Protein AF-A0A1W1IA47-F1 (afdb_monomer)

Radius of gyration: 24.09 Å; Cα contacts (8 Å, |Δi|>4): 514; chains: 1; bounding box: 60×63×67 Å

pLDDT: mean 77.55, std 18.54, range [25.22, 98.56]

Secondary structure (DSSP, 8-state):
-HHHHHHHHHHHHHHHHHHHHHHHHHHHHHHHHHTTHHHHHHHHTHHHHTTTTT--S-----GGGGGS--EEE-TTTTSSS--SSEEEEEEETTEEEEEEE-TTT-PBP-PPP--TTHHHHHHHHHTTSHHHHHHHHHHHHHHHHHHHHHHHHHHTTTHHIIIIISSSSS--TT-HHHHHHHHHHHHHHHHHHHHHHHHHHHHHHHHTTT-HHHHTTT-HHHHHHHTTTTSHHHHHHHHHHHHHHHHHHHHHHHHHHHHHHHTT-S-TT--HHHHHHHHHHHHHHHHHHHHHHHHHHHHHHS-TT-TTHHHHHHHHHHHHHHHHHHHHHHTS-HHHHHHHHHHHHHHHHHHHHHHHHHH-SS-HHHHHHTT-HHHHHHHHHHHHHHHHHHHHHHHHHHHHHHHHHHHHHHHHTS--

InterPro domains:
  IPR005625 PepSY-associated TM protein [PF03929] (11-208)
  IPR005625 PepSY-associated TM protein [PTHR34219] (6-210)

Organism: NCBI:txid1325564

Mean predicted aligned error: 10.28 Å

Sequence (416 aa):
MKDHVTQWLNQAHAWIGLFSAWILFSVFATGTLAVFDEEITYWMLQPEIQKITTASGPVGFSPEFRTAELFMESPLNGSGGDGLVQLIKWQDKRSFTGQSIDPATGNLLVFRETRGGDLFYHFHYGLLAGLAGVWMVGAAAIAIWAAAITGVLIRRRRFIADLFMAGFRTVSLRSWSDVHNAIGLLMLPFLATITITGLVVLWSIYLAGGTPESGEAGASLAGLLHFGRFGGVVSRWGYFLMGFASSLVVATGLAIRTAKRRRGRGDRSDPLAVQVADRLAVGVVAGLLVAVAAFFWINRVLPAVVPHRADWEVRAFFSVWAICVGFGALRGESALAWRDLLAAAGVLLMLLPGLNLLTTKSHLLATVTDGQWGLAAVDITSLFVGTCLAWVAVRVRRGLVGEFGDRLSTLSVSDA

Foldseek 3Di:
DVVVVLVVLVVLLLVLLLVLLLLLLLLLVLLLLLLLQPLQQCLLQFQQLVVQPPADAAQDADPVLPPFPFDWDLVPPPDPDDRSWTWGWGDDPHDTDTFIARRGPRDTGDTFDACGSVLSVCCNCQVVPAPVSNVSNLVSLVSVVSSLVSLCVSCVVCLCCCVPPPNPPPQDPVDLVSVLSSLSSVLSVVSVLLSVLSNLLSVLCVVVVNDNVRSCVPRPVSVCSNSLVPPPPVSSVVSSVSSVSSSVSSVSSLVVQLVCVVVVNDDPPDDPVVVLSSLLSLLSNLQLLLLVLVLLVCSQPPDRPDPPSNVVSVVSSVVSSVVSSVCSNPVSDNLLSLLVSLLNSLVSLLCSLVSVVVRHPCGLVNCVVVVVVSSNVSNVVSNVSSVVSNVVSVVSVVVVVVVVVVVVVVVVVVVD

Structure (mmCIF, N/CA/C/O backbone):
data_AF-A0A1W1IA47-F1
#
_entry.id   AF-A0A1W1IA47-F1
#
loop_
_atom_site.group_PDB
_atom_site.id
_atom_site.type_symbol
_atom_site.label_atom_id
_atom_site.label_alt_id
_atom_site.label_comp_id
_atom_site.label_asym_id
_atom_site.label_entity_id
_atom_site.label_seq_id
_atom_site.pdbx_PDB_ins_code
_atom_site.Cartn_x
_atom_site.Cartn_y
_atom_site.Cartn_z
_atom_site.occupancy
_atom_site.B_iso_or_equiv
_atom_site.auth_seq_id
_atom_site.auth_comp_id
_atom_site.auth_asym_id
_atom_site.auth_atom_id
_atom_site.pdbx_PDB_model_num
ATOM 1 N N . MET A 1 1 ? 21.201 10.419 -34.794 1.00 51.19 1 MET A N 1
ATOM 2 C CA . MET A 1 1 ? 20.776 11.294 -33.666 1.00 51.19 1 MET A CA 1
ATOM 3 C C . MET A 1 1 ? 19.453 10.876 -33.010 1.00 51.19 1 MET A C 1
ATOM 5 O O . MET A 1 1 ? 19.417 10.822 -31.788 1.00 51.19 1 MET A O 1
ATOM 9 N N . LYS A 1 2 ? 18.374 10.571 -33.756 1.00 55.91 2 LYS A N 1
ATOM 10 C CA . LYS A 1 2 ? 17.046 10.239 -33.178 1.00 55.91 2 LYS A CA 1
ATOM 11 C C . LYS A 1 2 ? 17.031 8.976 -32.290 1.00 55.91 2 LYS A C 1
ATOM 13 O O . LYS A 1 2 ? 16.300 8.947 -31.297 1.00 55.91 2 LYS A O 1
ATOM 18 N N . ASP A 1 3 ? 17.869 7.989 -32.598 1.00 69.50 3 ASP A N 1
ATOM 19 C CA . ASP A 1 3 ? 17.938 6.735 -31.832 1.00 69.50 3 ASP A CA 1
ATOM 20 C C . ASP A 1 3 ? 18.681 6.910 -30.500 1.00 69.50 3 ASP A C 1
ATOM 22 O O . ASP A 1 3 ? 18.259 6.367 -29.481 1.00 69.50 3 ASP A O 1
ATOM 26 N N . HIS A 1 4 ? 19.691 7.787 -30.472 1.00 81.62 4 HIS A N 1
ATOM 27 C CA . HIS A 1 4 ? 20.475 8.092 -29.272 1.00 81.62 4 HIS A CA 1
ATOM 28 C C . HIS A 1 4 ? 19.632 8.765 -28.177 1.00 81.62 4 HIS A C 1
ATOM 30 O O . HIS A 1 4 ? 19.696 8.377 -27.014 1.00 81.62 4 HIS A O 1
ATOM 36 N N . VAL A 1 5 ? 18.781 9.735 -28.538 1.00 83.75 5 VAL A N 1
ATOM 37 C CA . VAL A 1 5 ? 17.899 10.422 -27.571 1.00 83.75 5 VAL A CA 1
ATOM 38 C C . VAL A 1 5 ? 16.891 9.449 -26.957 1.00 83.75 5 VAL A C 1
ATOM 40 O O . VAL A 1 5 ? 16.662 9.460 -25.752 1.00 83.75 5 VAL A O 1
ATOM 43 N N . THR A 1 6 ? 16.300 8.575 -27.774 1.00 82.81 6 THR A N 1
ATOM 44 C CA . THR A 1 6 ? 15.316 7.593 -27.294 1.00 82.81 6 THR A CA 1
ATOM 45 C C . THR A 1 6 ? 15.978 6.543 -26.397 1.00 82.81 6 THR A C 1
ATOM 47 O O . THR A 1 6 ? 15.408 6.150 -25.381 1.00 82.81 6 THR A O 1
ATOM 50 N N . GLN A 1 7 ? 17.195 6.108 -26.730 1.00 83.81 7 GLN A N 1
ATOM 51 C CA . GLN A 1 7 ? 17.983 5.207 -25.890 1.00 83.81 7 GLN A CA 1
ATOM 52 C C . GLN A 1 7 ? 18.336 5.846 -24.542 1.00 83.81 7 GLN A C 1
ATOM 54 O O . GLN A 1 7 ? 18.134 5.214 -23.506 1.00 83.81 7 GLN A O 1
ATOM 59 N N . TRP A 1 8 ? 18.783 7.104 -24.546 1.00 87.62 8 TRP A N 1
ATOM 60 C CA . TRP A 1 8 ? 19.086 7.851 -23.325 1.00 87.62 8 TRP A CA 1
ATOM 61 C C . TRP A 1 8 ? 17.851 8.015 -22.430 1.00 87.62 8 TRP A C 1
ATOM 63 O O . TRP A 1 8 ? 17.913 7.707 -21.243 1.00 87.62 8 TRP A O 1
ATOM 73 N N . LEU A 1 9 ? 16.698 8.396 -22.998 1.00 88.31 9 LEU A N 1
ATOM 74 C CA . LEU A 1 9 ? 15.440 8.519 -22.247 1.00 88.31 9 LEU A CA 1
ATOM 75 C C . LEU A 1 9 ? 15.017 7.194 -21.604 1.00 88.31 9 LEU A C 1
ATOM 77 O O . LEU A 1 9 ? 14.597 7.180 -20.450 1.00 88.31 9 LEU A O 1
ATOM 81 N N . ASN A 1 10 ? 15.157 6.077 -22.325 1.00 85.44 10 ASN A N 1
ATOM 82 C CA . ASN A 1 10 ? 14.866 4.750 -21.781 1.00 85.44 10 ASN A CA 1
ATOM 83 C C . ASN A 1 10 ? 15.791 4.391 -20.608 1.00 85.44 10 ASN A C 1
ATOM 85 O O . ASN A 1 10 ? 15.333 3.809 -19.626 1.00 85.44 10 ASN A O 1
ATOM 89 N N . GLN A 1 11 ? 17.079 4.735 -20.694 1.00 85.50 11 GLN A N 1
ATOM 90 C CA . GLN A 1 11 ? 18.022 4.519 -19.595 1.00 85.50 11 GLN A CA 1
ATOM 91 C C . GLN A 1 11 ? 17.682 5.401 -18.392 1.00 85.50 11 GLN A C 1
ATOM 93 O O . GLN A 1 11 ? 17.600 4.889 -17.278 1.00 85.50 11 GLN A O 1
ATOM 98 N N . ALA A 1 12 ? 17.423 6.692 -18.613 1.00 87.56 12 ALA A N 1
ATOM 99 C CA . ALA A 1 12 ? 17.035 7.627 -17.562 1.00 87.56 12 ALA A CA 1
ATOM 100 C C . ALA A 1 12 ? 15.767 7.155 -16.835 1.00 87.56 12 ALA A C 1
ATOM 102 O O . ALA A 1 12 ? 15.786 7.006 -15.616 1.00 87.56 12 ALA A O 1
ATOM 103 N N . HIS A 1 13 ? 14.703 6.818 -17.573 1.00 90.44 13 HIS A N 1
ATOM 104 C CA . HIS A 1 13 ? 13.461 6.286 -17.004 1.00 90.44 13 HIS A CA 1
ATOM 105 C C . HIS A 1 13 ? 13.712 5.019 -16.170 1.00 90.44 13 HIS A C 1
ATOM 107 O O . HIS A 1 13 ? 13.211 4.891 -15.054 1.00 90.44 13 HIS A O 1
ATOM 113 N N . ALA A 1 14 ? 14.545 4.100 -16.672 1.00 84.50 14 ALA A N 1
ATOM 114 C CA . ALA A 1 14 ? 14.861 2.856 -15.976 1.00 84.50 14 ALA A CA 1
ATOM 115 C C . ALA A 1 14 ? 15.683 3.061 -14.692 1.00 84.50 14 ALA A C 1
ATOM 117 O O . ALA A 1 14 ? 15.499 2.304 -13.736 1.00 84.50 14 ALA A O 1
ATOM 118 N N . TRP A 1 15 ? 16.602 4.029 -14.662 1.00 84.94 15 TRP A N 1
ATOM 119 C CA . TRP A 1 15 ? 17.424 4.333 -13.485 1.00 84.94 15 TRP A CA 1
ATOM 120 C C . TRP A 1 15 ? 16.666 5.144 -12.439 1.00 84.94 15 TRP A C 1
ATOM 122 O O . TRP A 1 15 ? 16.689 4.771 -11.269 1.00 84.94 15 TRP A O 1
ATOM 132 N N . ILE A 1 16 ? 15.940 6.184 -12.862 1.00 87.69 16 ILE A N 1
ATOM 133 C CA . ILE A 1 16 ? 15.047 6.950 -11.983 1.00 87.69 16 ILE A CA 1
ATOM 134 C C . ILE A 1 16 ? 14.050 5.992 -11.335 1.00 87.69 16 ILE A C 1
ATOM 136 O O . ILE A 1 16 ? 13.922 5.973 -10.111 1.00 87.69 16 ILE A O 1
ATOM 140 N N . GLY A 1 17 ? 13.412 5.139 -12.143 1.00 84.44 17 GLY A N 1
ATOM 141 C CA . GLY A 1 17 ? 12.503 4.110 -11.659 1.00 84.44 17 GLY A CA 1
ATOM 142 C C . GLY A 1 17 ? 13.166 3.165 -10.657 1.00 84.44 17 GLY A C 1
ATOM 143 O O . GLY A 1 17 ? 12.615 2.957 -9.589 1.00 84.44 17 GLY A O 1
ATOM 144 N N . LEU A 1 18 ? 14.362 2.635 -10.938 1.00 83.38 18 LEU A N 1
ATOM 145 C CA . LEU A 1 18 ? 15.036 1.693 -10.032 1.00 83.38 18 LEU A CA 1
ATOM 146 C C . LEU A 1 18 ? 15.294 2.283 -8.637 1.00 83.38 18 LEU A C 1
ATOM 148 O O . LEU A 1 18 ? 14.991 1.624 -7.646 1.00 83.38 18 LEU A O 1
ATOM 152 N N . PHE A 1 19 ? 15.855 3.492 -8.564 1.00 82.69 19 PHE A N 1
ATOM 153 C CA . PHE A 1 19 ? 16.253 4.092 -7.287 1.00 82.69 19 PHE A CA 1
ATOM 154 C C . PHE A 1 19 ? 15.071 4.656 -6.497 1.00 82.69 19 PHE A C 1
ATOM 156 O O . PHE A 1 19 ? 15.074 4.604 -5.271 1.00 82.69 19 PHE A O 1
ATOM 163 N N . SER A 1 20 ? 14.051 5.174 -7.184 1.00 89.75 20 SER A N 1
ATOM 164 C CA . SER A 1 20 ? 12.875 5.744 -6.518 1.00 89.75 20 SER A CA 1
ATOM 165 C C . SER A 1 20 ? 11.796 4.708 -6.203 1.00 89.75 20 SER A C 1
ATOM 167 O O . SER A 1 20 ? 11.048 4.894 -5.247 1.00 89.75 20 SER A O 1
ATOM 169 N N . ALA A 1 21 ? 11.723 3.591 -6.939 1.00 89.50 21 ALA A N 1
ATOM 170 C CA . ALA A 1 21 ? 10.614 2.642 -6.839 1.00 89.50 21 ALA A CA 1
ATOM 171 C C . ALA A 1 21 ? 10.385 2.080 -5.433 1.00 89.50 21 ALA A C 1
ATOM 173 O O . ALA A 1 21 ? 9.252 1.761 -5.098 1.00 89.50 21 ALA A O 1
ATOM 174 N N . TRP A 1 22 ? 11.422 1.949 -4.606 1.00 89.44 22 TRP A N 1
ATOM 175 C CA . TRP A 1 22 ? 11.282 1.386 -3.260 1.00 89.44 22 TRP A CA 1
ATOM 176 C C . TRP A 1 22 ? 10.475 2.320 -2.361 1.00 89.44 22 TRP A C 1
ATOM 178 O O . TRP A 1 22 ? 9.534 1.891 -1.694 1.00 89.44 22 TRP A O 1
ATOM 188 N N . ILE A 1 23 ? 10.800 3.612 -2.411 1.00 94.00 23 ILE A N 1
ATOM 189 C CA . ILE A 1 23 ? 10.070 4.651 -1.687 1.00 94.00 23 ILE A CA 1
ATOM 190 C C . ILE A 1 23 ? 8.697 4.829 -2.327 1.00 94.00 23 ILE A C 1
ATOM 192 O O . ILE A 1 23 ? 7.696 4.791 -1.626 1.00 94.00 23 ILE A O 1
ATOM 196 N N . LEU A 1 24 ? 8.630 4.932 -3.656 1.00 95.00 24 LEU A N 1
ATOM 197 C CA . LEU A 1 24 ? 7.375 5.163 -4.371 1.00 95.00 24 LEU A CA 1
ATOM 198 C C . LEU A 1 24 ? 6.354 4.055 -4.176 1.00 95.00 24 LEU A C 1
ATOM 200 O O . LEU A 1 24 ? 5.186 4.341 -3.940 1.00 95.00 24 LEU A O 1
ATOM 204 N N . PHE A 1 25 ? 6.784 2.796 -4.248 1.00 95.69 25 PHE A N 1
ATOM 205 C CA . PHE A 1 25 ? 5.901 1.678 -3.960 1.00 95.69 25 PHE A CA 1
ATOM 206 C C . PHE A 1 25 ? 5.396 1.762 -2.525 1.00 95.69 25 PHE A C 1
ATOM 208 O O . PHE A 1 25 ? 4.200 1.614 -2.305 1.00 95.69 25 PHE A O 1
ATOM 215 N N . SER A 1 26 ? 6.288 2.029 -1.568 1.00 95.81 26 SER A N 1
ATOM 216 C CA . SER A 1 26 ? 5.907 2.064 -0.159 1.00 95.81 26 SER A CA 1
ATOM 217 C C . SER A 1 26 ? 4.917 3.193 0.125 1.00 95.81 26 SER A C 1
ATOM 219 O O . SER A 1 26 ? 3.876 2.944 0.718 1.00 95.81 26 SER A O 1
ATOM 221 N N . VAL A 1 27 ? 5.180 4.390 -0.403 1.00 96.19 27 VAL A N 1
ATOM 222 C CA . VAL A 1 27 ? 4.300 5.560 -0.308 1.00 96.19 27 VAL A CA 1
ATOM 223 C C . VAL A 1 27 ? 2.953 5.290 -0.978 1.00 96.19 27 VAL A C 1
ATOM 225 O O . VAL A 1 27 ? 1.922 5.531 -0.361 1.00 96.19 27 VAL A O 1
ATOM 228 N N . PHE A 1 28 ? 2.902 4.760 -2.204 1.00 96.12 28 PHE A N 1
ATOM 229 C CA . PHE A 1 28 ? 1.615 4.491 -2.857 1.00 96.12 28 PHE A CA 1
ATOM 230 C C . PHE A 1 28 ? 0.828 3.361 -2.190 1.00 96.12 28 PHE A C 1
ATOM 232 O O . PHE A 1 28 ? -0.391 3.479 -2.040 1.00 96.12 28 PHE A O 1
ATOM 239 N N . ALA A 1 29 ? 1.502 2.295 -1.757 1.00 96.12 29 ALA A N 1
ATOM 240 C CA . ALA A 1 29 ? 0.860 1.168 -1.095 1.00 96.12 29 ALA A CA 1
ATOM 241 C C . ALA A 1 29 ? 0.265 1.587 0.255 1.00 96.12 29 ALA A C 1
ATOM 243 O O . ALA A 1 29 ? -0.907 1.314 0.509 1.00 96.12 29 ALA A O 1
ATOM 244 N N . THR A 1 30 ? 1.021 2.300 1.098 1.00 96.12 30 THR A N 1
ATOM 245 C CA . THR A 1 30 ? 0.487 2.790 2.377 1.00 96.12 30 THR A CA 1
ATOM 246 C C . THR A 1 30 ? -0.490 3.944 2.187 1.00 96.12 30 THR A C 1
ATOM 248 O O . THR A 1 30 ? -1.472 4.008 2.911 1.00 96.12 30 THR A O 1
ATOM 251 N N . GLY A 1 31 ? -0.303 4.803 1.183 1.00 93.75 31 GLY A N 1
ATOM 252 C CA . GLY A 1 31 ? -1.251 5.872 0.850 1.00 93.75 31 GLY A CA 1
ATOM 253 C C . GLY A 1 31 ? -2.622 5.335 0.449 1.00 93.75 31 GLY A C 1
ATOM 254 O O . GLY A 1 31 ? -3.642 5.854 0.881 1.00 93.75 31 GLY A O 1
ATOM 255 N N . THR A 1 32 ? -2.649 4.231 -0.303 1.00 94.56 32 THR A N 1
ATOM 256 C CA . THR A 1 32 ? -3.885 3.517 -0.662 1.00 94.56 32 THR A CA 1
ATOM 257 C C . THR A 1 32 ? -4.647 3.046 0.582 1.00 94.56 32 THR A C 1
ATOM 259 O O . THR A 1 32 ? -5.870 3.137 0.620 1.00 94.56 32 THR A O 1
ATOM 262 N N . LEU A 1 33 ? -3.935 2.579 1.612 1.00 94.31 33 LEU A N 1
ATOM 263 C CA . LEU A 1 33 ? -4.530 2.174 2.890 1.00 94.31 33 LEU A CA 1
ATOM 264 C C . LEU A 1 33 ? -4.931 3.377 3.750 1.00 94.31 33 LEU A C 1
ATOM 266 O O . LEU A 1 33 ? -5.977 3.339 4.386 1.00 94.31 33 LEU A O 1
ATOM 270 N N . ALA A 1 34 ? -4.140 4.451 3.732 1.00 90.31 34 ALA A N 1
ATOM 271 C CA . ALA A 1 34 ? -4.385 5.672 4.499 1.00 90.31 34 ALA A CA 1
ATOM 272 C C . ALA A 1 34 ? -5.674 6.399 4.083 1.00 90.31 34 ALA A C 1
ATOM 274 O O . ALA A 1 34 ? -6.224 7.157 4.868 1.00 90.31 34 ALA A O 1
ATOM 275 N N . VAL A 1 35 ? -6.199 6.144 2.878 1.00 88.00 35 VAL A N 1
ATOM 276 C CA . VAL A 1 35 ? -7.535 6.622 2.478 1.00 88.00 35 VAL A CA 1
ATOM 277 C C . VAL A 1 35 ? -8.636 6.073 3.399 1.00 88.00 35 VAL A C 1
ATOM 279 O O . VAL A 1 35 ? -9.678 6.714 3.536 1.00 88.00 35 VAL A O 1
ATOM 282 N N . PHE A 1 36 ? -8.409 4.910 4.016 1.00 87.50 36 PHE A N 1
ATOM 283 C CA . PHE A 1 36 ? -9.290 4.218 4.964 1.00 87.50 36 PHE A CA 1
ATOM 284 C C . PHE A 1 36 ? -8.665 4.110 6.362 1.00 87.50 36 PHE A C 1
ATOM 286 O O . PHE A 1 36 ? -8.859 3.118 7.063 1.00 87.50 36 PHE A O 1
ATOM 293 N N . ASP A 1 37 ? -7.878 5.113 6.754 1.00 77.94 37 ASP A N 1
ATOM 294 C CA . ASP A 1 37 ? -7.238 5.198 8.066 1.00 77.94 37 ASP A CA 1
ATOM 295 C C . ASP A 1 37 ? -8.233 5.019 9.225 1.00 77.94 37 ASP A C 1
ATOM 297 O O . ASP A 1 37 ? -7.989 4.231 10.144 1.00 77.94 37 ASP A O 1
ATOM 301 N N . GLU A 1 38 ? -9.382 5.682 9.144 1.00 75.12 38 GLU A N 1
ATOM 302 C CA . GLU A 1 38 ? -10.457 5.596 10.129 1.00 75.12 38 GLU A CA 1
ATOM 303 C C . GLU A 1 38 ? -11.044 4.178 10.214 1.00 75.12 38 GLU A C 1
ATOM 305 O O . GLU A 1 38 ? -11.027 3.572 11.285 1.00 75.12 38 GLU A O 1
ATOM 310 N N . GLU A 1 39 ? -11.501 3.583 9.107 1.00 81.38 39 GLU A N 1
ATOM 311 C CA . GLU A 1 39 ? -12.094 2.236 9.101 1.00 81.38 39 GLU A CA 1
ATOM 312 C C . GLU A 1 39 ? -11.106 1.166 9.547 1.00 81.38 39 GLU A C 1
ATOM 314 O O . GLU A 1 39 ? -11.488 0.241 10.263 1.00 81.38 39 GLU A O 1
ATOM 319 N N . ILE A 1 40 ? -9.835 1.290 9.158 1.00 85.81 40 ILE A N 1
ATOM 320 C CA . ILE A 1 40 ? -8.772 0.398 9.622 1.00 85.81 40 ILE A CA 1
ATOM 321 C C . ILE A 1 40 ? -8.610 0.530 11.137 1.00 85.81 40 ILE A C 1
ATOM 323 O O . ILE A 1 40 ? -8.546 -0.485 11.833 1.00 85.81 40 ILE A O 1
ATOM 327 N N . THR A 1 41 ? -8.585 1.756 11.663 1.00 83.56 41 THR A N 1
ATOM 328 C CA . THR A 1 41 ? -8.483 2.004 13.107 1.00 83.56 41 THR A CA 1
ATOM 329 C C . THR A 1 41 ? -9.675 1.409 13.850 1.00 83.56 41 THR A C 1
ATOM 331 O O . THR A 1 41 ? -9.485 0.668 14.815 1.00 83.56 41 THR A O 1
ATOM 334 N N . TYR A 1 42 ? -10.900 1.630 13.368 1.00 76.38 42 TYR A N 1
ATOM 335 C CA . TYR A 1 42 ? -12.100 1.047 13.971 1.00 76.38 42 TYR A CA 1
ATOM 336 C C . TYR A 1 42 ? -12.108 -0.475 13.895 1.00 76.38 42 TYR A C 1
ATOM 338 O O . TYR A 1 42 ? -12.427 -1.140 14.881 1.00 76.38 42 TYR A O 1
ATOM 346 N N . TRP A 1 43 ? -11.693 -1.050 12.766 1.00 85.50 43 TRP A N 1
ATOM 347 C CA . TRP A 1 43 ? -11.532 -2.493 12.645 1.00 85.50 43 TRP A CA 1
ATOM 348 C C . TRP A 1 43 ? -10.530 -3.011 13.681 1.00 85.50 43 TRP A C 1
ATOM 350 O O . TRP A 1 43 ? -10.783 -4.010 14.347 1.00 85.50 43 TRP A O 1
ATOM 360 N N . MET A 1 44 ? -9.426 -2.306 13.917 1.00 86.69 44 MET A N 1
ATOM 361 C CA . MET A 1 44 ? -8.428 -2.674 14.927 1.00 86.69 44 MET A CA 1
ATOM 362 C C . MET A 1 44 ? -8.910 -2.483 16.380 1.00 86.69 44 MET A C 1
ATOM 364 O O . MET A 1 44 ? -8.336 -3.081 17.290 1.00 86.69 44 MET A O 1
ATOM 368 N N . LEU A 1 45 ? -9.997 -1.747 16.617 1.00 80.56 45 LEU A N 1
ATOM 369 C CA . LEU A 1 45 ? -10.621 -1.529 17.933 1.00 80.56 45 LEU A CA 1
ATOM 370 C C . LEU A 1 45 ? -11.876 -2.393 18.188 1.00 80.56 45 LEU A C 1
ATOM 372 O O . LEU A 1 45 ? -12.539 -2.248 19.214 1.00 80.56 45 LEU A O 1
ATOM 376 N N . GLN A 1 46 ? -12.216 -3.311 17.275 1.00 71.94 46 GLN A N 1
ATOM 377 C CA . GLN A 1 46 ? -13.452 -4.111 17.325 1.00 71.94 46 GLN A CA 1
ATOM 378 C C . GLN A 1 46 ? -13.778 -4.824 18.655 1.00 71.94 46 GLN A C 1
ATOM 380 O O . GLN A 1 46 ? -14.957 -4.802 19.023 1.00 71.94 46 GLN A O 1
ATOM 385 N N . PRO A 1 47 ? -12.834 -5.457 19.390 1.00 65.62 47 PRO A N 1
ATOM 386 C CA . PRO A 1 47 ? -13.164 -6.107 20.662 1.00 65.62 47 PRO A CA 1
ATOM 387 C C . PRO A 1 47 ? -13.790 -5.152 21.679 1.00 65.62 47 PRO A C 1
ATOM 389 O O . PRO A 1 47 ? -14.643 -5.551 22.469 1.00 65.62 47 PRO A O 1
ATOM 392 N N . GLU A 1 48 ? -13.365 -3.894 21.663 1.00 64.88 48 GLU A N 1
ATOM 393 C CA . GLU A 1 48 ? -13.820 -2.868 22.585 1.00 64.88 48 GLU A CA 1
ATOM 394 C C . GLU A 1 48 ? -15.092 -2.162 22.092 1.00 64.88 48 GLU A C 1
ATOM 396 O O . GLU A 1 48 ? -15.971 -1.888 22.908 1.00 64.88 48 GLU A O 1
ATOM 401 N N . ILE A 1 49 ? -15.246 -1.949 20.776 1.00 60.75 49 ILE A N 1
ATOM 402 C CA . ILE A 1 49 ? -16.449 -1.324 20.179 1.00 60.75 49 ILE A CA 1
ATOM 403 C C . ILE A 1 49 ? -17.718 -2.143 20.479 1.00 60.75 49 ILE A C 1
ATOM 405 O O . ILE A 1 49 ? -18.793 -1.594 20.691 1.00 60.75 49 ILE A O 1
ATOM 409 N N . GLN A 1 50 ? -17.598 -3.465 20.584 1.00 57.62 50 GLN A N 1
ATOM 410 C CA . GLN A 1 50 ? -18.721 -4.349 20.918 1.00 57.62 50 GLN A CA 1
ATOM 411 C C . GLN A 1 50 ? -19.303 -4.139 22.320 1.00 57.62 50 GLN A C 1
ATOM 413 O O . GLN A 1 50 ? -20.444 -4.524 22.556 1.00 57.62 50 GLN A O 1
ATOM 418 N N . LYS A 1 51 ? -18.570 -3.520 23.257 1.00 50.16 51 LYS A N 1
ATOM 419 C CA . LYS A 1 51 ? -19.140 -3.175 24.572 1.00 50.16 51 LYS A CA 1
ATOM 420 C C . LYS A 1 51 ? -20.257 -2.123 24.474 1.00 50.16 51 LYS A C 1
ATOM 422 O O . LYS A 1 51 ? -20.991 -1.953 25.438 1.00 50.16 51 LYS A O 1
ATOM 427 N N . ILE A 1 52 ? -20.376 -1.446 23.330 1.00 51.41 52 ILE A N 1
ATOM 428 C CA . ILE A 1 52 ? -21.213 -0.258 23.124 1.00 51.41 52 ILE A CA 1
ATOM 429 C C . ILE A 1 52 ? -22.566 -0.617 22.492 1.00 51.41 52 ILE A C 1
ATOM 431 O O . ILE A 1 52 ? -23.575 0.023 22.762 1.00 51.41 52 ILE A O 1
ATOM 435 N N . THR A 1 53 ? -22.631 -1.681 21.684 1.00 50.22 53 THR A N 1
ATOM 436 C CA . THR A 1 53 ? -23.812 -2.034 20.867 1.00 50.22 53 THR A CA 1
ATOM 437 C C . THR A 1 53 ? -25.009 -2.574 21.681 1.00 50.22 53 THR A C 1
ATOM 439 O O . THR A 1 53 ? -26.029 -2.945 21.112 1.00 50.22 53 THR A O 1
ATOM 442 N N . THR A 1 54 ? -24.933 -2.618 23.015 1.00 47.31 54 THR A N 1
ATOM 443 C CA . THR A 1 54 ? -25.969 -3.212 23.884 1.00 47.31 54 THR A CA 1
ATOM 444 C C . THR A 1 54 ? -27.010 -2.259 24.469 1.00 47.31 54 THR A C 1
ATOM 446 O O . THR A 1 54 ? -27.835 -2.728 25.252 1.00 47.31 54 THR A O 1
ATOM 449 N N . ALA A 1 55 ? -27.047 -0.968 24.133 1.00 44.53 55 ALA A N 1
ATOM 450 C CA . ALA A 1 55 ? -28.023 -0.085 24.772 1.00 44.53 55 ALA A CA 1
ATOM 451 C C . ALA A 1 55 ? -28.786 0.824 23.793 1.00 44.53 55 ALA A C 1
ATOM 453 O O . ALA 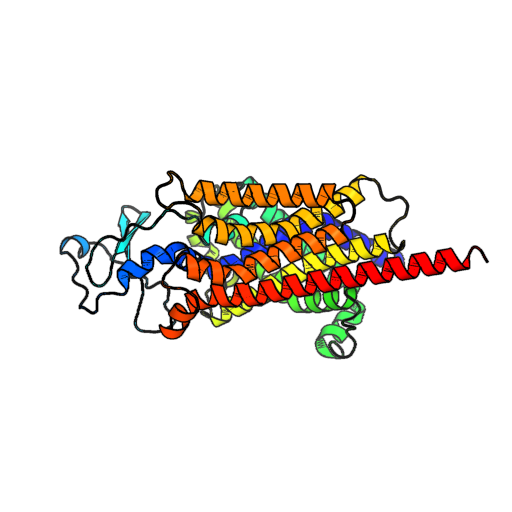A 1 55 ? -28.247 1.677 23.097 1.00 44.53 55 ALA A O 1
ATOM 454 N N . SER A 1 56 ? -30.097 0.590 23.751 1.00 39.19 56 SER A N 1
ATOM 455 C CA . SER A 1 56 ? -31.100 1.382 23.045 1.00 39.19 56 SER A CA 1
ATOM 456 C C . SER A 1 56 ? -31.714 2.348 24.063 1.00 39.19 56 SER A C 1
ATOM 458 O O . SER A 1 56 ? -32.584 1.960 24.841 1.00 39.19 56 SER A O 1
ATOM 460 N N . GLY A 1 57 ? -31.234 3.590 24.121 1.00 43.22 57 GLY A N 1
ATOM 461 C CA . GLY A 1 57 ? -31.753 4.591 25.055 1.00 43.22 57 GLY A CA 1
ATOM 462 C C . GLY A 1 57 ? -31.376 6.025 24.666 1.00 43.22 57 GLY A C 1
ATOM 463 O O . GLY A 1 57 ? -30.404 6.213 23.937 1.00 43.22 57 GLY A O 1
ATOM 464 N N . PRO A 1 58 ? -32.137 7.047 25.112 1.00 41.88 58 PRO A N 1
ATOM 465 C CA . PRO A 1 58 ? -31.788 8.447 24.879 1.00 41.88 58 PRO A CA 1
ATOM 466 C C . PRO A 1 58 ? -30.430 8.780 25.507 1.00 41.88 58 PRO A C 1
ATOM 468 O O . PRO A 1 58 ? -30.193 8.450 26.668 1.00 41.88 58 PRO A O 1
ATOM 471 N N . VAL A 1 59 ? -29.573 9.475 24.756 1.00 49.59 59 VAL A N 1
ATOM 472 C CA . VAL A 1 59 ? -28.237 9.912 25.192 1.00 49.59 59 VAL A CA 1
ATOM 473 C C . VAL A 1 59 ? -28.364 10.875 26.382 1.00 49.59 59 VAL A C 1
ATOM 475 O O . VAL A 1 59 ? -28.719 12.046 26.226 1.00 49.59 59 VAL A O 1
ATOM 478 N N . GLY A 1 60 ? -28.114 10.380 27.594 1.00 43.41 60 GLY A N 1
ATOM 479 C CA . GLY A 1 60 ? -28.096 11.181 28.816 1.00 43.41 60 GLY A CA 1
ATOM 480 C C . GLY A 1 60 ? -26.701 11.740 29.085 1.00 43.41 60 GLY A C 1
ATOM 481 O O . GLY A 1 60 ? -25.855 11.040 29.629 1.00 43.41 60 GLY A O 1
ATOM 482 N N . PHE A 1 61 ? -26.444 13.000 28.730 1.00 49.31 61 PHE A N 1
ATOM 483 C CA . PHE A 1 61 ? -25.185 13.666 29.089 1.00 49.31 61 PHE A CA 1
ATOM 484 C C . PHE A 1 61 ? -25.140 13.987 30.588 1.00 49.31 61 PHE A C 1
ATOM 486 O O . PHE A 1 61 ? -26.110 14.535 31.127 1.00 49.31 61 PHE A O 1
ATOM 493 N N . SER A 1 62 ? -24.000 13.741 31.250 1.00 46.53 62 SER A N 1
ATOM 494 C CA . SER A 1 62 ? -23.760 14.336 32.568 1.00 46.53 62 SER A CA 1
ATOM 495 C C . SER A 1 62 ? -23.725 15.875 32.432 1.00 46.53 62 SER A C 1
ATOM 497 O O . SER A 1 62 ? -23.291 16.395 31.396 1.00 46.53 62 SER A O 1
ATOM 499 N N . PRO A 1 63 ? -24.207 16.642 33.430 1.00 48.44 63 PRO A N 1
ATOM 500 C CA . PRO A 1 63 ? -24.275 18.107 33.355 1.00 48.44 63 PRO A CA 1
ATOM 501 C C . PRO A 1 63 ? -22.928 18.790 33.065 1.00 48.44 63 PRO A C 1
ATOM 503 O O . PRO A 1 63 ? -22.911 19.894 32.528 1.00 48.44 63 PRO A O 1
ATOM 506 N N . GLU A 1 64 ? -21.819 18.122 33.383 1.00 45.22 64 GLU A N 1
ATOM 507 C CA . GLU A 1 64 ? -20.442 18.612 33.260 1.00 45.22 64 GLU A CA 1
ATOM 508 C C . GLU A 1 64 ? -19.990 18.801 31.803 1.00 45.22 64 GLU A C 1
ATOM 510 O O . GLU A 1 64 ? -19.186 19.686 31.520 1.00 45.22 64 GLU A O 1
ATOM 515 N N . PHE A 1 65 ? -20.543 18.038 30.853 1.00 47.50 65 PHE A N 1
ATOM 516 C CA . PHE A 1 65 ? -20.165 18.136 29.437 1.00 47.50 65 PHE A CA 1
ATOM 517 C C . PHE A 1 65 ? -20.978 19.174 28.648 1.00 47.50 65 PHE A C 1
ATOM 519 O O . PHE A 1 65 ? -20.630 19.473 27.510 1.00 47.50 65 PHE A O 1
ATOM 526 N N . ARG A 1 66 ? -22.030 19.778 29.228 1.00 46.03 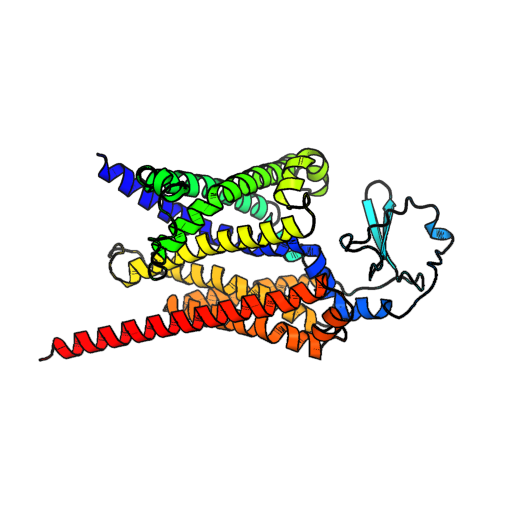66 ARG A N 1
ATOM 527 C CA . ARG A 1 66 ? -22.887 20.760 28.524 1.00 46.03 66 ARG A CA 1
ATOM 528 C C . ARG A 1 66 ? -22.207 22.103 28.236 1.00 46.03 66 ARG A C 1
ATOM 530 O O . ARG A 1 66 ? -22.733 22.873 27.440 1.00 46.03 66 ARG A O 1
ATOM 537 N N . THR A 1 67 ? -21.093 22.410 28.899 1.00 42.44 67 THR A N 1
ATOM 538 C CA . THR A 1 67 ? -20.407 23.711 28.803 1.00 42.44 67 THR A CA 1
ATOM 539 C C . THR A 1 67 ? -19.215 23.724 27.849 1.00 42.44 67 THR A C 1
ATOM 541 O O . THR A 1 67 ? -18.701 24.800 27.557 1.00 42.44 67 THR A O 1
ATOM 544 N N . ALA A 1 68 ? -18.764 22.566 27.361 1.00 40.12 68 ALA A N 1
ATOM 545 C CA . ALA A 1 68 ? -17.780 22.505 26.287 1.00 40.12 68 ALA A CA 1
ATOM 546 C C . ALA A 1 68 ? -18.499 22.699 24.944 1.00 40.12 68 ALA A C 1
ATOM 548 O O . ALA A 1 68 ? -19.590 22.163 24.756 1.00 40.12 68 ALA A O 1
ATOM 549 N N . GLU A 1 69 ? -17.909 23.436 23.999 1.00 38.88 69 GLU A N 1
ATOM 550 C CA . GLU A 1 69 ? -18.331 23.369 22.594 1.00 38.88 69 GLU A CA 1
ATOM 551 C C . GLU A 1 69 ? -18.102 21.932 22.104 1.00 38.88 69 GLU A C 1
ATOM 553 O O . GLU A 1 69 ? -17.012 21.551 21.681 1.00 38.88 69 GLU A O 1
ATOM 558 N N . LEU A 1 70 ? -19.126 21.097 22.277 1.00 43.56 70 LEU A N 1
ATOM 559 C CA . LEU A 1 70 ? -19.122 19.689 21.922 1.00 43.56 70 LEU A CA 1
ATOM 560 C C . LEU A 1 70 ? -19.211 19.578 20.402 1.00 43.56 70 LEU A C 1
ATOM 562 O O . LEU A 1 70 ? -20.293 19.666 19.818 1.00 43.56 70 LEU A O 1
ATOM 566 N N . PHE A 1 71 ? -18.073 19.346 19.756 1.00 39.62 71 PHE A N 1
ATOM 567 C CA . PHE A 1 71 ? -18.063 18.908 18.367 1.00 39.62 71 PHE A CA 1
ATOM 568 C C . PHE A 1 71 ? -18.385 17.414 18.335 1.00 39.62 71 PHE A C 1
ATOM 570 O O . PHE A 1 71 ? -17.551 16.572 18.668 1.00 39.62 71 PHE A O 1
ATOM 577 N N . MET A 1 72 ? -19.625 17.090 17.967 1.00 41.03 72 MET A N 1
ATOM 578 C CA . MET A 1 72 ? -20.052 15.717 17.713 1.00 41.03 72 MET A CA 1
ATOM 579 C C . MET A 1 72 ? -19.669 15.333 16.284 1.00 41.03 72 MET A C 1
ATOM 581 O O . MET A 1 72 ? -20.395 15.633 15.338 1.00 41.03 72 MET A O 1
ATOM 585 N N . GLU A 1 73 ? -18.542 14.648 16.123 1.00 40.94 73 GLU A N 1
ATOM 586 C CA . GLU A 1 73 ? -18.255 13.920 14.888 1.00 40.94 73 GLU A CA 1
ATOM 587 C C . GLU A 1 73 ? -18.703 12.469 15.063 1.00 40.94 73 GLU A C 1
ATOM 589 O O . GLU A 1 73 ? -18.151 11.733 15.881 1.00 40.94 73 GLU A O 1
ATOM 594 N N . SER A 1 74 ? -19.723 12.068 14.297 1.00 42.19 74 SER A N 1
ATOM 595 C CA . SER A 1 74 ? -19.953 10.657 13.991 1.00 42.19 74 SER A CA 1
ATOM 596 C C . SER A 1 74 ? -18.987 10.285 12.861 1.00 42.19 74 SER A C 1
ATOM 598 O O . SER A 1 74 ? -19.154 10.780 11.742 1.00 42.19 74 SER A O 1
ATOM 600 N N . PRO A 1 75 ? -17.963 9.457 13.118 1.00 42.91 75 PRO A N 1
ATOM 601 C CA . PRO A 1 75 ? -16.900 9.186 12.145 1.00 42.91 75 PRO A CA 1
ATOM 602 C C . PRO A 1 75 ? -17.410 8.430 10.906 1.00 42.91 75 PRO A C 1
ATOM 604 O O . PRO A 1 75 ? -16.853 8.529 9.821 1.00 42.91 75 PRO A O 1
ATOM 607 N N . LEU A 1 76 ? -18.537 7.721 11.026 1.00 47.59 76 LEU A N 1
ATOM 608 C CA . LEU A 1 76 ? -19.173 6.984 9.931 1.00 47.59 76 LEU A CA 1
ATOM 609 C C . LEU A 1 76 ? -20.338 7.775 9.316 1.00 47.59 76 LEU A C 1
ATOM 611 O O . LEU A 1 76 ? -21.438 7.255 9.144 1.00 47.59 76 LEU A O 1
ATOM 615 N N . ASN A 1 77 ? -20.102 9.039 8.960 1.00 40.97 77 ASN A N 1
ATOM 616 C CA . ASN A 1 77 ? -21.111 9.980 8.442 1.00 40.97 77 ASN A CA 1
ATOM 617 C C . ASN A 1 77 ? -21.674 9.640 7.031 1.00 40.97 77 ASN A C 1
ATOM 619 O O . ASN A 1 77 ? -22.150 10.515 6.310 1.00 40.97 77 ASN A O 1
ATOM 623 N N . GLY A 1 78 ? -21.622 8.370 6.608 1.00 38.75 78 GLY A N 1
ATOM 624 C CA . GLY A 1 78 ? -22.076 7.891 5.296 1.00 38.75 78 GLY A CA 1
ATOM 625 C C . GLY A 1 78 ? -23.455 7.219 5.266 1.00 38.75 78 GLY A C 1
ATOM 626 O O . GLY A 1 78 ? -23.996 7.006 4.184 1.00 38.75 78 GLY A O 1
ATOM 627 N N . SER A 1 79 ? -24.053 6.902 6.412 1.00 33.78 79 SER A N 1
ATOM 628 C CA . SER A 1 79 ? -25.412 6.357 6.490 1.00 33.78 79 SER A CA 1
ATOM 629 C C . SER A 1 79 ? -26.066 6.881 7.756 1.00 33.78 79 SER A C 1
ATOM 631 O O . SER A 1 79 ? -25.562 6.627 8.847 1.00 33.78 79 SER A O 1
ATOM 633 N N . GLY A 1 80 ? -27.145 7.653 7.612 1.00 33.75 80 GLY A N 1
ATOM 634 C CA . GLY A 1 80 ? -27.862 8.215 8.752 1.00 33.75 80 GLY A CA 1
ATOM 635 C C . GLY A 1 80 ? -28.184 7.150 9.801 1.00 33.75 80 GLY A C 1
ATOM 636 O O . GLY A 1 80 ? -28.602 6.049 9.451 1.00 33.75 80 GLY A O 1
ATOM 637 N N . GLY A 1 81 ? -27.994 7.495 11.072 1.00 36.66 81 GLY A N 1
ATOM 638 C CA . GLY A 1 81 ? -28.570 6.747 12.186 1.00 36.66 81 GLY A CA 1
ATOM 639 C C . GLY A 1 81 ? -27.591 6.379 13.285 1.00 36.66 81 GLY A C 1
ATOM 640 O O . GLY A 1 81 ? -27.657 6.979 14.347 1.00 36.66 81 GLY A O 1
ATOM 641 N N . ASP A 1 82 ? -26.680 5.436 13.052 1.00 41.81 82 ASP A N 1
ATOM 642 C CA . ASP A 1 82 ? -26.104 4.670 14.167 1.00 41.81 82 ASP A CA 1
ATOM 643 C C . ASP A 1 82 ? -24.571 4.735 14.201 1.00 41.81 82 ASP A C 1
ATOM 645 O O . ASP A 1 82 ? -23.857 3.879 13.676 1.00 41.81 82 ASP A O 1
ATOM 649 N N . GLY A 1 83 ? -24.040 5.780 14.839 1.00 45.44 83 GLY A N 1
ATOM 650 C CA . GLY A 1 83 ? -22.625 5.829 15.205 1.00 45.44 83 GLY A CA 1
ATOM 651 C C . GLY A 1 83 ? -22.330 4.822 16.321 1.00 45.44 83 GLY A C 1
ATOM 652 O O . GLY A 1 83 ? -22.815 4.981 17.436 1.00 45.44 83 GLY A O 1
ATOM 653 N N . LEU A 1 84 ? -21.506 3.805 16.042 1.00 48.47 84 LEU A N 1
ATOM 654 C CA . LEU A 1 84 ? -21.087 2.781 17.021 1.00 48.47 84 LEU A CA 1
ATOM 655 C C . LEU A 1 84 ? -20.274 3.342 18.201 1.00 48.47 84 LEU A C 1
ATOM 657 O O . LEU A 1 84 ? -20.151 2.685 19.228 1.00 48.47 84 LEU A O 1
ATOM 661 N N . VAL A 1 85 ? -19.677 4.524 18.039 1.00 51.50 85 VAL A N 1
ATOM 662 C CA . VAL A 1 85 ? -18.893 5.242 19.049 1.00 51.50 85 VAL A CA 1
ATOM 663 C C . VAL A 1 85 ? -19.156 6.728 18.845 1.00 51.50 85 VAL A C 1
ATOM 665 O O . VAL A 1 85 ? -19.041 7.211 17.716 1.00 51.50 85 VAL A O 1
ATOM 668 N N . GLN A 1 86 ? -19.458 7.464 19.915 1.00 51.53 86 GLN A N 1
ATOM 669 C CA . GLN A 1 86 ? -19.496 8.921 19.867 1.00 51.53 86 GLN A CA 1
ATOM 670 C C . GLN A 1 86 ? -18.206 9.471 20.472 1.00 51.53 86 GLN A C 1
ATOM 672 O O . GLN A 1 86 ? -17.897 9.246 21.644 1.00 51.53 86 GLN A O 1
ATOM 677 N N . LEU A 1 87 ? -17.424 10.172 19.653 1.00 49.88 87 LEU A N 1
ATOM 678 C CA . LEU A 1 87 ? -16.230 10.857 20.120 1.00 49.88 87 LEU A CA 1
ATOM 679 C C . LEU A 1 87 ? -16.642 12.240 20.622 1.00 49.88 87 LEU A C 1
ATOM 681 O O . LEU A 1 87 ? -17.036 13.097 19.833 1.00 49.88 87 LEU A O 1
ATOM 685 N N . ILE A 1 88 ? -16.549 12.459 21.932 1.00 48.16 88 ILE A N 1
ATOM 686 C CA . ILE A 1 88 ? -16.665 13.801 22.494 1.00 48.16 88 ILE A CA 1
ATOM 687 C C . ILE A 1 88 ? -15.284 14.440 22.412 1.00 48.16 88 ILE A C 1
ATOM 689 O O . ILE A 1 88 ? -14.372 14.042 23.136 1.00 48.16 88 ILE A O 1
ATOM 693 N N . LYS A 1 89 ? -15.135 15.429 21.527 1.00 43.25 89 LYS A N 1
ATOM 694 C CA . LYS A 1 89 ? -13.979 16.330 21.499 1.00 43.25 89 LYS A CA 1
ATOM 695 C C . LYS A 1 89 ? -14.329 17.597 22.278 1.00 43.25 89 LYS A C 1
ATOM 697 O O . LYS A 1 89 ? -15.368 18.201 22.022 1.00 43.25 89 LYS A O 1
ATOM 702 N N . TRP A 1 90 ? -13.459 18.014 23.191 1.00 42.97 90 TRP A N 1
ATOM 703 C CA . TRP A 1 90 ? -13.501 19.342 23.802 1.00 42.97 90 TRP A CA 1
ATOM 704 C C . TRP A 1 90 ? -12.189 20.075 23.529 1.00 42.97 90 TRP A C 1
ATOM 706 O O . TRP A 1 90 ? -11.133 19.463 23.345 1.00 42.97 90 TRP A O 1
ATOM 716 N N . GLN A 1 91 ? -12.263 21.400 23.468 1.00 33.09 91 GLN A N 1
ATOM 717 C CA . GLN A 1 91 ? -11.120 22.248 23.163 1.00 33.09 91 GLN A CA 1
ATOM 718 C C . GLN A 1 91 ? -10.594 22.902 24.445 1.00 33.09 91 GLN A C 1
ATOM 720 O O . GLN A 1 91 ? -11.328 23.634 25.106 1.00 33.09 91 GLN A O 1
ATOM 725 N N . ASP A 1 92 ? -9.319 22.683 24.776 1.00 32.00 92 ASP A N 1
ATOM 726 C CA . ASP A 1 92 ? -8.602 23.482 25.778 1.00 32.00 92 ASP A CA 1
ATOM 727 C C . ASP A 1 92 ? -7.490 24.270 25.082 1.00 32.00 92 ASP A C 1
ATOM 729 O O . ASP A 1 92 ? -6.596 23.702 24.461 1.00 32.00 92 ASP A O 1
ATOM 733 N N . LYS A 1 93 ? -7.571 25.605 25.135 1.00 31.31 93 LYS A N 1
ATOM 734 C CA . LYS A 1 93 ? -6.503 26.543 24.729 1.00 31.31 93 LYS A CA 1
ATOM 735 C C . LYS A 1 93 ? -5.771 26.196 23.417 1.00 31.31 93 LYS A C 1
ATOM 737 O O . LYS A 1 93 ? -4.569 26.436 23.308 1.00 31.31 93 LYS A O 1
ATOM 742 N N . ARG A 1 94 ? -6.532 25.760 22.399 1.00 29.17 94 ARG A N 1
ATOM 743 C CA . ARG A 1 94 ? -6.128 25.375 21.023 1.00 29.17 94 ARG A CA 1
ATOM 744 C C . ARG A 1 94 ? -5.778 23.898 20.779 1.00 29.17 94 ARG A C 1
ATOM 746 O O . ARG A 1 94 ? -5.549 23.572 19.621 1.00 29.17 94 ARG A O 1
ATOM 753 N N . SER A 1 95 ? -5.810 23.009 21.774 1.00 25.22 95 SER A N 1
ATOM 754 C CA . SER A 1 95 ? -5.732 21.557 21.548 1.00 25.22 95 SER A CA 1
ATOM 755 C C . SER A 1 95 ? -7.114 20.909 21.666 1.00 25.22 95 SER A C 1
ATOM 757 O O . SER A 1 95 ? -7.892 21.210 22.574 1.00 25.22 95 SER A O 1
ATOM 759 N N . PHE A 1 96 ? -7.442 20.025 20.723 1.00 34.75 96 PHE A N 1
ATOM 760 C CA . PHE A 1 96 ? -8.623 19.171 20.823 1.00 34.75 96 PHE A CA 1
ATOM 761 C C . PHE A 1 96 ? -8.241 17.920 21.612 1.00 34.75 96 PHE A C 1
ATOM 763 O O . PHE A 1 96 ? -7.424 17.125 21.156 1.00 34.75 96 PHE A O 1
ATOM 770 N N . THR A 1 97 ? -8.829 17.741 22.792 1.00 41.41 97 THR A N 1
ATOM 771 C CA . THR A 1 97 ? -8.723 16.491 23.556 1.00 41.41 97 THR A CA 1
ATOM 772 C C . THR A 1 97 ? -10.052 15.760 23.427 1.00 41.41 97 THR A C 1
ATOM 774 O O . THR A 1 97 ? -11.109 16.374 23.551 1.00 41.41 97 THR A O 1
ATOM 777 N N . GLY A 1 98 ? -10.015 14.468 23.099 1.00 51.38 98 GLY A N 1
ATOM 778 C CA . GLY A 1 98 ? -11.221 13.672 22.893 1.00 51.38 98 GLY A CA 1
ATOM 779 C C . GLY A 1 98 ? -11.267 12.453 23.799 1.00 51.38 98 GLY A C 1
ATOM 780 O O . GLY A 1 98 ? -10.268 11.752 23.946 1.00 51.38 98 GLY A O 1
ATOM 781 N N . GLN A 1 99 ? -12.433 12.173 24.373 1.00 56.22 99 GLN A N 1
ATOM 782 C CA . GLN A 1 99 ? -12.739 10.886 24.988 1.00 56.22 99 GLN A CA 1
ATOM 783 C C . GLN A 1 99 ? -13.925 10.272 24.263 1.00 56.22 99 GLN A C 1
ATOM 785 O O . GLN A 1 99 ? -14.910 10.934 23.937 1.00 56.22 99 GLN A O 1
ATOM 790 N N . SER A 1 100 ? -13.805 8.982 23.977 1.00 62.25 100 SER A N 1
ATOM 791 C CA . SER A 1 100 ? -14.914 8.229 23.417 1.00 62.25 100 SER A CA 1
ATOM 792 C C . SER A 1 100 ? -15.866 7.852 24.537 1.00 62.25 100 SER A C 1
ATOM 794 O O . SER A 1 100 ? -15.426 7.368 25.581 1.00 62.25 100 SER A O 1
ATOM 796 N N . ILE A 1 101 ? -17.156 8.059 24.314 1.00 58.75 101 ILE A N 1
ATOM 797 C CA . ILE A 1 101 ? -18.202 7.656 25.247 1.00 58.75 101 ILE A CA 1
ATOM 798 C C . ILE A 1 101 ? -19.109 6.618 24.612 1.00 58.75 101 ILE A C 1
ATOM 800 O O . ILE A 1 101 ? -19.317 6.595 23.396 1.00 58.75 101 ILE A O 1
ATOM 804 N N . ASP A 1 102 ? -19.652 5.760 25.463 1.00 59.84 102 ASP A N 1
ATOM 805 C CA . ASP A 1 102 ? -20.792 4.935 25.114 1.00 59.84 102 ASP A CA 1
ATOM 806 C C . ASP A 1 102 ? -22.020 5.859 24.986 1.00 59.84 102 ASP A C 1
ATOM 808 O O . ASP A 1 102 ? -22.414 6.464 25.991 1.00 59.84 102 ASP A O 1
ATOM 812 N N . PRO A 1 103 ? -22.629 5.995 23.790 1.00 56.34 103 PRO A N 1
ATOM 813 C CA . PRO A 1 103 ? -23.770 6.886 23.571 1.00 56.34 103 PRO A CA 1
ATOM 814 C C . PRO A 1 103 ? -24.962 6.557 24.472 1.00 56.34 103 PRO A C 1
ATOM 816 O O . PRO A 1 103 ? -25.780 7.423 24.772 1.00 56.34 103 PRO A O 1
ATOM 819 N N . ALA A 1 104 ? -25.075 5.308 24.908 1.00 58.56 104 ALA A N 1
ATOM 820 C CA . ALA A 1 104 ? -26.251 4.822 25.594 1.00 58.56 104 ALA A CA 1
ATOM 821 C C . ALA A 1 104 ? -26.103 4.806 27.120 1.00 58.56 104 ALA A C 1
ATOM 823 O O . ALA A 1 104 ? -27.102 4.909 27.832 1.00 58.56 104 ALA A O 1
ATOM 824 N N . THR A 1 105 ? -24.874 4.716 27.637 1.00 60.94 105 THR A N 1
ATOM 825 C CA . THR A 1 105 ? -24.609 4.777 29.086 1.00 60.94 105 THR A CA 1
ATOM 826 C C . THR A 1 105 ? -23.951 6.078 29.541 1.00 60.94 105 THR A C 1
ATOM 828 O O . THR A 1 105 ? -23.947 6.366 30.736 1.00 60.94 105 THR A O 1
ATOM 831 N N . GLY A 1 106 ? -23.384 6.864 28.621 1.00 57.62 106 GLY A N 1
ATOM 832 C CA . GLY A 1 106 ? -22.581 8.046 28.941 1.00 57.62 106 GLY A CA 1
ATOM 833 C C . GLY A 1 106 ? -21.233 7.716 29.597 1.00 57.62 106 GLY A C 1
ATOM 834 O O . GLY A 1 106 ? -20.508 8.627 29.994 1.00 57.62 106 GLY A O 1
ATOM 835 N N . ASN A 1 107 ? -20.881 6.431 29.724 1.00 61.31 107 ASN A N 1
ATOM 836 C CA . ASN A 1 107 ? -19.619 6.005 30.317 1.00 61.31 107 ASN A CA 1
ATOM 837 C C . ASN A 1 107 ? -18.449 6.238 29.360 1.00 61.31 107 ASN A C 1
ATOM 839 O O . ASN A 1 107 ? -18.564 6.056 28.147 1.00 61.31 107 ASN A O 1
ATOM 843 N N . LEU A 1 108 ? -17.291 6.567 29.931 1.00 64.38 108 LEU A N 1
ATOM 844 C CA . LEU A 1 108 ? -16.037 6.660 29.192 1.00 64.38 108 LEU A CA 1
ATOM 845 C C . LEU A 1 108 ? -15.612 5.279 28.685 1.00 64.38 108 LEU A C 1
ATOM 847 O O . LEU A 1 108 ? -15.511 4.316 29.450 1.00 64.38 108 LEU A O 1
ATOM 851 N N . LEU A 1 109 ? -15.312 5.198 27.394 1.00 63.53 109 LEU A N 1
ATOM 852 C CA . LEU A 1 109 ? -14.788 4.001 26.758 1.00 63.53 109 LEU A CA 1
ATOM 853 C C . LEU A 1 109 ? -13.268 4.054 26.742 1.00 63.53 109 LEU A C 1
ATOM 855 O O . LEU A 1 109 ? -12.656 4.922 26.118 1.00 63.53 109 LEU A O 1
ATOM 859 N N . VAL A 1 110 ? -12.657 3.081 27.413 1.00 68.06 110 VAL A N 1
ATOM 860 C CA . VAL A 1 110 ? -11.212 2.873 27.361 1.00 68.06 110 VAL A CA 1
ATOM 861 C C . VAL A 1 110 ? -10.915 1.865 26.259 1.00 68.06 110 VAL A C 1
ATOM 863 O O . VAL A 1 110 ? -11.184 0.670 26.397 1.00 68.06 110 VAL A O 1
ATOM 866 N N . PHE A 1 111 ? -10.365 2.367 25.160 1.00 72.81 111 PHE A N 1
ATOM 867 C CA . PHE A 1 111 ? -9.846 1.555 24.070 1.00 72.81 111 PHE A CA 1
ATOM 868 C C . PHE A 1 111 ? -8.406 1.141 24.349 1.00 72.81 111 PHE A C 1
ATOM 870 O O . PHE A 1 111 ? -7.647 1.864 24.998 1.00 72.81 111 PHE A O 1
ATOM 877 N N . ARG A 1 112 ? -8.007 -0.020 23.824 1.00 77.50 112 ARG A N 1
ATOM 878 C CA . ARG A 1 112 ? -6.587 -0.359 23.754 1.00 77.50 112 ARG A CA 1
ATOM 879 C C . ARG A 1 112 ? -5.859 0.636 22.866 1.00 77.50 112 ARG A C 1
ATOM 881 O O . ARG A 1 112 ? -6.369 1.061 21.832 1.00 77.50 112 ARG A O 1
ATOM 888 N N . GLU A 1 113 ? -4.633 0.947 23.247 1.00 80.31 113 GLU A N 1
ATOM 889 C CA . GLU A 1 113 ? -3.760 1.761 22.418 1.00 80.31 113 GLU A CA 1
ATOM 890 C C . GLU A 1 113 ? -3.410 0.983 21.137 1.00 80.31 113 GLU A C 1
ATOM 892 O O . GLU A 1 113 ? -2.971 -0.174 21.182 1.00 80.31 113 GLU A O 1
ATOM 897 N N . THR A 1 114 ? -3.626 1.600 19.981 1.00 84.38 114 THR A N 1
ATOM 898 C CA . THR A 1 114 ? -3.242 1.051 18.681 1.00 84.38 114 THR A CA 1
ATOM 899 C C . THR A 1 114 ? -2.792 2.177 17.774 1.00 84.38 114 THR A C 1
ATOM 901 O O . THR A 1 114 ? -3.318 3.285 17.845 1.00 84.38 114 THR A O 1
ATOM 904 N N . ARG A 1 115 ? -1.818 1.888 16.907 1.00 86.00 115 ARG A N 1
ATOM 905 C CA . ARG A 1 115 ? -1.435 2.824 15.852 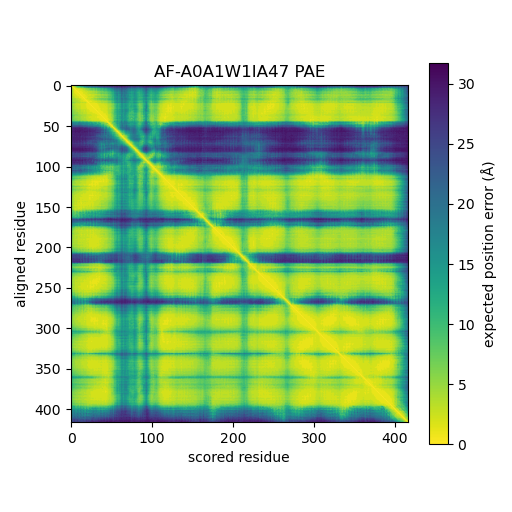1.00 86.00 115 ARG A CA 1
ATOM 906 C C . ARG A 1 115 ? -2.471 2.857 14.728 1.00 86.00 115 ARG A C 1
ATOM 908 O O . ARG A 1 115 ? -2.472 3.809 13.963 1.00 86.00 115 ARG A O 1
ATOM 915 N N . GLY A 1 116 ? -3.335 1.845 14.614 1.00 87.12 116 GLY A N 1
ATOM 916 C CA . GLY A 1 116 ? -4.447 1.859 13.667 1.00 87.12 116 GLY A CA 1
ATOM 917 C C . GLY A 1 116 ? -4.029 2.163 12.223 1.00 87.12 116 GLY A C 1
ATOM 918 O O . GLY A 1 116 ? -2.936 1.815 11.766 1.00 87.12 116 GLY A O 1
ATOM 919 N N . GLY A 1 117 ? -4.908 2.869 11.519 1.00 83.12 117 GLY A N 1
ATOM 920 C CA . GLY A 1 117 ? -4.645 3.435 10.202 1.00 83.12 117 GLY A CA 1
ATOM 921 C C . GLY A 1 117 ? -3.630 4.581 10.201 1.00 83.12 117 GLY A C 1
ATOM 922 O O . GLY A 1 117 ? -2.975 4.798 9.176 1.00 83.12 117 GLY A O 1
ATOM 923 N N . ASP A 1 118 ? -3.398 5.237 11.346 1.00 81.75 118 ASP A N 1
ATOM 924 C CA . ASP A 1 118 ? -2.401 6.308 11.472 1.00 81.75 118 ASP A CA 1
ATOM 925 C C . ASP A 1 118 ? -0.993 5.823 11.137 1.00 81.75 118 ASP A C 1
ATOM 927 O O . ASP A 1 118 ? -0.165 6.618 10.686 1.00 81.75 118 ASP A O 1
ATOM 931 N N . LEU A 1 119 ? -0.697 4.529 11.320 1.00 90.25 119 LEU A N 1
ATOM 932 C CA . LEU A 1 119 ? 0.558 3.939 10.854 1.00 90.25 119 LEU A CA 1
ATOM 933 C C . LEU A 1 119 ? 0.759 4.248 9.367 1.00 90.25 119 LEU A C 1
ATOM 935 O O . LEU A 1 119 ? 1.813 4.749 8.980 1.00 90.25 119 LEU A O 1
ATOM 939 N N . PHE A 1 120 ? -0.246 3.956 8.542 1.00 93.75 120 PHE A N 1
ATOM 940 C CA . PHE A 1 120 ? -0.159 4.086 7.092 1.00 93.75 120 PHE A CA 1
ATOM 941 C C . PHE A 1 120 ? -0.128 5.545 6.654 1.00 93.75 120 PHE A C 1
ATOM 943 O O . PHE A 1 120 ? 0.648 5.874 5.757 1.00 93.75 120 PHE A O 1
ATOM 950 N N . TYR A 1 121 ? -0.894 6.413 7.320 1.00 86.56 121 TYR A N 1
ATOM 951 C CA . TYR A 1 121 ? -0.862 7.858 7.098 1.00 86.56 121 TYR A CA 1
ATOM 952 C C . TYR A 1 121 ? 0.533 8.439 7.372 1.00 86.56 121 TYR A C 1
ATOM 954 O O . TYR A 1 121 ? 1.162 9.013 6.480 1.00 86.56 121 TYR A O 1
ATOM 962 N N . HIS A 1 122 ? 1.083 8.204 8.568 1.00 86.75 122 HIS A N 1
ATOM 963 C CA . HIS A 1 122 ? 2.398 8.724 8.957 1.00 86.75 122 HIS A CA 1
ATOM 964 C C . HIS A 1 122 ? 3.550 8.103 8.164 1.00 86.75 122 HIS A C 1
ATOM 966 O O . HIS A 1 122 ? 4.560 8.757 7.881 1.00 86.75 122 HIS A O 1
ATOM 972 N N . PHE A 1 123 ? 3.404 6.840 7.769 1.00 93.75 123 PHE A N 1
ATOM 973 C CA . PHE A 1 123 ? 4.348 6.198 6.871 1.00 93.75 123 PHE A CA 1
ATOM 974 C C . PHE A 1 123 ? 4.278 6.803 5.461 1.00 93.75 123 PHE A C 1
ATOM 976 O O . PHE A 1 123 ? 5.315 7.040 4.850 1.00 93.75 123 PHE A O 1
ATOM 983 N N . HIS A 1 124 ? 3.083 7.100 4.948 1.00 93.94 124 HIS A N 1
ATOM 984 C CA . HIS A 1 124 ? 2.894 7.654 3.608 1.00 93.94 124 HIS A CA 1
ATOM 985 C C . HIS A 1 124 ? 3.597 9.006 3.422 1.00 93.94 124 HIS A C 1
ATOM 987 O O . HIS A 1 124 ? 4.344 9.166 2.459 1.00 93.94 124 HIS A O 1
ATOM 993 N N . TYR A 1 125 ? 3.397 9.961 4.338 1.00 87.88 125 TYR A N 1
ATOM 994 C CA . TYR A 1 125 ? 3.961 11.307 4.172 1.00 87.88 125 TYR A CA 1
ATOM 995 C C . TYR A 1 125 ? 5.392 11.448 4.716 1.00 87.88 125 TYR A C 1
ATOM 997 O O . TYR A 1 125 ? 6.118 12.349 4.297 1.00 87.88 125 TYR A O 1
ATOM 1005 N N . GLY A 1 126 ? 5.812 10.581 5.647 1.00 89.94 126 GLY A N 1
ATOM 1006 C CA . GLY A 1 126 ? 7.068 10.762 6.382 1.00 89.94 126 GLY A CA 1
ATOM 1007 C C . GLY A 1 126 ? 7.854 9.490 6.687 1.00 89.94 126 GLY A C 1
ATOM 1008 O O . GLY A 1 126 ? 8.829 9.568 7.429 1.00 89.94 126 GLY A O 1
ATOM 1009 N N . LEU A 1 127 ? 7.456 8.322 6.169 1.00 93.81 127 LEU A N 1
ATOM 1010 C CA . LEU A 1 127 ? 8.119 7.019 6.372 1.00 93.81 127 LEU A CA 1
ATOM 1011 C C . LEU A 1 127 ? 8.365 6.647 7.850 1.00 93.81 127 LEU A C 1
ATOM 1013 O O . LEU A 1 127 ? 9.204 5.796 8.136 1.00 93.81 127 LEU A O 1
ATOM 1017 N N . LEU A 1 128 ? 7.666 7.301 8.791 1.00 90.69 128 LEU A N 1
ATOM 1018 C CA . LEU A 1 128 ? 7.939 7.251 10.237 1.00 90.69 128 LEU A CA 1
ATOM 1019 C C . LEU A 1 128 ? 9.392 7.621 10.619 1.00 90.69 128 LEU A C 1
ATOM 1021 O O . LEU A 1 128 ? 9.882 7.220 11.671 1.00 90.69 128 LEU A O 1
ATOM 1025 N N . ALA A 1 129 ? 10.075 8.418 9.791 1.00 92.12 129 ALA A N 1
ATOM 1026 C CA . ALA A 1 129 ? 11.467 8.841 9.981 1.00 92.12 129 ALA A CA 1
ATOM 1027 C C . ALA A 1 129 ? 11.601 10.350 10.280 1.00 92.12 129 ALA A C 1
ATOM 1029 O O . ALA A 1 129 ? 12.635 10.966 10.005 1.00 92.12 129 ALA A O 1
ATOM 1030 N N . GLY A 1 130 ? 10.537 10.965 10.809 1.00 87.75 130 GLY A N 1
ATOM 1031 C CA . GLY A 1 130 ? 10.479 12.401 11.084 1.00 87.75 130 GLY A CA 1
ATOM 1032 C C . GLY A 1 130 ? 10.747 13.242 9.832 1.00 87.75 130 GLY A C 1
ATOM 1033 O O . GLY A 1 130 ? 10.384 12.857 8.720 1.00 87.75 130 GLY A O 1
ATOM 1034 N N . LEU A 1 131 ? 11.424 14.381 9.999 1.00 87.31 131 LEU A N 1
ATOM 1035 C CA . LEU A 1 131 ? 11.690 15.323 8.905 1.00 87.31 131 LEU A CA 1
ATOM 1036 C C . LEU A 1 131 ? 12.512 14.704 7.761 1.00 87.31 131 LEU A C 1
ATOM 1038 O O . LEU A 1 131 ? 12.273 15.020 6.598 1.00 87.31 131 LEU A O 1
ATOM 1042 N N . ALA A 1 132 ? 13.442 13.792 8.066 1.00 91.38 132 ALA A N 1
ATOM 1043 C CA . ALA A 1 132 ? 14.237 13.111 7.045 1.00 91.38 132 ALA A CA 1
ATOM 1044 C C . ALA A 1 132 ? 13.347 12.309 6.084 1.00 91.38 132 ALA A C 1
ATOM 1046 O O . ALA A 1 132 ? 13.508 12.400 4.868 1.00 91.38 132 ALA A O 1
ATOM 1047 N N . GLY A 1 133 ? 12.359 11.589 6.618 1.00 92.12 133 GLY A N 1
ATOM 1048 C CA . GLY A 1 133 ? 11.402 10.857 5.797 1.00 92.12 133 GLY A CA 1
ATOM 1049 C C . GLY A 1 133 ? 10.521 11.777 4.952 1.00 92.12 133 GLY A C 1
ATOM 1050 O O . GLY A 1 133 ? 10.315 11.493 3.776 1.00 92.12 133 GLY A O 1
ATOM 1051 N N . VAL A 1 134 ? 10.094 12.925 5.490 1.00 90.69 134 VAL A N 1
ATOM 1052 C CA . VAL A 1 134 ? 9.338 13.939 4.727 1.00 90.69 134 VAL A CA 1
ATOM 1053 C C . VAL A 1 134 ? 10.157 14.448 3.530 1.00 90.69 134 VAL A C 1
ATOM 1055 O O . VAL A 1 134 ? 9.629 14.564 2.425 1.00 90.69 134 VAL A O 1
ATOM 1058 N N . TRP A 1 135 ? 11.461 14.703 3.695 1.00 91.88 135 TRP A N 1
ATOM 1059 C CA . TRP A 1 135 ? 12.351 15.066 2.578 1.00 91.88 135 TRP A CA 1
ATOM 1060 C C . TRP A 1 135 ? 12.514 13.940 1.554 1.00 91.88 135 TRP A C 1
ATOM 1062 O O . TRP A 1 135 ? 12.511 14.195 0.350 1.00 91.88 135 TRP A O 1
ATOM 1072 N N . MET A 1 136 ? 12.623 12.690 2.011 1.00 94.25 136 MET A N 1
ATOM 1073 C CA . MET A 1 136 ? 12.720 11.526 1.127 1.00 94.25 136 MET A CA 1
ATOM 1074 C C . MET A 1 136 ? 11.459 11.347 0.275 1.00 94.25 136 MET A C 1
ATOM 1076 O O . MET A 1 136 ? 11.568 11.109 -0.929 1.00 94.25 136 MET A O 1
ATOM 1080 N N . VAL A 1 137 ? 10.269 11.496 0.868 1.00 94.88 137 VAL A N 1
ATOM 1081 C CA . VAL A 1 137 ? 8.990 11.423 0.143 1.00 94.88 137 VAL A CA 1
ATOM 1082 C C . VAL A 1 137 ? 8.864 12.583 -0.846 1.00 94.88 137 VAL A C 1
ATOM 1084 O O . VAL A 1 137 ? 8.506 12.352 -2.001 1.00 94.88 137 VAL A O 1
ATOM 1087 N N . GLY A 1 138 ? 9.249 13.804 -0.456 1.00 93.50 138 GLY A N 1
ATOM 1088 C CA . GLY A 1 138 ? 9.286 14.961 -1.359 1.00 93.50 138 GLY A CA 1
ATOM 1089 C C . GLY A 1 138 ? 10.210 14.751 -2.566 1.00 93.50 138 GLY A C 1
ATOM 1090 O O . GLY A 1 138 ? 9.812 14.977 -3.711 1.00 93.50 138 GLY A O 1
ATOM 1091 N N . ALA A 1 139 ? 11.420 14.227 -2.344 1.00 94.44 139 ALA A N 1
ATOM 1092 C CA . ALA A 1 139 ? 12.348 13.881 -3.422 1.00 94.44 139 ALA A CA 1
ATOM 1093 C C . ALA A 1 139 ? 11.790 12.779 -4.340 1.00 94.44 139 ALA A C 1
ATOM 1095 O O . ALA A 1 139 ? 11.923 12.852 -5.564 1.00 94.44 139 ALA A O 1
ATOM 1096 N N . ALA A 1 140 ? 11.119 11.776 -3.769 1.00 94.56 140 ALA A N 1
ATOM 1097 C CA . ALA A 1 140 ? 10.483 10.714 -4.537 1.00 94.56 140 ALA A CA 1
ATOM 1098 C C . ALA A 1 140 ? 9.304 11.241 -5.381 1.00 94.56 140 ALA A C 1
ATOM 1100 O O . ALA A 1 140 ? 9.160 10.849 -6.541 1.00 94.56 140 ALA A O 1
ATOM 1101 N N . ALA A 1 141 ? 8.518 12.191 -4.864 1.00 93.62 141 ALA A N 1
ATOM 1102 C CA . ALA A 1 141 ? 7.458 12.854 -5.624 1.00 93.62 141 ALA A CA 1
ATOM 1103 C C . ALA A 1 141 ? 8.010 13.593 -6.858 1.00 93.62 141 ALA A C 1
ATOM 1105 O O . ALA A 1 141 ? 7.450 13.474 -7.948 1.00 93.62 141 ALA A O 1
ATOM 1106 N N . ILE A 1 142 ? 9.160 14.269 -6.740 1.00 93.62 142 ILE A N 1
ATOM 1107 C CA . ILE A 1 142 ? 9.856 14.884 -7.886 1.00 93.62 142 ILE A CA 1
ATOM 1108 C C . ILE A 1 142 ? 10.362 13.811 -8.869 1.00 93.62 142 ILE A C 1
ATOM 1110 O O . ILE A 1 142 ? 10.263 13.977 -10.088 1.00 93.62 142 ILE A O 1
ATOM 1114 N N . ALA A 1 143 ? 10.861 12.678 -8.367 1.00 93.88 143 ALA A N 1
ATOM 1115 C CA . ALA A 1 143 ? 11.303 11.570 -9.213 1.00 93.88 143 ALA A CA 1
ATOM 1116 C C . ALA A 1 143 ? 10.158 10.970 -10.053 1.00 93.88 143 ALA A C 1
ATOM 1118 O O . ALA A 1 143 ? 10.389 10.613 -11.211 1.00 93.88 143 ALA A O 1
ATOM 1119 N N . ILE A 1 144 ? 8.920 10.922 -9.532 1.00 92.88 144 ILE A N 1
ATOM 1120 C CA . ILE A 1 144 ? 7.737 10.531 -10.323 1.00 92.88 144 ILE A CA 1
ATOM 1121 C C . ILE A 1 144 ? 7.542 11.465 -11.509 1.00 92.88 144 ILE A C 1
ATOM 1123 O O . ILE A 1 144 ? 7.286 10.980 -12.606 1.00 92.88 144 ILE A O 1
ATOM 1127 N N . TRP A 1 145 ? 7.689 12.779 -11.331 1.00 93.00 145 TRP A N 1
ATOM 1128 C CA . TRP A 1 145 ? 7.560 13.732 -12.436 1.00 93.00 145 TRP A CA 1
ATOM 1129 C C . TRP A 1 145 ? 8.593 13.473 -13.527 1.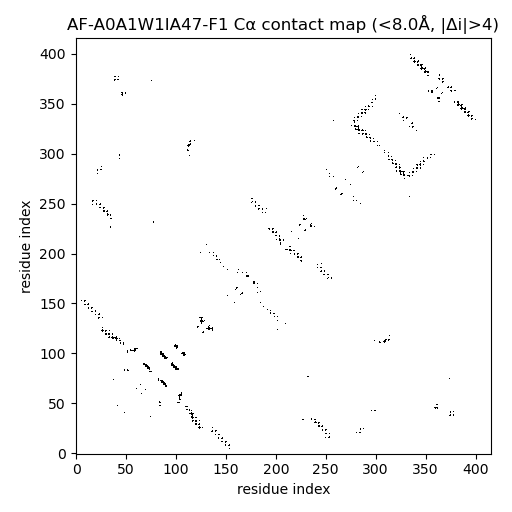00 93.00 145 TRP A C 1
ATOM 1131 O O . TRP A 1 145 ? 8.247 13.396 -14.706 1.00 93.00 145 TRP A O 1
ATOM 1141 N N . ALA A 1 146 ? 9.850 13.244 -13.145 1.00 93.00 146 ALA A N 1
ATOM 1142 C CA . ALA A 1 146 ? 10.893 12.888 -14.100 1.00 93.00 146 ALA A CA 1
ATOM 1143 C C . ALA A 1 146 ? 10.584 11.555 -14.816 1.00 93.00 146 ALA A C 1
ATOM 1145 O O . ALA A 1 146 ? 10.735 11.452 -16.039 1.00 93.00 146 ALA A O 1
ATOM 1146 N N . ALA A 1 147 ? 10.089 10.545 -14.094 1.00 91.56 147 ALA A N 1
ATOM 1147 C CA . ALA A 1 147 ? 9.673 9.266 -14.669 1.00 91.56 147 ALA A CA 1
ATOM 1148 C C . ALA A 1 147 ? 8.461 9.411 -15.612 1.00 91.56 147 ALA A C 1
ATOM 1150 O O . ALA A 1 147 ? 8.459 8.838 -16.702 1.00 91.56 147 ALA A O 1
ATOM 1151 N N . ALA A 1 148 ? 7.462 10.213 -15.245 1.00 91.00 148 ALA A N 1
ATOM 1152 C CA . ALA A 1 148 ? 6.270 10.473 -16.044 1.00 91.00 148 ALA A CA 1
ATOM 1153 C C . ALA A 1 148 ? 6.617 11.225 -17.335 1.00 91.00 148 ALA A C 1
ATOM 1155 O O . ALA A 1 148 ? 6.241 10.784 -18.422 1.00 91.00 148 ALA A O 1
ATOM 1156 N N . ILE A 1 149 ? 7.406 12.303 -17.242 1.00 91.62 149 ILE A N 1
ATOM 1157 C CA . ILE A 1 149 ? 7.859 13.082 -18.404 1.00 91.62 149 ILE A CA 1
ATOM 1158 C C . ILE A 1 149 ? 8.660 12.190 -19.353 1.00 91.62 149 ILE A C 1
ATOM 1160 O O . ILE A 1 149 ? 8.356 12.120 -20.545 1.00 91.62 149 ILE A O 1
ATOM 1164 N N . THR A 1 150 ? 9.654 11.458 -18.841 1.00 91.12 150 THR A N 1
ATOM 1165 C CA . THR A 1 150 ? 10.448 10.541 -19.675 1.00 91.12 150 THR A CA 1
ATOM 1166 C C . THR A 1 150 ? 9.577 9.451 -20.307 1.00 91.12 150 THR A C 1
ATOM 1168 O O . THR A 1 150 ? 9.719 9.190 -21.502 1.00 91.12 150 THR A O 1
ATOM 1171 N N . GLY A 1 151 ? 8.617 8.880 -19.571 1.00 86.88 151 GLY A N 1
ATOM 1172 C CA . GLY A 1 151 ? 7.668 7.883 -20.077 1.00 86.88 151 GLY A CA 1
ATOM 1173 C C . GLY A 1 151 ? 6.784 8.403 -21.218 1.00 86.88 151 GLY A C 1
ATOM 1174 O O . GLY A 1 151 ? 6.667 7.753 -22.262 1.00 86.88 151 GLY A O 1
ATOM 1175 N N . VAL A 1 152 ? 6.227 9.610 -21.072 1.00 88.06 152 VAL A N 1
ATOM 1176 C CA . VAL A 1 152 ? 5.442 10.281 -22.125 1.00 88.06 152 VAL A CA 1
ATOM 1177 C C . VAL A 1 152 ? 6.309 10.559 -23.349 1.00 88.06 152 VAL A C 1
ATOM 1179 O O . VAL A 1 152 ? 5.905 10.259 -24.474 1.00 88.06 152 VAL A O 1
ATOM 1182 N N . LEU A 1 153 ? 7.532 11.063 -23.161 1.00 88.25 153 LEU A N 1
ATOM 1183 C CA . LEU A 1 153 ? 8.450 11.352 -24.264 1.00 88.25 153 LEU A CA 1
ATOM 1184 C C . LEU A 1 153 ? 8.849 10.091 -25.041 1.00 88.25 153 LEU A C 1
ATOM 1186 O O . LEU A 1 153 ? 8.931 10.140 -26.274 1.00 88.25 153 LEU A O 1
ATOM 1190 N N . ILE A 1 154 ? 9.049 8.956 -24.362 1.00 84.06 154 ILE A N 1
ATOM 1191 C CA . ILE A 1 154 ? 9.311 7.656 -25.002 1.00 84.06 154 ILE A CA 1
ATOM 1192 C C . ILE A 1 154 ? 8.116 7.241 -25.876 1.00 84.06 154 ILE A C 1
ATOM 1194 O O . ILE A 1 154 ? 8.300 6.817 -27.019 1.00 84.06 154 ILE A O 1
ATOM 1198 N N . ARG A 1 155 ? 6.884 7.417 -25.379 1.00 78.25 155 ARG A N 1
ATOM 1199 C CA . ARG A 1 155 ? 5.642 6.970 -26.040 1.00 78.25 155 ARG A CA 1
ATOM 1200 C C . ARG A 1 155 ? 4.990 8.009 -26.954 1.00 78.25 155 ARG A C 1
ATOM 1202 O O . ARG A 1 155 ? 4.023 7.673 -27.630 1.00 78.25 155 ARG A O 1
ATOM 1209 N N . ARG A 1 156 ? 5.525 9.230 -27.059 1.00 79.19 156 ARG A N 1
ATOM 1210 C CA . ARG A 1 156 ? 4.903 10.387 -27.743 1.00 79.19 156 ARG A CA 1
ATOM 1211 C C . ARG A 1 156 ? 4.322 10.114 -29.136 1.00 79.19 156 ARG A C 1
ATOM 1213 O O . ARG A 1 156 ? 3.327 10.716 -29.510 1.00 79.19 156 ARG A O 1
ATOM 1220 N N . ARG A 1 157 ? 4.916 9.191 -29.906 1.00 72.75 157 ARG A N 1
ATOM 1221 C CA . ARG A 1 157 ? 4.438 8.821 -31.254 1.00 72.75 157 ARG A CA 1
ATOM 1222 C C . ARG A 1 157 ? 3.179 7.953 -31.253 1.00 72.75 157 ARG A C 1
ATOM 1224 O O . ARG A 1 157 ? 2.444 7.975 -32.229 1.00 72.75 157 ARG A O 1
ATOM 1231 N N . ARG A 1 158 ? 2.962 7.169 -30.196 1.00 70.69 158 ARG A N 1
ATOM 1232 C CA . ARG A 1 158 ? 1.770 6.328 -30.008 1.00 70.69 158 ARG A CA 1
ATOM 1233 C C . ARG A 1 158 ? 0.805 6.901 -28.973 1.00 70.69 158 ARG A C 1
ATOM 1235 O O . ARG A 1 158 ? -0.310 6.427 -28.888 1.00 70.69 158 ARG A O 1
ATOM 1242 N N . PHE A 1 159 ? 1.195 7.956 -28.258 1.00 69.06 159 PHE A N 1
ATOM 1243 C CA . PHE A 1 159 ? 0.435 8.548 -27.158 1.00 69.06 159 PHE A CA 1
ATOM 1244 C C . PHE A 1 159 ? -1.031 8.855 -27.508 1.00 69.06 159 PHE A C 1
ATOM 1246 O O . PHE A 1 159 ? -1.924 8.419 -26.795 1.00 69.06 159 PHE A O 1
ATOM 1253 N N . ILE A 1 160 ? -1.292 9.541 -28.628 1.00 65.62 160 ILE A N 1
ATOM 1254 C CA . ILE A 1 160 ? -2.665 9.891 -29.045 1.00 65.62 160 ILE A CA 1
ATOM 1255 C C . ILE A 1 160 ? -3.449 8.646 -29.491 1.00 65.62 160 ILE A C 1
ATOM 1257 O O . ILE A 1 160 ? -4.633 8.519 -29.185 1.00 65.62 160 ILE A O 1
ATOM 1261 N N . ALA A 1 161 ? -2.791 7.709 -30.183 1.00 64.62 161 ALA A N 1
ATOM 1262 C CA . ALA A 1 161 ? -3.417 6.460 -30.608 1.00 64.62 161 ALA A CA 1
ATOM 1263 C C . ALA A 1 161 ? -3.802 5.591 -29.399 1.00 64.62 161 ALA A C 1
ATOM 1265 O O . ALA A 1 161 ? -4.947 5.151 -29.324 1.00 64.62 161 ALA A O 1
ATOM 1266 N N . ASP A 1 162 ? -2.890 5.439 -28.435 1.00 67.75 162 ASP A N 1
ATOM 1267 C CA . ASP A 1 162 ? -3.085 4.700 -27.184 1.00 67.75 162 ASP A CA 1
ATOM 1268 C C . ASP A 1 162 ? -4.189 5.337 -26.307 1.00 67.75 162 ASP A C 1
ATOM 1270 O O . ASP A 1 162 ? -4.884 4.615 -25.596 1.00 67.75 162 ASP A O 1
ATOM 1274 N N . LEU A 1 163 ? -4.360 6.669 -26.354 1.00 66.44 163 LEU A N 1
ATOM 1275 C CA . LEU A 1 163 ? -5.327 7.413 -25.533 1.00 66.44 163 LEU A CA 1
ATOM 1276 C C . LEU A 1 163 ? -6.748 7.450 -26.129 1.00 66.44 163 LEU A C 1
ATOM 1278 O O . LEU A 1 163 ? -7.712 7.385 -25.371 1.00 66.44 163 LEU A O 1
ATOM 1282 N N . PHE A 1 164 ? -6.892 7.551 -27.459 1.00 63.41 164 PHE A N 1
ATOM 1283 C CA . PHE A 1 164 ? -8.195 7.818 -28.097 1.00 63.41 164 PHE A CA 1
ATOM 1284 C C . PHE A 1 164 ? -8.634 6.825 -29.181 1.00 63.41 164 PHE A C 1
ATOM 1286 O O . PHE A 1 164 ? -9.834 6.606 -29.326 1.00 63.41 164 PHE A O 1
ATOM 1293 N N . MET A 1 165 ? -7.723 6.245 -29.974 1.00 52.97 165 MET A N 1
ATOM 1294 C CA . MET A 1 165 ? -8.116 5.550 -31.218 1.00 52.97 165 MET A CA 1
ATOM 1295 C C . MET A 1 165 ? -7.889 4.032 -31.223 1.00 52.97 165 MET A C 1
ATOM 1297 O O . MET A 1 165 ? -8.592 3.311 -31.927 1.00 52.97 165 MET A O 1
ATOM 1301 N N . ALA A 1 166 ? -6.937 3.513 -30.450 1.00 54.97 166 ALA A N 1
ATOM 1302 C CA . ALA A 1 166 ? -6.639 2.086 -30.369 1.00 54.97 166 ALA A CA 1
ATOM 1303 C C . ALA A 1 166 ? -5.841 1.785 -29.088 1.00 54.97 166 ALA A C 1
ATOM 1305 O O . ALA A 1 166 ? -4.634 1.990 -29.070 1.00 54.97 166 ALA A O 1
ATOM 1306 N N . GLY A 1 167 ? -6.485 1.283 -28.023 1.00 47.34 167 GLY A N 1
ATOM 1307 C CA . GLY A 1 167 ? -5.784 1.107 -26.736 1.00 47.34 167 GLY A CA 1
ATOM 1308 C C . GLY A 1 167 ? -6.136 -0.106 -25.872 1.00 47.34 167 GLY A C 1
ATOM 1309 O O . GLY A 1 167 ? -5.349 -0.446 -25.000 1.00 47.34 167 GLY A O 1
ATOM 1310 N N . PHE A 1 168 ? -7.254 -0.804 -26.112 1.00 49.28 168 PHE A N 1
ATOM 1311 C CA . PHE A 1 168 ? -7.584 -2.046 -25.378 1.00 49.28 168 PHE A CA 1
ATOM 1312 C C . PHE A 1 168 ? -7.615 -3.302 -26.262 1.00 49.28 168 PHE A C 1
ATOM 1314 O O . PHE A 1 168 ? -7.510 -4.412 -25.752 1.00 49.28 168 PHE A O 1
ATOM 1321 N N . ARG A 1 169 ? -7.706 -3.157 -27.593 1.00 48.69 169 ARG A N 1
ATOM 1322 C CA . ARG A 1 169 ? -7.767 -4.292 -28.539 1.00 48.69 169 ARG A CA 1
ATOM 1323 C C . ARG A 1 169 ? -6.416 -4.975 -28.797 1.00 48.69 169 ARG A C 1
ATOM 1325 O O . ARG A 1 169 ? -6.398 -6.117 -29.238 1.00 48.69 169 ARG A O 1
ATOM 1332 N N . THR A 1 170 ? -5.302 -4.288 -28.547 1.00 51.00 170 THR A N 1
ATOM 1333 C CA . THR A 1 170 ? -3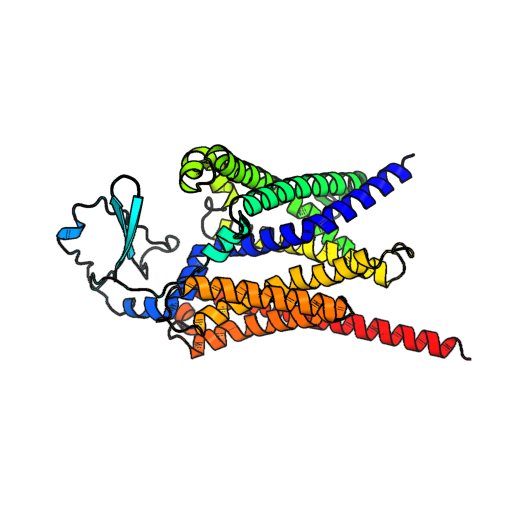.935 -4.744 -28.868 1.00 51.00 170 THR A CA 1
ATOM 1334 C C . THR A 1 170 ? -3.064 -4.981 -27.636 1.00 51.00 170 THR A C 1
ATOM 1336 O O . THR A 1 170 ? -1.924 -5.426 -27.777 1.00 51.00 170 THR A O 1
ATOM 1339 N N . VAL A 1 171 ? -3.578 -4.718 -26.427 1.00 56.22 171 VAL A N 1
ATOM 1340 C CA . VAL A 1 171 ? -2.852 -5.004 -25.185 1.00 56.22 171 VAL A CA 1
ATOM 1341 C C . VAL A 1 171 ? -2.803 -6.511 -25.010 1.00 56.22 171 VAL A C 1
ATOM 1343 O O . VAL A 1 171 ? -3.778 -7.164 -24.639 1.00 56.22 171 VAL A O 1
ATOM 1346 N N . SER A 1 172 ? -1.635 -7.082 -25.276 1.00 58.56 172 SER A N 1
ATOM 1347 C CA . SER A 1 172 ? -1.387 -8.466 -24.927 1.00 58.56 172 SER A CA 1
ATOM 1348 C C . SER A 1 172 ? -1.293 -8.565 -23.409 1.00 58.56 172 SER A C 1
ATOM 1350 O O . SER A 1 172 ? -0.285 -8.186 -22.820 1.00 58.56 172 SER A O 1
ATOM 1352 N N . LEU A 1 173 ? -2.303 -9.157 -22.767 1.00 58.56 173 LEU A N 1
ATOM 1353 C CA . LEU A 1 173 ? -2.238 -9.527 -21.344 1.00 58.56 173 LEU A CA 1
ATOM 1354 C C . LEU A 1 173 ? -1.112 -10.543 -21.047 1.00 58.56 173 LEU A C 1
ATOM 1356 O O . LEU A 1 173 ? -0.823 -10.834 -19.890 1.00 58.56 173 LEU A O 1
ATOM 1360 N N . ARG A 1 174 ? -0.458 -11.087 -22.087 1.00 60.22 174 ARG A N 1
ATOM 1361 C CA . ARG A 1 174 ? 0.752 -11.919 -21.979 1.00 60.22 174 ARG A CA 1
ATOM 1362 C C . ARG A 1 174 ? 2.040 -11.082 -21.915 1.00 60.22 174 ARG A C 1
ATOM 1364 O O . ARG A 1 174 ? 3.084 -11.606 -21.536 1.00 60.22 174 ARG A O 1
ATOM 1371 N N . SER A 1 175 ? 1.982 -9.801 -22.284 1.00 74.88 175 SER A N 1
ATOM 1372 C CA . SER A 1 175 ? 3.099 -8.855 -22.294 1.00 74.88 175 SER A CA 1
ATOM 1373 C C . SER A 1 175 ? 2.965 -7.869 -21.135 1.00 74.88 175 SER A C 1
ATOM 1375 O O . SER A 1 175 ? 2.304 -6.837 -21.228 1.00 74.88 175 SER A O 1
ATOM 1377 N N . TRP A 1 176 ? 3.641 -8.163 -20.023 1.00 77.38 176 TRP A N 1
ATOM 1378 C CA . TRP A 1 176 ? 3.658 -7.281 -18.849 1.00 77.38 176 TRP A CA 1
ATOM 1379 C C . TRP A 1 176 ? 4.151 -5.863 -19.154 1.00 77.38 176 TRP A C 1
ATOM 1381 O O . TRP A 1 176 ? 3.714 -4.919 -18.504 1.00 77.38 176 TRP A O 1
ATOM 1391 N N . SER A 1 177 ? 5.013 -5.699 -20.165 1.00 80.19 177 SER A N 1
ATOM 1392 C CA . SER A 1 177 ? 5.449 -4.375 -20.611 1.00 80.19 177 SER A CA 1
ATOM 1393 C C . SER A 1 177 ? 4.304 -3.558 -21.197 1.00 80.19 177 SER A C 1
ATOM 1395 O O . SER A 1 177 ? 4.263 -2.357 -20.954 1.00 80.19 177 SER A O 1
ATOM 1397 N N . ASP A 1 178 ? 3.382 -4.178 -21.935 1.00 79.75 178 ASP A N 1
ATOM 1398 C CA . ASP A 1 178 ? 2.237 -3.476 -22.524 1.00 79.75 178 ASP A CA 1
ATOM 1399 C C . ASP A 1 178 ? 1.208 -3.118 -21.449 1.00 79.75 178 ASP A C 1
ATOM 1401 O O . ASP A 1 178 ? 0.665 -2.017 -21.460 1.00 79.75 178 ASP A O 1
ATOM 1405 N N . VAL A 1 179 ? 1.021 -3.996 -20.458 1.00 81.62 179 VAL A N 1
ATOM 1406 C CA . VAL A 1 179 ? 0.168 -3.732 -19.287 1.00 81.62 179 VAL A CA 1
ATOM 1407 C C . VAL A 1 179 ? 0.714 -2.572 -18.447 1.00 81.62 179 VAL A C 1
ATOM 1409 O O . VAL A 1 179 ? -0.021 -1.626 -18.176 1.00 81.62 179 VAL A O 1
ATOM 1412 N N . HIS A 1 180 ? 2.004 -2.593 -18.086 1.00 88.12 180 HIS A N 1
ATOM 1413 C CA . HIS A 1 180 ? 2.664 -1.493 -17.365 1.00 88.12 180 HIS A CA 1
ATOM 1414 C C . HIS A 1 180 ? 2.501 -0.167 -18.112 1.00 88.12 180 HIS A C 1
ATOM 1416 O O . HIS A 1 180 ? 2.154 0.861 -17.536 1.00 88.12 180 HIS A O 1
ATOM 1422 N N . ASN A 1 181 ? 2.700 -0.217 -19.427 1.00 86.06 181 ASN A N 1
ATOM 1423 C CA . ASN A 1 181 ? 2.575 0.920 -20.316 1.00 86.06 181 ASN A CA 1
ATOM 1424 C C . ASN A 1 181 ? 1.148 1.487 -20.383 1.00 86.06 181 ASN A C 1
ATOM 1426 O O . ASN A 1 181 ? 0.995 2.711 -20.421 1.00 86.06 181 ASN A O 1
ATOM 1430 N N . ALA A 1 182 ? 0.129 0.628 -20.441 1.00 84.00 182 ALA A N 1
ATOM 1431 C CA . ALA A 1 182 ? -1.275 1.021 -20.512 1.00 84.00 182 ALA A CA 1
ATOM 1432 C C . ALA A 1 182 ? -1.770 1.600 -19.180 1.00 84.00 182 ALA A C 1
ATOM 1434 O O . ALA A 1 182 ? -2.321 2.699 -19.162 1.00 84.00 182 ALA A O 1
ATOM 1435 N N . ILE A 1 183 ? -1.506 0.910 -18.063 1.00 88.38 183 ILE A N 1
ATOM 1436 C CA . ILE A 1 183 ? -1.883 1.392 -16.726 1.00 88.38 183 ILE A CA 1
ATOM 1437 C C . ILE A 1 183 ? -1.131 2.687 -16.411 1.00 88.38 183 ILE A C 1
ATOM 1439 O O . ILE A 1 183 ? -1.744 3.645 -15.957 1.00 88.38 183 ILE A O 1
ATOM 1443 N N . GLY A 1 184 ? 0.169 2.756 -16.714 1.00 89.31 184 GLY A N 1
ATOM 1444 C CA . GLY A 1 184 ? 0.969 3.962 -16.509 1.00 89.31 184 GLY A CA 1
ATOM 1445 C C . GLY A 1 184 ? 0.391 5.175 -17.236 1.00 89.31 184 GLY A C 1
ATOM 1446 O O . GLY A 1 184 ? 0.271 6.228 -16.625 1.00 89.31 184 GLY A O 1
ATOM 1447 N N . LEU A 1 185 ? -0.032 5.011 -18.497 1.00 87.88 185 LEU A N 1
ATOM 1448 C CA . LEU A 1 185 ? -0.682 6.070 -19.279 1.00 87.88 185 LEU A CA 1
ATOM 1449 C C . LEU A 1 185 ? -2.027 6.492 -18.672 1.00 87.88 185 LEU A C 1
ATOM 1451 O O . LEU A 1 185 ? -2.270 7.685 -18.509 1.00 87.88 185 LEU A O 1
ATOM 1455 N N . LEU A 1 186 ? -2.872 5.520 -18.312 1.00 88.69 186 LEU A N 1
ATOM 1456 C CA . LEU A 1 186 ? -4.178 5.769 -17.696 1.00 88.69 186 LEU A CA 1
ATOM 1457 C C . LEU A 1 186 ? -4.047 6.517 -16.360 1.00 88.69 186 LEU A C 1
ATOM 1459 O O . LEU A 1 186 ? -4.862 7.382 -16.056 1.00 88.69 186 LEU A O 1
ATOM 1463 N N . MET A 1 187 ? -3.015 6.199 -15.576 1.00 92.75 187 MET A N 1
ATOM 1464 C CA . MET A 1 187 ? -2.768 6.800 -14.265 1.00 92.75 187 MET A CA 1
ATOM 1465 C C . MET A 1 187 ? -2.047 8.151 -14.330 1.00 92.75 187 MET A C 1
ATOM 1467 O O . MET A 1 187 ? -1.945 8.803 -13.297 1.00 92.75 187 MET A O 1
ATOM 1471 N N . LEU A 1 188 ? -1.566 8.615 -15.493 1.00 91.62 188 LEU A N 1
ATOM 1472 C CA . LEU A 1 188 ? -0.819 9.880 -15.582 1.00 91.62 188 LEU A CA 1
ATOM 1473 C C . LEU A 1 188 ? -1.565 11.093 -15.003 1.00 91.62 188 LEU A C 1
ATOM 1475 O O . LEU A 1 188 ? -0.934 11.827 -14.242 1.00 91.62 188 LEU A O 1
ATOM 1479 N N . PRO A 1 189 ? -2.861 11.334 -15.303 1.00 92.50 189 PRO A N 1
ATOM 1480 C CA . PRO A 1 189 ? -3.568 12.486 -14.744 1.00 92.50 189 PRO A CA 1
ATOM 1481 C C . PRO A 1 189 ? -3.663 12.402 -13.221 1.00 92.50 189 PRO A C 1
ATOM 1483 O O . PRO A 1 189 ? -3.370 13.371 -12.528 1.00 92.50 189 PRO A O 1
ATOM 1486 N N . PHE A 1 190 ? -3.989 11.216 -12.699 1.00 93.56 190 PHE A N 1
ATOM 1487 C CA . PHE A 1 190 ? -4.055 10.971 -11.262 1.00 93.56 190 PHE A CA 1
ATOM 1488 C C . PHE A 1 190 ? -2.693 11.175 -10.588 1.00 93.56 190 PHE A C 1
ATOM 1490 O O . PHE A 1 190 ? -2.603 11.896 -9.599 1.00 93.56 190 PHE A O 1
ATOM 1497 N N . LEU A 1 191 ? -1.626 10.602 -11.152 1.00 94.00 191 LEU A N 1
ATOM 1498 C CA . LEU A 1 191 ? -0.259 10.741 -10.651 1.00 94.00 191 LEU A CA 1
ATOM 1499 C C . LEU A 1 191 ? 0.198 12.201 -10.652 1.00 94.00 191 LEU A C 1
ATOM 1501 O O . LEU A 1 191 ? 0.822 12.640 -9.690 1.00 94.00 191 LEU A O 1
AT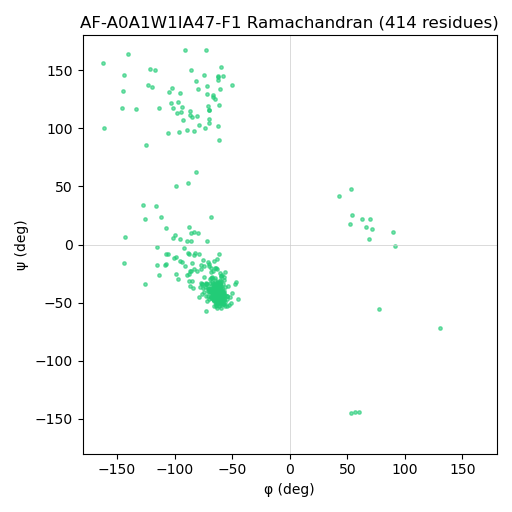OM 1505 N N . ALA A 1 192 ? -0.133 12.968 -11.692 1.00 92.81 192 ALA A N 1
ATOM 1506 C CA . ALA A 1 192 ? 0.166 14.394 -11.743 1.00 92.81 192 ALA A CA 1
ATOM 1507 C C . ALA A 1 192 ? -0.561 15.154 -10.623 1.00 92.81 192 ALA A C 1
ATOM 1509 O O . ALA A 1 192 ? 0.074 15.887 -9.866 1.00 92.81 192 ALA A O 1
ATOM 1510 N N . THR A 1 193 ? -1.870 14.934 -10.465 1.00 92.81 193 THR A N 1
ATOM 1511 C CA . THR A 1 193 ? -2.662 15.582 -9.413 1.00 92.81 193 THR A CA 1
ATOM 1512 C C . THR A 1 193 ? -2.154 15.219 -8.022 1.00 92.81 193 THR A C 1
ATOM 1514 O O . THR A 1 193 ? -1.842 16.122 -7.252 1.00 92.81 193 THR A O 1
ATOM 1517 N N . ILE A 1 194 ? -2.017 13.927 -7.704 1.00 92.81 194 ILE A N 1
ATOM 1518 C CA . ILE A 1 194 ? -1.680 13.468 -6.350 1.00 92.81 194 ILE A CA 1
ATOM 1519 C C . ILE A 1 194 ? -0.270 13.891 -5.924 1.00 92.81 194 ILE A C 1
ATOM 1521 O O . ILE A 1 194 ? -0.042 14.203 -4.759 1.00 92.81 194 ILE A O 1
ATOM 1525 N N . THR A 1 195 ? 0.681 13.950 -6.861 1.00 93.00 195 THR A N 1
ATOM 1526 C CA . THR A 1 195 ? 2.051 14.384 -6.558 1.00 93.00 195 THR A CA 1
ATOM 1527 C C . THR A 1 195 ? 2.164 15.898 -6.431 1.00 93.00 195 THR A C 1
ATOM 1529 O O . THR A 1 195 ? 2.892 16.353 -5.555 1.00 93.00 195 THR A O 1
ATOM 1532 N N . ILE A 1 196 ? 1.435 16.687 -7.234 1.00 91.31 196 ILE A N 1
ATOM 1533 C CA . ILE A 1 196 ? 1.377 18.148 -7.052 1.00 91.31 196 ILE A CA 1
ATOM 1534 C C . ILE A 1 196 ? 0.739 18.476 -5.709 1.00 91.31 196 ILE A C 1
ATOM 1536 O O . ILE A 1 196 ? 1.322 19.216 -4.922 1.00 91.31 196 ILE A O 1
ATOM 1540 N N . THR A 1 197 ? -0.439 17.917 -5.425 1.00 91.25 197 THR A N 1
ATOM 1541 C CA . THR A 1 197 ? -1.130 18.193 -4.164 1.00 91.25 197 THR A CA 1
ATOM 1542 C C . THR A 1 197 ? -0.321 17.693 -2.972 1.00 91.25 197 THR A C 1
ATOM 1544 O O . THR A 1 197 ? -0.210 18.408 -1.983 1.00 91.25 197 THR A O 1
ATOM 1547 N N . GLY A 1 198 ? 0.337 16.536 -3.096 1.00 89.88 198 GLY A N 1
ATOM 1548 C CA . GLY A 1 198 ? 1.238 16.004 -2.076 1.00 89.88 198 GLY A CA 1
ATOM 1549 C C . GLY A 1 198 ? 2.447 16.905 -1.829 1.00 89.88 198 GLY A C 1
ATOM 1550 O O . GLY A 1 198 ? 2.750 17.206 -0.682 1.00 89.88 198 GLY A O 1
ATOM 1551 N N . LEU A 1 199 ? 3.103 17.413 -2.878 1.00 90.00 199 LEU A N 1
ATOM 1552 C CA . LEU A 1 199 ? 4.212 18.364 -2.736 1.00 90.00 199 LEU A CA 1
ATOM 1553 C C . LEU A 1 199 ? 3.775 19.673 -2.073 1.00 90.00 199 LEU A C 1
ATOM 1555 O O . LEU A 1 199 ? 4.520 20.204 -1.257 1.00 90.00 199 LEU A O 1
ATOM 1559 N N . VAL A 1 200 ? 2.575 20.175 -2.379 1.00 87.50 200 VAL A N 1
ATOM 1560 C CA . VAL A 1 200 ? 2.010 21.366 -1.719 1.00 87.50 200 VAL A CA 1
ATOM 1561 C C . VAL A 1 200 ? 1.757 21.100 -0.234 1.00 87.50 200 VAL A C 1
ATOM 1563 O O . VAL A 1 200 ? 2.090 21.939 0.603 1.00 87.50 200 VAL A O 1
ATOM 1566 N N . VAL A 1 201 ? 1.222 19.925 0.109 1.00 83.75 201 VAL A N 1
ATOM 1567 C CA . VAL A 1 201 ? 1.042 19.515 1.509 1.00 83.75 201 VAL A CA 1
ATOM 1568 C C . VAL A 1 201 ? 2.396 19.414 2.215 1.00 83.75 201 VAL A C 1
ATOM 1570 O O . VAL A 1 201 ? 2.581 20.054 3.246 1.00 83.75 201 VAL A O 1
ATOM 1573 N N . LEU A 1 202 ? 3.383 18.715 1.645 1.00 86.62 202 LEU A N 1
ATOM 1574 C CA . LEU A 1 202 ? 4.729 18.614 2.228 1.00 86.62 202 LEU A CA 1
ATOM 1575 C C . LEU A 1 202 ? 5.414 19.982 2.368 1.00 86.62 202 LEU A C 1
ATOM 1577 O O . LEU A 1 202 ? 6.090 20.233 3.362 1.00 86.62 202 LEU A O 1
ATOM 1581 N N . TRP A 1 203 ? 5.207 20.889 1.411 1.00 83.31 203 TRP A N 1
ATOM 1582 C CA . TRP A 1 203 ? 5.740 22.249 1.457 1.00 83.31 203 TRP A CA 1
ATOM 1583 C C . TRP A 1 203 ? 5.252 23.031 2.680 1.00 83.31 203 TRP A C 1
ATOM 1585 O O . TRP A 1 203 ? 6.049 23.709 3.329 1.00 83.31 203 TRP A O 1
ATOM 1595 N N . SER A 1 204 ? 3.973 22.891 3.044 1.00 77.38 204 SER A N 1
ATOM 1596 C CA . SER A 1 204 ? 3.441 23.500 4.270 1.00 77.38 204 SER A CA 1
ATOM 1597 C C . SER A 1 204 ? 4.138 22.968 5.531 1.00 77.38 204 SER A C 1
ATOM 1599 O O . SER A 1 204 ? 4.476 23.754 6.412 1.00 77.38 204 SER A O 1
ATOM 1601 N N . ILE A 1 205 ? 4.473 21.671 5.570 1.00 77.00 205 ILE A N 1
ATOM 1602 C CA . ILE A 1 205 ? 5.214 21.049 6.680 1.00 77.00 205 ILE A CA 1
ATOM 1603 C C . ILE A 1 205 ? 6.647 21.600 6.760 1.00 77.00 205 ILE A C 1
ATOM 1605 O O . ILE A 1 205 ? 7.145 21.861 7.857 1.00 77.00 205 ILE A O 1
ATOM 1609 N N . TYR A 1 206 ? 7.314 21.815 5.619 1.00 80.00 206 TYR A N 1
ATOM 1610 C CA . TYR A 1 206 ? 8.661 22.400 5.586 1.00 80.00 206 TYR A CA 1
ATOM 1611 C C . TYR A 1 206 ? 8.682 23.845 6.092 1.00 80.00 206 TYR A C 1
ATOM 1613 O O . TYR A 1 206 ? 9.564 24.205 6.871 1.00 80.00 206 TYR A O 1
ATOM 1621 N N . LEU A 1 207 ? 7.715 24.667 5.671 1.00 74.62 207 LEU A N 1
ATOM 1622 C CA . LEU A 1 207 ? 7.628 26.068 6.089 1.00 74.62 207 LEU A CA 1
ATOM 1623 C C . LEU A 1 207 ? 7.255 26.219 7.563 1.00 74.62 207 LEU A C 1
ATOM 1625 O O . LEU A 1 207 ? 7.729 27.143 8.220 1.00 74.62 207 LEU A O 1
ATOM 1629 N N . ALA A 1 208 ? 6.439 25.310 8.091 1.00 66.62 208 ALA A N 1
ATOM 1630 C CA . ALA A 1 208 ? 5.952 25.387 9.460 1.00 66.62 208 ALA A CA 1
ATOM 1631 C C . ALA A 1 208 ? 6.889 24.736 10.499 1.00 66.62 208 ALA A C 1
ATOM 1633 O O . ALA A 1 208 ? 6.501 24.471 11.637 1.00 66.62 208 ALA A O 1
ATOM 1634 N N . GLY A 1 209 ? 8.144 24.467 10.120 1.00 61.91 209 GLY A N 1
ATOM 1635 C CA . GLY A 1 209 ? 9.151 23.914 11.028 1.00 61.91 209 GLY A CA 1
ATOM 1636 C C . GLY A 1 209 ? 8.898 22.457 11.430 1.00 61.91 209 GLY A C 1
ATOM 1637 O O . GLY A 1 209 ? 9.414 22.015 12.453 1.00 61.91 209 GLY A O 1
ATOM 1638 N N . GLY A 1 210 ? 8.125 21.699 10.642 1.00 55.47 210 GLY A N 1
ATOM 1639 C CA . GLY A 1 210 ? 7.929 20.261 10.834 1.00 55.47 210 GLY A CA 1
ATOM 1640 C C . GLY A 1 210 ? 6.761 19.845 11.735 1.00 55.47 210 GLY A C 1
ATOM 1641 O O . GLY A 1 210 ? 6.680 18.661 12.060 1.00 55.47 210 GLY A O 1
ATOM 1642 N N . THR A 1 211 ? 5.855 20.751 12.129 1.00 53.09 211 THR A N 1
ATOM 1643 C CA . THR A 1 211 ? 4.624 20.374 12.854 1.00 53.09 211 THR A CA 1
ATOM 1644 C C . THR A 1 211 ? 3.433 20.251 11.884 1.00 53.09 211 THR A C 1
ATOM 1646 O O . THR A 1 211 ? 3.139 21.207 11.171 1.00 53.09 211 THR A O 1
ATOM 1649 N N . PRO A 1 212 ? 2.739 19.096 11.804 1.00 51.78 212 PRO A N 1
ATOM 1650 C CA . PRO A 1 212 ? 1.609 18.905 10.881 1.00 51.78 212 PRO A CA 1
ATOM 1651 C C . PRO A 1 212 ? 0.434 19.860 11.145 1.00 51.78 212 PRO A C 1
ATOM 1653 O O . PRO A 1 212 ? -0.163 20.369 10.201 1.00 51.78 212 PRO A O 1
ATOM 1656 N N . GLU A 1 213 ? 0.171 20.167 12.420 1.00 50.62 213 GLU A N 1
ATOM 1657 C CA . GLU A 1 213 ? -0.965 20.987 12.881 1.00 50.62 213 GLU A CA 1
ATOM 1658 C C . GLU A 1 213 ? -0.963 22.420 12.321 1.00 50.62 213 GLU A C 1
ATOM 1660 O O . GLU A 1 213 ? -2.003 23.062 12.203 1.00 50.62 213 GLU A O 1
ATOM 1665 N N . SER A 1 214 ? 0.206 22.941 11.944 1.00 43.22 214 SER A N 1
ATOM 1666 C CA . SER A 1 214 ? 0.368 24.299 11.415 1.00 43.22 214 SER A CA 1
ATOM 1667 C C . SER A 1 214 ? 0.317 24.367 9.878 1.00 43.22 214 SER A C 1
ATOM 1669 O O . SER A 1 214 ? 0.108 25.447 9.322 1.00 43.22 214 SER A O 1
ATOM 1671 N N . GLY A 1 215 ? 0.437 23.228 9.182 1.00 45.84 215 GLY A N 1
ATOM 1672 C CA . GLY A 1 215 ? 0.274 23.118 7.726 1.00 45.84 215 GLY A CA 1
ATOM 1673 C C . GLY A 1 215 ? -1.186 22.988 7.268 1.00 45.84 215 GLY A C 1
ATOM 1674 O O . GLY A 1 215 ? -1.519 23.342 6.134 1.00 45.84 215 GLY A O 1
ATOM 1675 N N . GLU A 1 216 ? -2.079 22.553 8.163 1.00 51.38 216 GLU A N 1
ATOM 1676 C CA . GLU A 1 216 ? -3.508 22.335 7.882 1.00 51.38 216 GLU A CA 1
ATOM 1677 C C . GLU A 1 216 ? -4.265 23.630 7.542 1.00 51.38 216 GLU A C 1
ATOM 1679 O O . GLU A 1 216 ? -5.188 23.614 6.725 1.00 51.38 216 GLU A O 1
ATOM 1684 N N . ALA A 1 217 ? -3.829 24.778 8.072 1.00 46.91 217 ALA A N 1
ATOM 1685 C CA . ALA A 1 217 ? -4.474 26.069 7.822 1.00 46.91 217 ALA A CA 1
ATOM 1686 C C . ALA A 1 217 ? -4.152 26.678 6.436 1.00 46.91 217 ALA A C 1
ATOM 1688 O O . ALA A 1 217 ? -4.875 27.561 5.976 1.00 46.91 217 ALA A O 1
ATOM 1689 N N . GLY A 1 218 ? -3.089 26.223 5.752 1.00 46.50 218 GLY A N 1
ATOM 1690 C CA . GLY A 1 218 ? -2.584 26.825 4.505 1.00 46.50 218 GLY A CA 1
ATOM 1691 C C . GLY A 1 218 ? -2.832 26.032 3.213 1.00 46.50 218 GLY A C 1
ATOM 1692 O O . GLY A 1 218 ? -2.582 26.553 2.127 1.00 46.50 218 GLY A O 1
ATOM 1693 N N . ALA A 1 219 ? -3.325 24.791 3.291 1.00 55.75 219 ALA A N 1
ATOM 1694 C CA . ALA A 1 219 ? -3.386 23.860 2.156 1.00 55.75 219 ALA A CA 1
ATOM 1695 C C . ALA A 1 219 ? -4.787 23.261 1.908 1.00 55.75 219 ALA A C 1
ATOM 1697 O O . ALA A 1 219 ? -4.898 22.114 1.483 1.00 55.75 219 ALA A O 1
ATOM 1698 N N . SER A 1 220 ? -5.869 24.008 2.153 1.00 69.12 220 SER A N 1
ATOM 1699 C CA . SER A 1 220 ? -7.234 23.449 2.218 1.00 69.12 220 SER A CA 1
ATOM 1700 C C . SER A 1 220 ? -7.684 22.705 0.948 1.00 69.12 220 SER A C 1
ATOM 1702 O O . SER A 1 220 ? -8.141 21.568 1.035 1.00 69.12 220 SER A O 1
ATOM 1704 N N . LEU A 1 221 ? -7.490 23.271 -0.250 1.00 72.75 221 LEU A N 1
ATOM 1705 C CA . LEU A 1 221 ? -7.870 22.602 -1.506 1.00 72.75 221 LEU A CA 1
ATOM 1706 C C . LEU A 1 221 ? -6.924 21.456 -1.890 1.00 72.75 221 LEU A C 1
ATOM 1708 O O . LEU A 1 221 ? -7.380 20.407 -2.344 1.00 72.75 221 LEU A O 1
ATOM 1712 N N . ALA A 1 222 ? -5.614 21.642 -1.707 1.00 80.50 222 ALA A N 1
ATOM 1713 C CA . ALA A 1 222 ? -4.628 20.611 -2.022 1.00 80.50 222 ALA A CA 1
ATOM 1714 C C . ALA A 1 222 ? -4.791 19.398 -1.099 1.00 80.50 222 ALA A C 1
ATOM 1716 O O . ALA A 1 222 ? -4.800 18.275 -1.591 1.00 80.50 222 ALA A O 1
ATOM 1717 N N . GLY A 1 223 ? -5.009 19.621 0.199 1.00 76.00 223 GLY A N 1
ATOM 1718 C CA . GLY A 1 223 ? -5.321 18.581 1.174 1.00 76.00 223 GLY A CA 1
ATOM 1719 C C . GLY A 1 223 ? -6.611 17.843 0.822 1.00 76.00 223 GLY A C 1
ATOM 1720 O O . GLY A 1 223 ? -6.583 16.627 0.664 1.00 76.00 223 GLY A O 1
ATOM 1721 N N . LEU A 1 224 ? -7.722 18.552 0.587 1.00 78.75 224 LEU A N 1
ATOM 1722 C CA . LEU A 1 224 ? -9.000 17.926 0.205 1.00 78.75 224 LEU A CA 1
ATOM 1723 C C . LEU A 1 224 ? -8.873 17.024 -1.031 1.00 78.75 224 LEU A C 1
ATOM 1725 O O . LEU A 1 224 ? -9.392 15.904 -1.044 1.00 78.75 224 LEU A O 1
ATOM 1729 N N . LEU A 1 225 ? -8.162 17.500 -2.058 1.00 85.81 225 LEU A N 1
ATOM 1730 C CA . LEU A 1 225 ? -7.897 16.736 -3.274 1.00 85.81 225 LEU A CA 1
ATOM 1731 C C . LEU A 1 225 ? -6.896 15.604 -3.048 1.00 85.81 225 LEU A C 1
ATOM 1733 O O . LEU A 1 225 ? -7.024 14.568 -3.686 1.00 85.81 225 LEU A O 1
ATOM 1737 N N . HIS A 1 226 ? -5.901 15.764 -2.179 1.00 88.62 226 HIS A N 1
ATOM 1738 C CA . HIS A 1 226 ? -4.924 14.714 -1.901 1.00 88.62 226 HIS A CA 1
ATOM 1739 C C . HIS A 1 226 ? -5.547 13.560 -1.110 1.00 88.62 226 HIS A C 1
ATOM 1741 O O . HIS A 1 226 ? -5.374 12.400 -1.468 1.00 88.62 226 HIS A O 1
ATOM 1747 N N . PHE A 1 227 ? -6.345 13.881 -0.090 1.00 79.19 227 PHE A N 1
ATOM 1748 C CA . PHE A 1 227 ? -7.015 12.897 0.761 1.00 79.19 227 PHE A CA 1
ATOM 1749 C C . PHE A 1 227 ? -8.268 12.286 0.123 1.00 79.19 227 PHE A C 1
ATOM 1751 O O . PHE A 1 227 ? -8.856 11.365 0.682 1.00 79.19 227 PHE A O 1
ATOM 1758 N N . GLY A 1 228 ? -8.718 12.800 -1.026 1.00 80.50 228 GLY A N 1
ATOM 1759 C CA . GLY A 1 228 ? -9.913 12.294 -1.702 1.00 80.50 228 GLY A CA 1
ATOM 1760 C C . GLY A 1 228 ? -11.197 12.466 -0.879 1.00 80.50 228 GLY A C 1
ATOM 1761 O O . GLY A 1 228 ? -12.171 11.754 -1.120 1.00 80.50 228 GLY A O 1
ATOM 1762 N N . ARG A 1 229 ? -11.222 13.403 0.083 1.00 75.44 229 ARG A N 1
ATOM 1763 C CA . ARG A 1 229 ? -12.332 13.614 1.039 1.00 75.44 229 ARG A CA 1
ATOM 1764 C C . ARG A 1 229 ? -13.477 14.483 0.488 1.00 75.44 229 ARG A C 1
ATOM 1766 O O . ARG A 1 229 ? -14.364 14.879 1.230 1.00 75.44 229 ARG A O 1
ATOM 1773 N N . PHE A 1 230 ? -13.493 14.767 -0.815 1.00 77.81 230 PHE A N 1
ATOM 1774 C CA . PHE A 1 230 ? -14.483 15.653 -1.447 1.00 77.81 230 PHE A CA 1
ATOM 1775 C C . PHE A 1 230 ? -15.746 14.946 -1.974 1.00 77.81 230 PHE A C 1
ATOM 1777 O O . PHE A 1 230 ? -16.745 15.610 -2.229 1.00 77.81 230 PHE A O 1
ATOM 1784 N N . GLY A 1 231 ? -15.717 13.624 -2.178 1.00 76.50 231 GLY A N 1
ATOM 1785 C CA . GLY A 1 231 ? -16.808 12.856 -2.804 1.00 76.50 231 GLY A CA 1
ATOM 1786 C C . GLY A 1 231 ? -17.306 11.677 -1.962 1.00 76.50 231 GLY A C 1
ATOM 1787 O O . GLY A 1 231 ? -17.856 10.718 -2.508 1.00 76.50 231 GLY A O 1
ATOM 1788 N N . GLY A 1 232 ? -17.079 11.721 -0.645 1.00 82.56 232 GLY A N 1
ATOM 1789 C CA . GLY A 1 232 ? -17.483 10.674 0.293 1.00 82.56 232 GLY A CA 1
ATOM 1790 C C . GLY A 1 232 ? -16.857 9.306 -0.004 1.00 82.56 232 GLY A C 1
ATOM 1791 O O . GLY A 1 232 ? -15.712 9.193 -0.438 1.00 82.56 232 GLY A O 1
ATOM 1792 N N . VAL A 1 233 ? -17.615 8.234 0.233 1.00 83.19 233 VAL A N 1
ATOM 1793 C CA . VAL A 1 233 ? -17.131 6.849 0.075 1.00 83.19 233 VAL A CA 1
ATOM 1794 C C . VAL A 1 233 ? -16.719 6.520 -1.366 1.00 83.19 233 VAL A C 1
ATOM 1796 O O . VAL A 1 233 ? -15.758 5.784 -1.586 1.00 83.19 233 VAL A O 1
ATOM 1799 N N . VAL A 1 234 ? -17.395 7.104 -2.362 1.00 88.50 234 VAL A N 1
ATOM 1800 C CA . VAL A 1 234 ? -17.127 6.838 -3.783 1.00 88.50 234 VAL A CA 1
ATOM 1801 C C . VAL A 1 234 ? -15.761 7.385 -4.194 1.00 88.50 234 VAL A C 1
ATOM 1803 O O . VAL A 1 234 ? -14.986 6.667 -4.830 1.00 88.50 234 VAL A O 1
ATOM 1806 N N . SER A 1 235 ? -15.428 8.623 -3.808 1.00 88.88 235 SER A N 1
ATOM 1807 C CA . SER A 1 235 ? -14.107 9.191 -4.113 1.00 88.88 235 SER A CA 1
ATOM 1808 C C . SER A 1 235 ? -12.991 8.416 -3.421 1.00 88.88 235 SER A C 1
ATOM 1810 O O . SER A 1 235 ? -11.955 8.179 -4.038 1.00 88.88 235 SER A O 1
ATOM 1812 N N . ARG A 1 236 ? -13.220 7.945 -2.191 1.00 88.38 236 ARG A N 1
ATOM 1813 C CA . ARG A 1 236 ? -12.254 7.143 -1.426 1.00 88.38 236 ARG A CA 1
ATOM 1814 C C . ARG A 1 236 ? -11.942 5.811 -2.106 1.00 88.38 236 ARG A C 1
ATOM 1816 O O . ARG A 1 236 ? -10.774 5.510 -2.335 1.00 88.38 236 ARG A O 1
ATOM 1823 N N . TRP A 1 237 ? -12.955 5.064 -2.551 1.00 91.25 237 TRP A N 1
ATOM 1824 C CA . TRP A 1 237 ? -12.721 3.852 -3.351 1.00 91.25 237 TRP A CA 1
ATOM 1825 C C . TRP A 1 237 ? -12.056 4.148 -4.698 1.00 91.25 237 TRP A C 1
ATOM 1827 O O . TRP A 1 237 ? -11.180 3.397 -5.126 1.00 91.25 237 TRP A O 1
ATOM 1837 N N . GLY A 1 238 ? -12.408 5.258 -5.354 1.00 94.25 238 GLY A N 1
ATOM 1838 C CA . GLY A 1 238 ? -11.721 5.704 -6.567 1.00 94.25 238 GLY A CA 1
ATOM 1839 C C . GLY A 1 238 ? -10.226 5.944 -6.332 1.00 94.25 238 GLY A C 1
ATOM 1840 O O . GLY A 1 238 ? -9.390 5.439 -7.081 1.00 94.25 238 GLY A O 1
ATOM 1841 N N . TYR A 1 239 ? -9.882 6.658 -5.260 1.00 93.69 239 TYR A N 1
ATOM 1842 C CA . TYR A 1 239 ? -8.498 6.926 -4.860 1.00 93.69 239 TYR A CA 1
ATOM 1843 C C . TYR A 1 239 ? -7.761 5.652 -4.463 1.00 93.69 239 TYR A C 1
ATOM 1845 O O . TYR A 1 239 ? -6.613 5.472 -4.862 1.00 93.69 239 TYR A O 1
ATOM 1853 N N . PHE A 1 240 ? -8.430 4.734 -3.766 1.00 94.12 240 PHE A N 1
ATOM 1854 C CA . PHE A 1 240 ? -7.881 3.421 -3.451 1.00 94.12 240 PHE A CA 1
ATOM 1855 C C . PHE A 1 240 ? -7.506 2.649 -4.722 1.00 94.12 240 PHE A C 1
ATOM 1857 O O . PHE A 1 240 ? -6.382 2.173 -4.851 1.00 94.12 240 PHE A O 1
ATOM 1864 N N . LEU A 1 241 ? -8.412 2.566 -5.702 1.00 95.00 241 LEU A N 1
ATOM 1865 C CA . LEU A 1 241 ? -8.158 1.844 -6.952 1.00 95.00 241 LEU A CA 1
ATOM 1866 C C . LEU A 1 241 ? -7.042 2.492 -7.780 1.00 95.00 241 LEU A C 1
ATOM 1868 O O . LEU A 1 241 ? -6.189 1.784 -8.317 1.00 95.00 241 LEU A 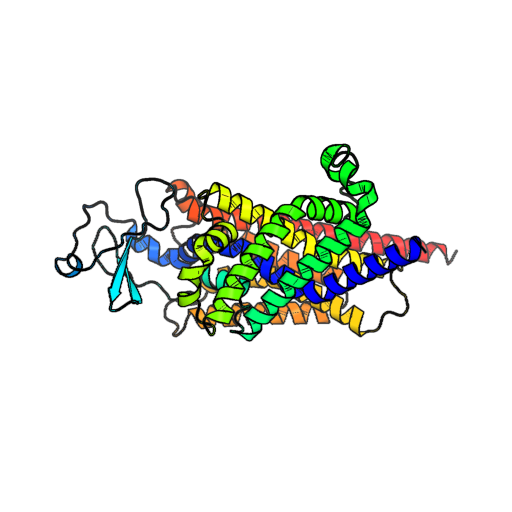O 1
ATOM 1872 N N . MET A 1 242 ? -7.013 3.825 -7.869 1.00 96.06 242 MET A N 1
ATOM 1873 C CA . MET A 1 242 ? -5.968 4.552 -8.598 1.00 96.06 242 MET A CA 1
ATOM 1874 C C . MET A 1 242 ? -4.604 4.490 -7.889 1.00 96.06 242 MET A C 1
ATOM 1876 O O . MET A 1 242 ? -3.572 4.317 -8.545 1.00 96.06 242 MET A O 1
ATOM 1880 N N . GLY A 1 243 ? -4.578 4.559 -6.556 1.00 95.38 243 GLY A N 1
ATOM 1881 C CA . GLY A 1 243 ? -3.376 4.364 -5.741 1.00 95.38 243 GLY A CA 1
ATOM 1882 C C . GLY A 1 243 ? -2.834 2.937 -5.845 1.00 95.38 243 GLY A C 1
ATOM 1883 O O . GLY A 1 243 ? -1.636 2.729 -6.069 1.00 95.38 243 GLY A O 1
ATOM 1884 N N . PHE A 1 244 ? -3.721 1.940 -5.809 1.00 94.31 244 PHE A N 1
ATOM 1885 C CA . PHE A 1 244 ? -3.368 0.540 -6.022 1.00 94.31 244 PHE A CA 1
ATOM 1886 C C . PHE A 1 244 ? -2.808 0.308 -7.432 1.00 94.31 244 PHE A C 1
ATOM 1888 O O . PHE A 1 244 ? -1.739 -0.286 -7.588 1.00 94.31 244 PHE A O 1
ATOM 1895 N N . ALA A 1 245 ? -3.466 0.837 -8.468 1.00 94.38 245 ALA A N 1
ATOM 1896 C CA . ALA A 1 245 ? -2.984 0.770 -9.846 1.00 94.38 245 ALA A CA 1
ATOM 1897 C C . ALA A 1 245 ? -1.615 1.456 -10.014 1.00 94.38 245 ALA A C 1
ATOM 1899 O O . ALA A 1 245 ? -0.733 0.913 -10.681 1.00 94.38 245 ALA A O 1
ATOM 1900 N N . SER A 1 246 ? -1.394 2.594 -9.354 1.00 95.31 246 SER A N 1
ATOM 1901 C CA . SER A 1 246 ? -0.097 3.286 -9.329 1.00 95.31 246 SER A CA 1
ATOM 1902 C C . SER A 1 246 ? 0.991 2.435 -8.662 1.00 95.31 246 SER A C 1
ATOM 1904 O O . SER A 1 246 ? 2.096 2.304 -9.193 1.00 95.31 246 SER A O 1
ATOM 1906 N N . SER A 1 247 ? 0.659 1.759 -7.559 1.00 94.56 247 SER A N 1
ATOM 1907 C CA . SER A 1 247 ? 1.555 0.807 -6.886 1.00 94.56 247 SER A CA 1
ATOM 1908 C C . SER A 1 247 ? 1.916 -0.371 -7.802 1.00 94.56 247 SER A C 1
ATOM 1910 O O . SER A 1 247 ? 3.078 -0.783 -7.866 1.00 94.56 247 SER A O 1
ATOM 1912 N N . LEU A 1 248 ? 0.950 -0.877 -8.582 1.00 91.19 248 LEU A N 1
ATOM 1913 C CA . LEU A 1 248 ? 1.182 -1.916 -9.590 1.00 91.19 248 LEU A CA 1
ATOM 1914 C C . LEU A 1 248 ? 2.099 -1.441 -10.719 1.00 91.19 248 LEU A C 1
ATOM 1916 O O . LEU A 1 248 ? 2.944 -2.218 -11.159 1.00 91.19 248 LEU A O 1
ATOM 1920 N N . VAL A 1 249 ? 1.989 -0.194 -11.186 1.00 92.81 249 VAL A N 1
ATOM 1921 C CA . VAL A 1 249 ? 2.914 0.361 -12.193 1.00 92.81 249 VAL A CA 1
ATOM 1922 C C . VAL A 1 249 ? 4.349 0.313 -11.667 1.00 92.81 249 VAL A C 1
ATOM 1924 O O . VAL A 1 249 ? 5.232 -0.211 -12.349 1.00 92.81 249 VAL A O 1
ATOM 1927 N N . VAL A 1 250 ? 4.582 0.752 -10.428 1.00 93.00 250 VAL A N 1
ATOM 1928 C CA . VAL A 1 250 ? 5.918 0.713 -9.809 1.00 93.00 250 VAL A CA 1
ATOM 1929 C C . VAL A 1 250 ? 6.428 -0.730 -9.662 1.00 93.00 250 VAL A C 1
ATOM 1931 O O . VAL A 1 250 ? 7.534 -1.048 -10.110 1.00 93.00 250 VAL A O 1
ATOM 1934 N N . ALA A 1 251 ? 5.610 -1.631 -9.107 1.00 89.44 251 ALA A N 1
ATOM 1935 C CA . ALA A 1 251 ? 5.985 -3.032 -8.899 1.00 89.44 251 ALA A CA 1
ATOM 1936 C C . ALA A 1 251 ? 6.259 -3.775 -10.222 1.00 89.44 251 ALA A C 1
ATOM 1938 O O . ALA A 1 251 ? 7.262 -4.481 -10.357 1.00 89.44 251 ALA A O 1
ATOM 1939 N N . THR A 1 252 ? 5.400 -3.590 -11.229 1.00 88.19 252 THR A N 1
ATOM 1940 C CA . THR A 1 252 ? 5.566 -4.210 -12.553 1.00 88.19 252 THR A CA 1
ATOM 1941 C C . THR A 1 252 ? 6.790 -3.673 -13.288 1.00 88.19 252 THR A C 1
ATOM 1943 O O . THR A 1 252 ? 7.481 -4.459 -13.934 1.00 88.19 252 THR A O 1
ATOM 1946 N N . GLY A 1 253 ? 7.124 -2.385 -13.152 1.00 88.25 253 GLY A N 1
ATOM 1947 C CA . GLY A 1 253 ? 8.336 -1.804 -13.738 1.00 88.25 253 GLY A CA 1
ATOM 1948 C C . GLY A 1 253 ? 9.612 -2.486 -13.229 1.00 88.25 253 GLY A C 1
ATOM 1949 O O . GLY A 1 253 ? 10.464 -2.904 -14.023 1.00 88.25 253 GLY A O 1
ATOM 1950 N N . LEU A 1 254 ? 9.703 -2.698 -11.911 1.00 84.00 254 LEU A N 1
ATOM 1951 C CA . LEU A 1 254 ? 10.798 -3.451 -11.290 1.00 84.00 254 LEU A CA 1
ATOM 1952 C C . LEU A 1 254 ? 10.842 -4.909 -11.773 1.00 84.00 254 LEU A C 1
ATOM 1954 O O . LEU A 1 254 ? 11.918 -5.412 -12.119 1.00 84.00 254 LEU A O 1
ATOM 1958 N N . ALA A 1 255 ? 9.682 -5.572 -11.846 1.00 81.19 255 ALA A N 1
ATOM 1959 C CA . ALA A 1 255 ? 9.563 -6.960 -12.294 1.00 81.19 255 ALA A CA 1
ATOM 1960 C C . ALA A 1 255 ? 9.982 -7.149 -13.766 1.00 81.19 255 ALA A C 1
ATOM 1962 O O . ALA A 1 255 ? 10.708 -8.089 -14.099 1.00 81.19 255 ALA A O 1
ATOM 1963 N N . ILE A 1 256 ? 9.588 -6.235 -14.661 1.00 82.00 256 ILE A N 1
ATOM 1964 C CA . ILE A 1 256 ? 9.976 -6.262 -16.081 1.00 82.00 256 ILE A CA 1
ATOM 1965 C C . ILE A 1 256 ? 11.493 -6.128 -16.222 1.00 82.00 256 ILE A C 1
ATOM 1967 O O . ILE A 1 256 ? 12.109 -6.857 -17.005 1.00 82.00 256 ILE A O 1
ATOM 1971 N N . ARG A 1 257 ? 12.121 -5.235 -15.447 1.00 77.69 257 ARG A N 1
ATOM 1972 C CA . ARG A 1 257 ? 13.578 -5.048 -15.469 1.00 77.69 257 ARG A CA 1
ATOM 1973 C C . ARG A 1 257 ? 14.308 -6.319 -15.030 1.00 77.69 257 ARG A C 1
ATOM 1975 O O . ARG A 1 257 ? 15.275 -6.735 -15.673 1.00 77.69 257 ARG A O 1
ATOM 1982 N N . THR A 1 258 ? 13.844 -6.975 -13.963 1.00 74.62 258 THR A N 1
ATOM 1983 C CA . THR A 1 258 ? 14.399 -8.268 -13.518 1.00 74.62 258 THR A CA 1
ATOM 1984 C C . THR A 1 258 ? 14.205 -9.355 -14.575 1.00 74.62 258 THR A C 1
ATOM 1986 O O . THR A 1 258 ? 15.155 -10.071 -14.893 1.00 74.62 258 THR A O 1
ATOM 1989 N N . ALA A 1 259 ? 13.026 -9.438 -15.195 1.00 74.56 259 ALA A N 1
ATOM 1990 C CA . ALA A 1 259 ? 12.745 -10.409 -16.253 1.00 74.56 259 ALA A CA 1
ATOM 1991 C C . ALA A 1 259 ? 13.609 -10.193 -17.512 1.00 74.56 259 ALA A C 1
ATOM 1993 O O . ALA A 1 259 ? 14.136 -11.151 -18.080 1.00 74.56 259 ALA A O 1
ATOM 1994 N N . LYS A 1 260 ? 13.811 -8.939 -17.942 1.00 73.88 260 LYS A N 1
ATOM 1995 C CA . LYS A 1 260 ? 14.648 -8.606 -19.107 1.00 73.88 260 LYS A CA 1
ATOM 1996 C C . LYS A 1 260 ? 16.108 -9.029 -18.905 1.00 73.88 260 LYS A C 1
ATOM 1998 O O . LYS A 1 260 ? 16.721 -9.537 -19.844 1.00 73.88 260 LYS A O 1
ATOM 2003 N N . ARG A 1 261 ? 16.631 -8.888 -17.681 1.00 71.00 261 ARG A N 1
ATOM 2004 C CA . ARG A 1 261 ? 17.966 -9.380 -17.295 1.00 71.00 261 ARG A CA 1
ATOM 2005 C C . ARG A 1 261 ? 18.050 -10.905 -17.312 1.00 71.00 261 ARG A C 1
ATOM 2007 O O . ARG A 1 261 ? 18.957 -11.439 -17.940 1.00 71.00 261 ARG A O 1
ATOM 2014 N N . ARG A 1 262 ? 17.068 -11.609 -16.731 1.00 67.19 262 ARG A N 1
ATOM 2015 C CA . ARG A 1 262 ? 17.017 -13.090 -16.744 1.00 67.19 262 ARG A CA 1
ATOM 2016 C C . ARG A 1 262 ? 17.061 -13.682 -18.155 1.00 67.19 262 ARG A C 1
ATOM 2018 O O . ARG A 1 262 ? 17.695 -14.708 -18.369 1.00 67.19 262 ARG A O 1
ATOM 2025 N N . ARG A 1 263 ? 16.428 -13.016 -19.125 1.00 67.12 263 ARG A N 1
ATOM 2026 C CA . ARG A 1 263 ? 16.395 -13.438 -20.538 1.00 67.12 263 ARG A CA 1
ATOM 2027 C C . ARG A 1 263 ? 17.661 -13.087 -21.333 1.00 67.12 263 ARG A C 1
ATOM 2029 O O . ARG A 1 263 ? 17.634 -13.162 -22.557 1.00 67.12 263 ARG A O 1
ATOM 2036 N N . GLY A 1 264 ? 18.736 -12.636 -20.681 1.00 61.72 264 GLY A N 1
ATOM 2037 C CA . GLY A 1 264 ? 19.990 -12.266 -21.350 1.00 61.72 264 GLY A CA 1
ATOM 2038 C C . GLY A 1 264 ? 19.876 -11.047 -22.274 1.00 61.72 264 GLY A C 1
ATOM 2039 O O . GLY A 1 264 ? 20.753 -10.826 -23.101 1.00 61.72 264 GLY A O 1
ATOM 2040 N N . ARG A 1 265 ? 18.792 -10.266 -22.149 1.00 57.75 265 ARG A N 1
ATOM 2041 C CA . ARG A 1 265 ? 18.552 -9.000 -22.871 1.00 57.75 265 ARG A CA 1
ATOM 2042 C C . ARG A 1 265 ? 18.867 -7.769 -22.007 1.00 57.75 265 ARG A C 1
ATOM 2044 O O . ARG A 1 265 ? 18.498 -6.651 -22.375 1.00 57.75 265 ARG A O 1
ATOM 2051 N N . GLY A 1 266 ? 19.453 -7.988 -20.831 1.00 56.12 266 GLY A N 1
ATOM 2052 C CA . GLY A 1 266 ? 20.088 -6.964 -20.002 1.00 56.12 266 GLY A CA 1
ATOM 2053 C C . GLY A 1 266 ? 21.572 -6.843 -20.342 1.00 56.12 266 GLY A C 1
ATOM 2054 O O . GLY A 1 266 ? 22.108 -7.694 -21.051 1.00 56.12 266 GLY A O 1
ATOM 2055 N N . ASP A 1 267 ? 22.215 -5.786 -19.855 1.00 53.41 267 ASP A N 1
ATOM 2056 C CA . ASP A 1 267 ? 23.650 -5.604 -20.054 1.00 53.41 267 ASP A CA 1
ATOM 2057 C C . ASP A 1 267 ? 24.427 -6.725 -19.339 1.00 53.41 267 ASP A C 1
ATOM 2059 O O . ASP A 1 267 ? 24.194 -6.996 -18.161 1.00 53.41 267 ASP A O 1
ATOM 2063 N N . ARG A 1 268 ? 25.293 -7.444 -20.062 1.00 50.56 268 ARG A N 1
ATOM 2064 C CA . ARG A 1 268 ? 25.995 -8.641 -19.548 1.00 50.56 268 ARG A CA 1
ATOM 2065 C C . ARG A 1 268 ? 27.134 -8.295 -18.581 1.00 50.56 268 ARG A C 1
ATOM 2067 O O . ARG A 1 268 ? 27.607 -9.179 -17.876 1.00 50.56 268 ARG A O 1
ATOM 2074 N N . SER A 1 269 ? 27.529 -7.026 -18.525 1.00 52.03 269 SER A N 1
ATOM 2075 C CA . SER A 1 269 ? 28.535 -6.453 -17.621 1.00 52.03 269 SER A CA 1
ATOM 2076 C C . SER A 1 269 ? 27.984 -6.027 -16.250 1.00 52.03 269 SER A C 1
ATOM 2078 O O . SER A 1 269 ? 28.692 -5.359 -15.499 1.00 52.03 269 SER A O 1
ATOM 2080 N N . ASP A 1 270 ? 26.734 -6.375 -15.913 1.00 60.34 270 ASP A N 1
ATOM 2081 C CA . ASP A 1 270 ? 26.037 -5.823 -14.742 1.00 60.34 270 ASP A CA 1
ATOM 2082 C C . ASP A 1 270 ? 26.755 -6.165 -13.408 1.00 60.34 270 ASP A C 1
ATOM 2084 O O . ASP A 1 270 ? 26.877 -7.345 -13.050 1.00 60.34 270 ASP A O 1
ATOM 2088 N N . PRO A 1 271 ? 27.198 -5.156 -12.628 1.00 68.62 271 PRO A N 1
ATOM 2089 C CA . PRO A 1 271 ? 27.885 -5.357 -11.354 1.00 68.62 271 PRO A CA 1
ATOM 2090 C C . PRO A 1 271 ? 27.035 -6.130 -10.336 1.00 68.62 271 PRO A C 1
ATOM 2092 O O . PRO A 1 271 ? 25.807 -6.008 -10.306 1.00 68.62 271 PRO A O 1
ATOM 2095 N N . LEU A 1 272 ? 27.689 -6.839 -9.408 1.00 75.69 272 LEU A N 1
ATOM 2096 C CA . LEU A 1 272 ? 27.047 -7.516 -8.266 1.00 75.69 272 LEU A CA 1
ATOM 2097 C C . LEU A 1 272 ? 26.056 -6.600 -7.519 1.00 75.69 272 LEU A C 1
ATOM 2099 O O . LEU A 1 272 ? 24.996 -7.052 -7.088 1.00 75.69 272 LEU A O 1
ATOM 2103 N N . ALA A 1 273 ? 26.348 -5.297 -7.453 1.00 72.62 273 ALA A N 1
ATOM 2104 C CA . ALA A 1 273 ? 25.483 -4.277 -6.865 1.00 72.62 273 ALA A CA 1
ATOM 2105 C C . ALA A 1 273 ? 24.076 -4.215 -7.492 1.00 72.62 273 ALA A C 1
ATOM 2107 O O . ALA A 1 273 ? 23.093 -4.084 -6.767 1.00 72.62 273 ALA A O 1
ATOM 2108 N N . VAL A 1 274 ? 23.947 -4.358 -8.816 1.00 74.00 274 VAL A N 1
ATOM 2109 C CA . VAL A 1 274 ? 22.645 -4.310 -9.506 1.00 74.00 274 VAL A CA 1
ATOM 2110 C C . VAL A 1 274 ? 21.817 -5.557 -9.194 1.00 74.00 274 VAL A C 1
ATOM 2112 O O . VAL A 1 274 ? 20.606 -5.467 -8.992 1.00 74.00 274 VAL A O 1
ATOM 2115 N N . GLN A 1 275 ? 22.466 -6.719 -9.089 1.00 74.56 275 GLN A N 1
ATOM 2116 C CA . GLN A 1 275 ? 21.800 -7.972 -8.724 1.00 74.56 275 GLN A CA 1
ATOM 2117 C C . GLN A 1 275 ? 21.319 -7.954 -7.269 1.00 74.56 275 GLN A C 1
ATOM 2119 O O . GLN A 1 275 ? 20.212 -8.402 -6.969 1.00 74.56 275 GLN A O 1
ATOM 2124 N N . VAL A 1 276 ? 22.136 -7.414 -6.362 1.00 78.75 276 VAL A N 1
ATOM 2125 C CA . VAL A 1 276 ? 21.760 -7.227 -4.955 1.00 78.75 276 VAL A CA 1
ATOM 2126 C C . VAL A 1 276 ? 20.608 -6.230 -4.837 1.00 78.75 276 VAL A C 1
ATOM 2128 O O . VAL A 1 276 ? 19.623 -6.532 -4.165 1.00 78.75 276 VAL A O 1
ATOM 2131 N N . ALA A 1 277 ? 20.673 -5.099 -5.547 1.00 79.25 277 ALA A N 1
ATOM 2132 C CA . ALA A 1 277 ? 19.605 -4.101 -5.563 1.00 79.25 277 ALA A CA 1
ATOM 2133 C C . ALA A 1 277 ? 18.267 -4.697 -6.026 1.00 79.25 277 ALA A C 1
ATOM 2135 O O . ALA A 1 277 ? 17.236 -4.437 -5.413 1.00 79.25 277 ALA A O 1
ATOM 2136 N N . ASP A 1 278 ? 18.268 -5.554 -7.048 1.00 78.38 278 ASP A N 1
ATOM 2137 C CA . ASP A 1 278 ? 17.051 -6.232 -7.499 1.00 78.38 278 ASP A CA 1
ATOM 2138 C C . ASP A 1 278 ? 16.448 -7.160 -6.449 1.00 78.38 278 ASP A C 1
ATOM 2140 O O . ASP A 1 278 ? 15.231 -7.213 -6.294 1.00 78.38 278 ASP A O 1
ATOM 2144 N N . ARG A 1 279 ? 17.288 -7.937 -5.758 1.00 83.00 279 ARG A N 1
ATOM 2145 C CA . ARG A 1 279 ? 16.841 -8.871 -4.716 1.00 83.00 279 ARG A CA 1
ATOM 2146 C C . ARG A 1 279 ? 16.275 -8.123 -3.513 1.00 83.00 279 ARG A C 1
ATOM 2148 O O . ARG A 1 279 ? 15.208 -8.487 -3.019 1.00 83.00 279 ARG A O 1
ATOM 2155 N N . LEU A 1 280 ? 16.943 -7.045 -3.102 1.00 86.69 280 LEU A N 1
ATOM 2156 C CA . LEU A 1 280 ? 16.451 -6.142 -2.065 1.00 86.69 280 LEU A CA 1
ATOM 2157 C C . LEU A 1 280 ? 15.130 -5.494 -2.476 1.00 86.69 280 LEU A C 1
ATOM 2159 O O . LEU A 1 280 ? 14.204 -5.462 -1.673 1.00 86.69 280 LEU A O 1
ATOM 2163 N N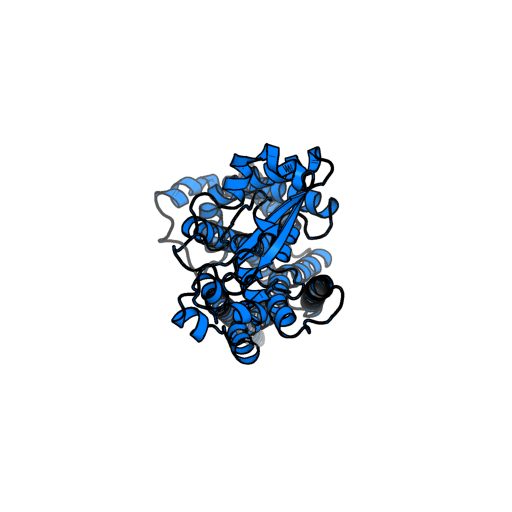 . ALA A 1 281 ? 14.995 -5.073 -3.736 1.00 87.19 281 ALA A N 1
ATOM 2164 C CA . ALA A 1 281 ? 13.761 -4.485 -4.249 1.00 87.19 281 ALA A CA 1
ATOM 2165 C C . ALA A 1 281 ? 12.559 -5.431 -4.094 1.00 87.19 281 ALA A C 1
ATOM 2167 O O . ALA A 1 281 ? 11.480 -4.988 -3.710 1.00 87.19 281 ALA A O 1
ATOM 2168 N N . VAL A 1 282 ? 12.739 -6.736 -4.342 1.00 88.50 282 VAL A N 1
ATOM 2169 C CA . VAL A 1 282 ? 11.675 -7.732 -4.120 1.00 88.50 282 VAL A CA 1
ATOM 2170 C C . VAL A 1 282 ? 11.278 -7.792 -2.651 1.00 88.50 282 VAL A C 1
ATOM 2172 O O . VAL A 1 282 ? 10.091 -7.757 -2.335 1.00 88.50 282 VAL A O 1
ATOM 2175 N N . GLY A 1 283 ? 12.268 -7.874 -1.762 1.00 92.88 283 GLY A N 1
ATOM 2176 C CA . GLY A 1 283 ? 12.038 -7.923 -0.324 1.00 92.88 283 GLY A CA 1
ATOM 2177 C C . GLY A 1 283 ? 11.366 -6.656 0.208 1.00 92.88 283 GLY A C 1
ATOM 2178 O O . GLY A 1 283 ? 10.472 -6.747 1.038 1.00 92.88 283 GLY A O 1
ATOM 2179 N N . VAL A 1 284 ? 11.714 -5.487 -0.329 1.00 93.31 284 VAL A N 1
ATOM 2180 C CA . VAL A 1 284 ? 11.067 -4.216 0.014 1.00 93.31 284 VAL A CA 1
ATOM 2181 C C . VAL A 1 284 ? 9.610 -4.208 -0.450 1.00 93.31 284 VAL A C 1
ATOM 2183 O O . VAL A 1 284 ? 8.717 -3.983 0.361 1.00 93.31 284 VAL A O 1
ATOM 2186 N N . VAL A 1 285 ? 9.358 -4.505 -1.726 1.00 93.38 285 VAL A N 1
ATOM 2187 C CA . VAL A 1 285 ? 8.026 -4.388 -2.336 1.00 93.38 285 VAL A CA 1
ATOM 2188 C C . VAL A 1 285 ? 7.077 -5.489 -1.858 1.00 93.38 285 VAL A C 1
ATOM 2190 O O . VAL A 1 285 ? 6.023 -5.204 -1.296 1.00 93.38 285 VAL A O 1
ATOM 2193 N N . ALA A 1 286 ? 7.441 -6.760 -2.041 1.00 94.19 286 ALA A N 1
ATOM 2194 C CA . ALA A 1 286 ? 6.593 -7.873 -1.618 1.00 94.19 286 ALA A CA 1
ATOM 2195 C C . ALA A 1 286 ? 6.586 -8.036 -0.092 1.00 94.19 286 ALA A C 1
ATOM 2197 O O . ALA A 1 286 ? 5.558 -8.389 0.481 1.00 94.19 286 ALA A O 1
ATOM 2198 N N . GLY A 1 287 ? 7.705 -7.747 0.577 1.00 96.88 287 GLY A N 1
ATOM 2199 C CA . GLY A 1 287 ? 7.779 -7.805 2.034 1.00 96.88 287 GLY A CA 1
ATOM 2200 C C . GLY A 1 287 ? 6.963 -6.722 2.726 1.00 96.88 287 GLY A C 1
ATOM 2201 O O . GLY A 1 287 ? 6.451 -6.985 3.807 1.00 96.88 287 GLY A O 1
ATOM 2202 N N . LEU A 1 288 ? 6.766 -5.549 2.111 1.00 97.38 288 LEU A N 1
ATOM 2203 C CA . LEU A 1 288 ? 5.851 -4.545 2.660 1.00 97.38 288 LEU A CA 1
ATOM 2204 C C . LEU A 1 288 ? 4.420 -5.088 2.717 1.00 97.38 288 LEU A C 1
ATOM 2206 O O . LEU A 1 288 ? 3.739 -4.898 3.716 1.00 97.38 288 LEU A O 1
ATOM 2210 N N . LEU A 1 289 ? 3.979 -5.823 1.691 1.00 97.44 289 LEU A N 1
ATOM 2211 C CA . LEU A 1 289 ? 2.655 -6.457 1.693 1.00 97.44 289 LEU A CA 1
ATOM 2212 C C . LEU A 1 289 ? 2.526 -7.502 2.812 1.00 97.44 289 LEU A C 1
ATOM 2214 O O . LEU A 1 289 ? 1.480 -7.584 3.453 1.00 97.44 289 LEU A O 1
ATOM 2218 N N . VAL A 1 290 ? 3.594 -8.263 3.082 1.00 98.56 290 VAL A N 1
ATOM 2219 C CA . VAL A 1 290 ? 3.650 -9.188 4.228 1.00 98.56 290 VAL A CA 1
ATOM 2220 C C . VAL A 1 290 ? 3.589 -8.419 5.548 1.00 98.56 290 VAL A C 1
ATOM 2222 O O . VAL A 1 290 ? 2.835 -8.809 6.431 1.00 98.56 290 VAL A O 1
ATOM 2225 N N . ALA A 1 291 ? 4.339 -7.324 5.684 1.00 98.44 291 ALA A N 1
ATOM 2226 C CA . ALA A 1 291 ? 4.364 -6.505 6.893 1.00 98.44 291 ALA A CA 1
ATOM 2227 C C . ALA A 1 291 ? 3.006 -5.845 7.173 1.00 98.44 291 ALA A C 1
ATOM 2229 O O . ALA A 1 291 ? 2.535 -5.885 8.306 1.00 98.44 291 ALA A O 1
ATOM 2230 N N . VAL A 1 292 ? 2.338 -5.319 6.140 1.00 98.06 292 VAL A N 1
ATOM 2231 C CA . VAL A 1 292 ? 0.961 -4.808 6.222 1.00 98.06 292 VAL A CA 1
ATOM 2232 C C . VAL A 1 292 ? 0.019 -5.907 6.705 1.00 98.06 292 VAL A C 1
ATOM 2234 O O . VAL A 1 292 ? -0.713 -5.699 7.666 1.00 98.06 292 VAL A O 1
ATOM 2237 N N . ALA A 1 293 ? 0.052 -7.093 6.088 1.00 98.12 293 ALA A N 1
ATOM 2238 C CA . ALA A 1 293 ? -0.796 -8.207 6.507 1.00 98.12 293 ALA A CA 1
ATOM 2239 C C . ALA A 1 293 ? -0.506 -8.621 7.960 1.00 98.12 293 ALA A C 1
ATOM 2241 O O . ALA A 1 293 ? -1.426 -8.785 8.758 1.00 98.12 293 ALA A O 1
ATOM 2242 N N . ALA A 1 294 ? 0.772 -8.726 8.327 1.00 98.12 294 ALA A N 1
ATOM 2243 C CA . ALA A 1 294 ? 1.203 -9.059 9.677 1.00 98.12 294 ALA A CA 1
ATOM 2244 C C . ALA A 1 294 ? 0.777 -8.004 10.706 1.00 98.12 294 ALA A C 1
ATOM 2246 O O . ALA A 1 294 ? 0.455 -8.374 11.827 1.00 98.12 294 ALA A O 1
ATOM 2247 N N . PHE A 1 295 ? 0.721 -6.719 10.354 1.00 97.69 295 PHE A N 1
ATOM 2248 C CA . PHE A 1 295 ? 0.277 -5.655 11.258 1.00 97.69 295 PHE A CA 1
ATOM 2249 C C . PHE A 1 295 ? -1.159 -5.873 11.753 1.00 97.69 295 PHE A C 1
ATOM 2251 O O . PHE A 1 295 ? -1.413 -5.785 12.956 1.00 97.69 295 PHE A O 1
ATOM 2258 N N . PHE A 1 296 ? -2.074 -6.276 10.864 1.00 96.44 296 PHE A N 1
ATOM 2259 C CA . PHE A 1 296 ? -3.434 -6.653 11.263 1.00 96.44 296 PHE A CA 1
ATOM 2260 C C . PHE A 1 296 ? -3.448 -7.871 12.200 1.00 96.44 296 PHE A C 1
ATOM 2262 O O . PHE A 1 296 ? -4.201 -7.897 13.172 1.00 96.44 296 PHE A O 1
ATOM 2269 N N . TRP A 1 297 ? -2.583 -8.861 11.959 1.00 97.00 297 TRP A N 1
ATOM 2270 C CA . TRP A 1 297 ? -2.436 -10.027 12.839 1.00 97.00 297 TRP A CA 1
ATOM 2271 C C . TRP A 1 297 ? -1.888 -9.649 14.216 1.00 97.00 297 TRP A C 1
ATOM 2273 O O . TRP A 1 297 ? -2.435 -10.061 15.239 1.00 97.00 297 TRP A O 1
ATOM 2283 N N . ILE A 1 298 ? -0.831 -8.837 14.248 1.00 95.94 298 ILE A N 1
ATOM 2284 C CA . ILE A 1 298 ? -0.191 -8.352 15.472 1.00 95.94 298 ILE A CA 1
ATOM 2285 C C . ILE A 1 298 ? -1.216 -7.615 16.329 1.00 95.94 298 ILE A C 1
ATOM 2287 O O . ILE A 1 298 ? -1.289 -7.871 17.526 1.00 95.94 298 ILE A O 1
ATOM 2291 N N . ASN A 1 299 ? -2.080 -6.791 15.735 1.00 93.06 299 ASN A N 1
ATOM 2292 C CA . ASN A 1 299 ? -3.141 -6.120 16.479 1.00 93.06 299 ASN A CA 1
ATOM 2293 C C . ASN A 1 299 ? -4.115 -7.087 17.181 1.00 93.06 299 ASN A C 1
ATOM 2295 O O . ASN A 1 299 ? -4.643 -6.762 18.247 1.00 93.06 299 ASN A O 1
ATOM 2299 N N . ARG A 1 300 ? -4.359 -8.279 16.627 1.00 91.19 300 ARG A N 1
ATOM 2300 C CA . ARG A 1 300 ? -5.253 -9.272 17.247 1.00 91.19 300 ARG A CA 1
ATOM 2301 C C . ARG A 1 300 ? -4.563 -10.148 18.279 1.00 91.19 300 ARG A C 1
ATOM 2303 O O . ARG A 1 300 ? -5.198 -10.528 19.255 1.00 91.19 300 ARG A O 1
ATOM 2310 N N . VAL A 1 301 ? -3.275 -10.420 18.098 1.00 92.38 301 VAL A N 1
ATOM 2311 C CA . VAL A 1 301 ? -2.501 -11.284 19.001 1.00 92.38 301 VAL A CA 1
ATOM 2312 C C . VAL A 1 301 ? -1.892 -10.506 20.173 1.00 92.38 301 VAL A C 1
ATOM 2314 O O . VAL A 1 301 ? -1.742 -11.058 21.261 1.00 92.38 301 VAL A O 1
ATOM 2317 N N . LEU A 1 302 ? -1.543 -9.230 19.983 1.00 91.75 302 LEU A N 1
ATOM 2318 C CA . LEU A 1 302 ? -0.875 -8.421 21.001 1.00 91.75 302 LEU A CA 1
ATOM 2319 C C . LEU A 1 302 ? -1.843 -8.077 22.152 1.00 91.75 302 LEU A C 1
ATOM 2321 O O . LEU A 1 302 ? -2.842 -7.384 21.901 1.00 91.75 302 LEU A O 1
ATOM 2325 N N . PRO A 1 303 ? -1.547 -8.490 23.404 1.00 90.00 303 PRO A N 1
ATOM 2326 C CA . PRO A 1 303 ? -2.434 -8.263 24.542 1.00 90.00 303 PRO A CA 1
ATOM 2327 C C . PRO A 1 303 ? -2.735 -6.778 24.774 1.00 90.00 303 PRO A C 1
ATOM 2329 O O . PRO A 1 303 ? -1.876 -5.919 24.583 1.00 90.00 303 PRO A O 1
ATOM 2332 N N . ALA A 1 304 ? -3.957 -6.471 25.214 1.00 84.25 304 ALA A N 1
ATOM 2333 C CA . ALA A 1 304 ? -4.421 -5.092 25.396 1.00 84.25 304 ALA A CA 1
ATOM 2334 C C . ALA A 1 304 ? -3.721 -4.341 26.546 1.00 84.25 304 ALA A C 1
ATOM 2336 O O . ALA A 1 304 ? -3.672 -3.118 26.529 1.00 84.25 304 ALA A O 1
ATOM 2337 N N . VAL A 1 305 ? -3.171 -5.063 27.528 1.00 85.94 305 VAL A N 1
ATOM 2338 C CA . VAL A 1 305 ? -2.595 -4.497 28.766 1.00 85.94 305 VAL A CA 1
ATOM 2339 C C . VAL A 1 305 ? -1.105 -4.147 28.666 1.00 85.94 305 VAL A C 1
ATOM 2341 O O . VAL A 1 305 ? -0.499 -3.751 29.658 1.00 85.94 305 VAL A O 1
ATOM 2344 N N . VAL A 1 306 ? -0.487 -4.324 27.496 1.00 88.94 306 VAL A N 1
ATOM 2345 C CA . VAL A 1 306 ? 0.940 -4.029 27.305 1.00 88.94 306 VAL A CA 1
ATOM 2346 C C . VAL A 1 306 ? 1.157 -2.508 27.305 1.00 88.94 306 VAL A C 1
ATOM 2348 O O . VAL A 1 306 ? 0.482 -1.817 26.546 1.00 88.94 306 VAL A O 1
ATOM 2351 N N . PRO A 1 307 ? 2.099 -1.966 28.100 1.00 88.69 307 PRO A N 1
ATOM 2352 C CA . PRO A 1 307 ? 2.452 -0.548 28.037 1.00 88.69 307 PRO A CA 1
ATOM 2353 C C . PRO A 1 307 ? 3.020 -0.161 26.665 1.00 88.69 307 PRO A C 1
ATOM 2355 O O . PRO A 1 307 ? 3.808 -0.922 26.096 1.00 88.69 307 PRO A O 1
ATOM 2358 N N . HIS A 1 308 ? 2.673 1.030 26.164 1.00 87.06 308 HIS A N 1
ATOM 2359 C CA . HIS A 1 308 ? 3.109 1.532 24.849 1.00 87.06 308 HIS A CA 1
ATOM 2360 C C . HIS A 1 308 ? 2.805 0.534 23.724 1.00 87.06 308 HIS A C 1
ATOM 2362 O O . HIS A 1 308 ? 3.663 0.157 22.919 1.00 87.06 308 HIS A O 1
ATOM 2368 N N . ARG A 1 309 ? 1.570 0.027 23.710 1.00 89.19 309 ARG A N 1
ATOM 2369 C CA . ARG A 1 309 ? 1.155 -1.076 22.841 1.00 89.19 309 ARG A CA 1
ATOM 2370 C C . ARG A 1 309 ? 1.279 -0.698 21.368 1.00 89.19 309 ARG A C 1
ATOM 2372 O O . ARG A 1 309 ? 1.722 -1.524 20.571 1.00 89.19 309 ARG A O 1
ATOM 2379 N N . ALA A 1 310 ? 0.932 0.540 21.013 1.00 87.44 310 ALA A N 1
ATOM 2380 C CA . ALA A 1 310 ? 1.038 1.028 19.639 1.00 87.44 310 ALA A CA 1
ATOM 2381 C C . ALA A 1 310 ? 2.487 0.988 19.125 1.00 87.44 310 ALA A C 1
ATOM 2383 O O . ALA A 1 310 ? 2.724 0.575 17.989 1.00 87.44 310 ALA A O 1
ATOM 2384 N N . ASP A 1 311 ? 3.470 1.318 19.967 1.00 89.19 311 ASP A N 1
ATOM 2385 C CA . ASP A 1 311 ? 4.886 1.253 19.592 1.00 89.19 311 ASP A CA 1
ATOM 2386 C C . ASP A 1 311 ? 5.340 -0.181 19.311 1.00 89.19 311 ASP A C 1
ATOM 2388 O O . ASP A 1 311 ? 6.157 -0.414 18.417 1.00 89.19 311 ASP A O 1
ATOM 2392 N N . TRP A 1 312 ? 4.803 -1.164 20.037 1.00 94.62 312 TRP A N 1
ATOM 2393 C CA . TRP A 1 312 ? 5.057 -2.576 19.753 1.00 94.62 312 TRP A CA 1
ATOM 2394 C C . TRP A 1 312 ? 4.478 -3.010 18.407 1.00 94.62 312 TRP A C 1
ATOM 2396 O O . TRP A 1 312 ? 5.152 -3.743 17.681 1.00 94.62 312 TRP A O 1
ATOM 2406 N N . GLU A 1 313 ? 3.289 -2.527 18.031 1.00 94.12 313 GLU A N 1
ATOM 2407 C CA . GLU A 1 313 ? 2.721 -2.783 16.700 1.00 94.12 313 GLU A CA 1
ATOM 2408 C C . GLU A 1 313 ? 3.641 -2.230 15.595 1.00 94.12 313 GLU A C 1
ATOM 2410 O O . GLU A 1 313 ? 3.962 -2.941 14.638 1.00 94.12 313 GLU A O 1
ATOM 2415 N N . VAL A 1 314 ? 4.143 -0.999 15.765 1.00 94.31 314 VAL A N 1
ATOM 2416 C CA . VAL A 1 314 ? 5.079 -0.349 14.829 1.00 94.31 314 VAL A CA 1
ATOM 2417 C C . VAL A 1 314 ? 6.404 -1.117 14.743 1.00 94.31 314 VAL A C 1
ATOM 2419 O O . VAL A 1 314 ? 6.884 -1.424 13.649 1.00 94.31 314 VAL A O 1
ATOM 2422 N N . ARG A 1 315 ? 7.006 -1.477 15.884 1.00 96.62 315 ARG A N 1
ATOM 2423 C CA . ARG A 1 315 ? 8.269 -2.239 15.933 1.00 96.62 315 ARG A CA 1
ATOM 2424 C C . ARG A 1 315 ? 8.129 -3.598 15.262 1.00 96.62 315 ARG A C 1
ATOM 2426 O O . ARG A 1 315 ? 9.021 -4.007 14.517 1.00 96.62 315 ARG A O 1
ATOM 2433 N N . ALA A 1 316 ? 7.024 -4.294 15.506 1.00 97.44 316 ALA A N 1
ATOM 2434 C CA . ALA A 1 316 ? 6.765 -5.596 14.913 1.00 97.44 316 ALA A CA 1
ATOM 2435 C C . ALA A 1 316 ? 6.548 -5.490 13.394 1.00 97.44 316 ALA A C 1
ATOM 2437 O O . ALA A 1 316 ? 7.130 -6.282 12.653 1.00 97.44 316 ALA A O 1
ATOM 2438 N N . PHE A 1 317 ? 5.826 -4.468 12.917 1.00 97.75 317 PHE A N 1
ATOM 2439 C CA . PHE A 1 317 ? 5.698 -4.164 11.487 1.00 97.75 317 PHE A CA 1
ATOM 2440 C C . PHE A 1 317 ? 7.070 -4.005 10.809 1.00 97.75 317 PHE A C 1
ATOM 2442 O O . PHE A 1 317 ? 7.372 -4.714 9.846 1.00 97.75 317 PHE A O 1
ATOM 2449 N N . PHE A 1 318 ? 7.941 -3.142 11.346 1.00 97.56 318 PHE A N 1
ATOM 2450 C CA . PHE A 1 318 ? 9.281 -2.933 10.785 1.00 97.56 318 PHE A CA 1
ATOM 2451 C C . PHE A 1 318 ? 10.181 -4.165 10.909 1.00 97.56 318 PHE A C 1
ATOM 2453 O O . PHE A 1 318 ? 10.985 -4.424 10.015 1.00 97.56 318 PHE A O 1
ATOM 2460 N N . SER A 1 319 ? 10.028 -4.955 11.974 1.00 98.31 319 SER A N 1
ATOM 2461 C CA . SER A 1 319 ? 10.780 -6.201 12.159 1.00 98.31 319 SER A CA 1
ATOM 2462 C C . SER A 1 319 ? 10.403 -7.238 11.102 1.00 98.31 319 SER A C 1
ATOM 2464 O O . SER A 1 319 ? 11.282 -7.791 10.444 1.00 98.31 319 SER A O 1
ATOM 2466 N N . VAL A 1 320 ? 9.103 -7.459 10.870 1.00 98.44 320 VAL A N 1
ATOM 2467 C CA . VAL A 1 320 ? 8.615 -8.352 9.806 1.00 98.44 320 VAL A CA 1
ATOM 2468 C C . VAL A 1 320 ? 9.097 -7.867 8.443 1.00 98.44 320 VAL A C 1
ATOM 2470 O O . VAL A 1 320 ? 9.568 -8.670 7.633 1.00 98.44 320 VAL A O 1
ATOM 2473 N N . TRP A 1 321 ? 9.037 -6.558 8.194 1.00 97.88 321 TRP A N 1
ATOM 2474 C CA . TRP A 1 321 ? 9.497 -5.998 6.931 1.00 97.88 321 TRP A CA 1
ATOM 2475 C C . TRP A 1 321 ? 11.002 -6.202 6.720 1.00 97.88 321 TRP A C 1
ATOM 2477 O O . TRP A 1 321 ? 11.407 -6.693 5.667 1.00 97.88 321 TRP A O 1
ATOM 2487 N N . ALA A 1 322 ? 11.829 -5.929 7.734 1.00 97.38 322 ALA A N 1
ATOM 2488 C CA . ALA A 1 322 ? 13.274 -6.144 7.687 1.00 97.38 322 ALA A CA 1
ATOM 2489 C C . ALA A 1 322 ? 13.633 -7.622 7.453 1.00 97.38 322 ALA A C 1
ATOM 2491 O O . ALA A 1 322 ? 14.506 -7.923 6.636 1.00 97.38 322 ALA A O 1
ATOM 2492 N N . ILE A 1 323 ? 12.915 -8.552 8.096 1.00 97.69 323 ILE A N 1
ATOM 2493 C CA . ILE A 1 323 ? 13.057 -9.997 7.861 1.00 97.69 323 ILE A CA 1
ATOM 2494 C C . ILE A 1 323 ? 12.726 -10.338 6.404 1.00 97.69 323 ILE A C 1
ATOM 2496 O O . ILE A 1 323 ? 13.472 -11.083 5.771 1.00 97.69 323 ILE A O 1
ATOM 2500 N N . CYS A 1 324 ? 11.658 -9.775 5.834 1.00 97.06 324 CYS A N 1
ATOM 2501 C CA . CYS A 1 324 ? 11.294 -10.010 4.434 1.00 97.06 324 CYS A CA 1
ATOM 2502 C C . CYS A 1 324 ? 12.328 -9.438 3.452 1.00 97.06 324 CYS A C 1
ATOM 2504 O O . CYS A 1 324 ? 12.624 -10.072 2.435 1.00 97.06 324 CYS A O 1
ATOM 2506 N N . VAL A 1 325 ? 12.912 -8.275 3.759 1.00 95.00 325 VAL A N 1
ATOM 2507 C CA . VAL A 1 325 ? 14.015 -7.684 2.984 1.00 95.00 325 VAL A CA 1
ATOM 2508 C C . VAL A 1 325 ? 15.245 -8.591 3.019 1.00 95.00 325 VAL A C 1
ATOM 2510 O O . VAL A 1 325 ? 15.785 -8.934 1.964 1.00 95.00 325 VAL A O 1
ATOM 2513 N N . GLY A 1 326 ? 15.642 -9.049 4.211 1.00 94.62 326 GLY A N 1
ATOM 2514 C CA . GLY A 1 326 ? 16.738 -10.003 4.387 1.00 94.62 326 GLY A CA 1
ATOM 2515 C C . GLY A 1 326 ? 16.477 -11.326 3.664 1.00 94.62 326 GLY A C 1
ATOM 2516 O O . GLY A 1 326 ? 17.333 -11.814 2.928 1.00 94.62 326 GLY A O 1
ATOM 2517 N N . PHE A 1 327 ? 15.264 -11.869 3.780 1.00 94.00 327 PHE A N 1
ATOM 2518 C CA . PHE A 1 327 ? 14.843 -13.066 3.056 1.00 94.00 327 PHE A CA 1
ATOM 2519 C C . PHE A 1 327 ? 14.951 -12.875 1.538 1.00 94.00 327 PHE A C 1
ATOM 2521 O O . PHE A 1 327 ? 15.528 -13.720 0.859 1.00 94.00 327 PHE A O 1
ATOM 2528 N N . GLY A 1 328 ? 14.465 -11.752 1.000 1.00 90.12 328 GLY A N 1
ATOM 2529 C CA . GLY A 1 328 ? 14.576 -11.426 -0.423 1.00 90.12 328 GLY A CA 1
ATOM 2530 C C . GLY A 1 328 ? 16.027 -11.374 -0.911 1.00 90.12 328 GLY A C 1
ATOM 2531 O O . GLY A 1 328 ? 16.334 -11.912 -1.978 1.00 90.12 328 GLY A O 1
ATOM 2532 N N . ALA A 1 329 ? 16.931 -10.803 -0.108 1.00 87.88 329 ALA A N 1
ATOM 2533 C CA . ALA A 1 329 ? 18.364 -10.760 -0.396 1.00 87.88 329 ALA A CA 1
ATOM 2534 C C . ALA A 1 329 ? 19.013 -12.157 -0.408 1.00 87.88 329 ALA A C 1
ATOM 2536 O O . ALA A 1 329 ? 19.813 -12.456 -1.299 1.00 87.88 329 ALA A O 1
ATOM 2537 N N . LEU A 1 330 ? 18.642 -13.016 0.548 1.00 88.94 330 LEU A N 1
ATOM 2538 C CA . LEU A 1 330 ? 19.250 -14.333 0.771 1.00 88.94 330 LEU A CA 1
ATOM 2539 C C . LEU A 1 330 ? 18.652 -15.456 -0.087 1.00 88.94 330 LEU A C 1
ATOM 2541 O O . LEU A 1 330 ? 19.325 -16.452 -0.340 1.00 88.94 330 LEU A O 1
ATOM 2545 N N . ARG A 1 331 ? 17.414 -15.316 -0.581 1.00 85.25 331 ARG A N 1
ATOM 2546 C CA . ARG A 1 331 ? 16.715 -16.364 -1.354 1.00 85.25 331 ARG A CA 1
ATOM 2547 C C . ARG A 1 331 ? 17.399 -16.714 -2.685 1.00 85.25 331 ARG A C 1
ATOM 2549 O O . ARG A 1 331 ? 17.045 -17.711 -3.310 1.00 85.25 331 ARG A O 1
ATOM 2556 N N . GLY A 1 332 ? 18.363 -15.900 -3.126 1.00 74.88 332 GLY A N 1
ATOM 2557 C CA . GLY A 1 332 ? 19.190 -16.103 -4.319 1.00 74.88 332 GLY A CA 1
ATOM 2558 C C . GLY A 1 332 ? 18.462 -15.769 -5.622 1.00 74.88 332 GLY A C 1
ATOM 2559 O O . GLY A 1 332 ? 18.898 -14.911 -6.394 1.00 74.88 332 GLY A O 1
ATOM 2560 N N . GLU A 1 333 ? 17.309 -16.388 -5.862 1.00 80.44 333 GLU A N 1
ATOM 2561 C CA . GLU A 1 333 ? 16.486 -16.116 -7.036 1.00 80.44 333 GLU A CA 1
ATOM 2562 C C . GLU A 1 333 ? 15.336 -15.148 -6.742 1.00 80.44 333 GLU A C 1
ATOM 2564 O O . GLU A 1 333 ? 14.352 -15.503 -6.094 1.00 80.44 333 GLU A O 1
ATOM 2569 N N . SER A 1 334 ? 15.391 -13.952 -7.336 1.00 79.38 334 SER A N 1
ATOM 2570 C CA . SER A 1 334 ? 14.363 -12.911 -7.171 1.00 79.38 334 SER A CA 1
ATOM 2571 C C . SER A 1 334 ? 12.935 -13.387 -7.473 1.00 79.38 334 SER A C 1
ATOM 2573 O O . SER A 1 334 ? 11.995 -12.963 -6.816 1.00 79.38 334 SER A O 1
ATOM 2575 N N . ALA A 1 335 ? 12.741 -14.278 -8.449 1.00 80.94 335 ALA A N 1
ATOM 2576 C CA . ALA A 1 335 ? 11.417 -14.793 -8.796 1.00 80.94 335 ALA A CA 1
ATOM 2577 C C . ALA A 1 335 ? 10.852 -15.768 -7.746 1.00 80.94 335 ALA A C 1
ATOM 2579 O O . ALA A 1 335 ? 9.648 -15.760 -7.494 1.00 80.94 335 ALA A O 1
ATOM 2580 N N . LEU A 1 336 ? 11.708 -16.570 -7.100 1.00 85.56 336 LEU A N 1
ATOM 2581 C CA . LEU A 1 336 ? 11.295 -17.392 -5.961 1.00 85.56 336 LEU A CA 1
ATOM 2582 C C . LEU A 1 336 ? 10.958 -16.510 -4.756 1.00 85.56 336 LEU A C 1
ATOM 2584 O O . LEU A 1 336 ? 9.945 -16.751 -4.110 1.00 85.56 336 LEU A O 1
ATOM 2588 N N . ALA A 1 337 ? 11.741 -15.453 -4.512 1.00 88.75 337 ALA A N 1
ATOM 2589 C CA . ALA A 1 337 ? 11.434 -14.470 -3.473 1.00 88.75 337 ALA A CA 1
ATOM 2590 C C . ALA A 1 337 ? 10.072 -13.792 -3.703 1.00 88.75 337 ALA A C 1
ATOM 2592 O O . ALA A 1 337 ? 9.269 -13.721 -2.777 1.00 88.75 337 ALA A O 1
ATOM 2593 N N . TRP A 1 338 ? 9.770 -13.376 -4.942 1.00 87.94 338 TRP A N 1
ATOM 2594 C CA . TRP A 1 338 ? 8.452 -12.843 -5.310 1.00 87.94 338 TRP A CA 1
ATOM 2595 C C . TRP A 1 338 ? 7.341 -13.842 -5.002 1.00 87.94 338 TRP A C 1
ATOM 2597 O O . TRP A 1 338 ? 6.373 -13.490 -4.341 1.00 87.94 338 TRP A O 1
ATOM 2607 N N . ARG A 1 339 ? 7.479 -15.093 -5.458 1.00 91.75 339 ARG A N 1
ATOM 2608 C CA . ARG A 1 339 ? 6.486 -16.142 -5.198 1.00 91.75 339 ARG A CA 1
ATOM 2609 C C . ARG A 1 339 ? 6.241 -16.316 -3.700 1.00 91.75 339 ARG A C 1
ATOM 2611 O O . ARG A 1 339 ? 5.090 -16.316 -3.282 1.00 91.75 339 ARG A O 1
ATOM 2618 N N . ASP A 1 340 ? 7.308 -16.506 -2.930 1.00 94.50 340 ASP A N 1
ATOM 2619 C CA . ASP A 1 340 ? 7.224 -16.878 -1.517 1.00 94.50 340 ASP A CA 1
ATOM 2620 C C . ASP A 1 340 ? 6.630 -15.737 -0.678 1.00 94.50 340 ASP A C 1
ATOM 2622 O O . ASP A 1 340 ? 5.713 -15.975 0.104 1.00 94.50 340 ASP A O 1
ATOM 2626 N N . LEU A 1 341 ? 7.069 -14.492 -0.899 1.00 96.06 341 LEU A N 1
ATOM 2627 C CA . LEU A 1 341 ? 6.549 -13.325 -0.179 1.00 96.06 341 LEU A CA 1
ATOM 2628 C C . LEU A 1 341 ? 5.106 -12.984 -0.582 1.00 96.06 341 LEU A C 1
ATOM 2630 O O . LEU A 1 341 ? 4.284 -12.708 0.288 1.00 96.06 341 LEU A O 1
ATOM 2634 N N . LEU A 1 342 ? 4.759 -13.059 -1.874 1.00 95.31 342 LEU A N 1
ATOM 2635 C CA . LEU A 1 342 ? 3.376 -12.835 -2.323 1.00 95.31 342 LEU A CA 1
ATOM 2636 C C . LEU A 1 342 ? 2.430 -13.929 -1.813 1.00 95.31 342 LEU A C 1
ATOM 2638 O O . LEU A 1 342 ? 1.299 -13.626 -1.441 1.00 95.31 342 LEU A O 1
ATOM 2642 N N . ALA A 1 343 ? 2.882 -15.186 -1.765 1.00 97.19 343 ALA A N 1
ATOM 2643 C CA . ALA A 1 343 ? 2.109 -16.275 -1.176 1.00 97.19 343 ALA A CA 1
ATOM 2644 C C . ALA A 1 343 ? 1.913 -16.068 0.330 1.00 97.19 343 ALA A C 1
ATOM 2646 O O . ALA A 1 343 ? 0.795 -16.224 0.811 1.00 97.19 343 ALA A O 1
ATOM 2647 N N . ALA A 1 344 ? 2.962 -15.676 1.060 1.00 98.06 344 ALA A N 1
ATOM 2648 C CA . ALA A 1 344 ? 2.875 -15.389 2.489 1.00 98.06 344 ALA A CA 1
ATOM 2649 C C . ALA A 1 344 ? 1.887 -14.247 2.780 1.00 98.06 344 ALA A C 1
ATOM 2651 O O . ALA A 1 344 ? 0.981 -14.420 3.591 1.00 98.06 344 ALA A O 1
ATOM 2652 N N . ALA A 1 345 ? 2.000 -13.120 2.068 1.00 98.12 345 ALA A N 1
ATOM 2653 C CA . ALA A 1 345 ? 1.056 -12.008 2.186 1.00 98.12 345 ALA A CA 1
ATOM 2654 C C . ALA A 1 345 ? -0.376 -12.446 1.836 1.00 98.12 345 ALA A C 1
ATOM 2656 O O . ALA A 1 345 ? -1.316 -12.133 2.563 1.00 98.12 345 ALA A O 1
ATOM 2657 N N . GLY A 1 346 ? -0.535 -13.216 0.753 1.00 98.00 346 GLY A N 1
ATOM 2658 C CA . GLY A 1 346 ? -1.825 -13.744 0.318 1.00 98.00 346 GLY A CA 1
ATOM 2659 C C . GLY A 1 346 ? -2.499 -14.615 1.376 1.00 98.00 346 GLY A C 1
ATOM 2660 O O . GLY A 1 346 ? -3.655 -14.384 1.715 1.00 98.00 346 GLY A O 1
ATOM 2661 N N . VAL A 1 347 ? -1.760 -15.569 1.947 1.00 98.12 347 VAL A N 1
ATOM 2662 C CA . VAL A 1 347 ? -2.257 -16.461 3.004 1.00 98.12 347 VAL A CA 1
ATOM 2663 C C . VAL A 1 347 ? -2.618 -15.679 4.265 1.00 98.12 347 VAL A C 1
ATOM 2665 O O . VAL A 1 347 ? -3.703 -15.885 4.801 1.00 98.12 347 VAL A O 1
ATOM 2668 N N . LEU A 1 348 ? -1.759 -14.759 4.719 1.00 98.31 348 LEU A N 1
ATOM 2669 C CA . LEU A 1 348 ? -2.035 -13.945 5.907 1.00 98.31 348 LEU A CA 1
ATOM 2670 C C . LEU A 1 348 ? -3.316 -13.117 5.749 1.00 98.31 348 LEU A C 1
ATOM 2672 O O . LEU A 1 348 ? -4.127 -13.075 6.671 1.00 98.31 348 LEU A O 1
ATOM 2676 N N . LEU A 1 349 ? -3.525 -12.496 4.584 1.00 98.25 349 LEU A N 1
ATOM 2677 C CA . LEU A 1 349 ? -4.735 -11.716 4.317 1.00 98.25 349 LEU A CA 1
ATOM 2678 C C . LEU A 1 349 ? -5.979 -12.601 4.166 1.00 98.25 349 LEU A C 1
ATOM 2680 O O . LEU A 1 349 ? -7.026 -12.266 4.704 1.00 98.25 349 LEU A O 1
ATOM 2684 N N . MET A 1 350 ? -5.878 -13.754 3.498 1.00 97.56 350 MET A N 1
ATOM 2685 C CA . MET A 1 350 ? -7.012 -14.680 3.357 1.00 97.56 350 MET A CA 1
ATOM 2686 C C . MET A 1 350 ? -7.465 -15.273 4.695 1.00 97.56 350 MET A C 1
ATOM 2688 O O . MET A 1 350 ? -8.649 -15.534 4.893 1.00 97.56 350 MET A O 1
ATOM 2692 N N . LEU A 1 351 ? -6.524 -15.506 5.610 1.00 97.56 351 LEU A N 1
ATOM 2693 C CA . LEU A 1 351 ? -6.807 -16.038 6.940 1.00 97.56 351 LEU A CA 1
ATOM 2694 C C . LEU A 1 351 ? -7.237 -14.951 7.937 1.00 97.56 351 LEU A C 1
ATOM 2696 O O . LEU A 1 351 ? -7.691 -15.288 9.031 1.00 97.56 351 LEU A O 1
ATOM 2700 N N . LEU A 1 352 ? -7.136 -13.666 7.576 1.00 96.31 352 LEU A N 1
ATOM 2701 C CA . LEU A 1 352 ? -7.429 -12.556 8.479 1.00 96.31 352 LEU A CA 1
ATOM 2702 C C . LEU A 1 352 ? -8.884 -12.547 8.986 1.00 96.31 352 LEU A C 1
ATOM 2704 O O . LEU A 1 352 ? -9.058 -12.433 10.199 1.00 96.31 352 LEU A O 1
ATOM 2708 N N . PRO A 1 353 ? -9.930 -12.763 8.161 1.00 95.06 353 PRO A N 1
ATOM 2709 C CA . PRO A 1 353 ? -11.299 -12.834 8.681 1.00 95.06 353 PRO A CA 1
ATOM 2710 C C . PRO A 1 353 ? -11.535 -14.058 9.569 1.00 95.06 353 PRO A C 1
ATOM 2712 O O . PRO A 1 353 ? -12.349 -14.007 10.487 1.00 95.06 353 PRO A O 1
ATOM 2715 N N . GLY A 1 354 ? -10.806 -15.154 9.328 1.00 94.62 354 GLY A N 1
ATOM 2716 C CA . GLY A 1 354 ? -10.819 -16.327 10.204 1.00 94.62 354 GLY A CA 1
ATOM 2717 C C . GLY A 1 354 ? -10.202 -16.016 11.568 1.00 94.62 354 GLY A C 1
ATOM 2718 O O . GLY A 1 354 ? -10.769 -16.368 12.598 1.00 94.62 354 GLY A O 1
ATOM 2719 N N . LEU A 1 355 ? -9.089 -15.280 11.596 1.00 93.94 355 LEU A N 1
ATOM 2720 C CA . LEU A 1 355 ? -8.528 -14.752 12.839 1.00 93.94 355 LEU A CA 1
ATOM 2721 C C . LEU A 1 355 ? -9.505 -13.786 13.523 1.00 93.94 355 LEU A C 1
ATOM 2723 O O . LEU A 1 355 ? -9.665 -13.838 14.741 1.00 93.94 355 LEU A O 1
ATOM 2727 N N . ASN A 1 356 ? -10.180 -12.930 12.752 1.00 91.81 356 ASN A N 1
ATOM 2728 C CA . ASN A 1 356 ? -11.185 -12.012 13.277 1.00 91.81 356 ASN A CA 1
ATOM 2729 C C . ASN A 1 356 ? -12.337 -12.779 13.955 1.00 91.81 356 ASN A C 1
ATOM 2731 O O . ASN A 1 356 ? -12.696 -12.458 15.083 1.00 91.81 356 ASN A O 1
ATOM 2735 N N . LEU A 1 357 ? -12.823 -13.853 13.323 1.00 91.94 357 LEU A N 1
ATOM 2736 C CA . LEU A 1 357 ? -13.826 -14.777 13.869 1.00 91.94 357 LEU A CA 1
ATOM 2737 C C . LEU A 1 357 ? -13.397 -15.442 15.183 1.00 91.94 357 LEU A C 1
ATOM 2739 O O . LEU A 1 357 ? -14.221 -15.627 16.071 1.00 91.94 357 LEU A O 1
ATOM 2743 N N . LEU A 1 358 ? -12.119 -15.792 15.324 1.00 91.56 358 LEU A N 1
ATOM 2744 C CA . LEU A 1 358 ? -11.607 -16.438 16.537 1.00 91.56 358 LEU A CA 1
ATOM 2745 C C . LEU A 1 358 ? -11.320 -15.456 17.679 1.00 91.56 358 LEU A C 1
ATOM 2747 O O . LEU A 1 358 ? -11.250 -15.867 18.834 1.00 91.56 358 LEU A O 1
ATOM 2751 N N . THR A 1 359 ? -11.110 -14.178 17.364 1.00 88.88 359 THR A N 1
ATOM 2752 C CA . THR A 1 359 ? -10.658 -13.172 18.337 1.00 88.88 359 THR A CA 1
ATOM 2753 C C . THR A 1 359 ? -11.739 -12.172 18.725 1.00 88.88 359 THR A C 1
ATOM 2755 O O . THR A 1 359 ? -11.603 -11.517 19.758 1.00 88.88 359 THR A O 1
ATOM 2758 N N . THR A 1 360 ? -12.814 -12.043 17.940 1.00 83.81 360 THR A N 1
ATOM 2759 C CA . THR A 1 360 ? -13.872 -11.052 18.176 1.00 83.81 360 THR A CA 1
ATOM 2760 C C . THR A 1 360 ? -15.269 -11.591 17.906 1.00 83.81 360 THR A C 1
ATOM 2762 O O . THR A 1 360 ? -15.458 -12.616 17.254 1.00 83.81 360 THR A O 1
ATOM 2765 N N . LYS A 1 361 ? -16.266 -10.859 18.414 1.00 80.31 361 LYS A N 1
ATOM 2766 C CA . LYS A 1 361 ? -17.684 -11.102 18.130 1.00 80.31 361 LYS A CA 1
ATOM 2767 C C . LYS A 1 361 ? -18.180 -10.347 16.886 1.00 80.31 361 LYS A C 1
ATOM 2769 O O . LYS A 1 361 ? -19.077 -10.844 16.221 1.00 80.31 361 LYS A O 1
ATOM 2774 N N . SER A 1 362 ? -17.565 -9.219 16.514 1.00 77.06 362 SER A N 1
ATOM 2775 C CA . SER A 1 362 ? -17.828 -8.479 15.259 1.00 77.06 362 SER A CA 1
ATOM 2776 C C . SER A 1 362 ? -16.959 -8.978 14.102 1.00 77.06 362 SER A C 1
ATOM 2778 O O . SER A 1 362 ? -16.260 -8.230 13.415 1.00 77.06 362 SER A O 1
ATOM 2780 N N . HIS A 1 363 ? -17.016 -10.282 13.876 1.00 86.69 363 HIS A N 1
ATOM 2781 C CA . HIS A 1 363 ? -16.415 -10.900 12.705 1.00 86.69 363 HIS A CA 1
ATOM 2782 C C . HIS A 1 363 ? -17.212 -10.579 11.434 1.00 86.69 363 HIS A C 1
ATOM 2784 O O . HIS A 1 363 ? -18.366 -10.166 11.512 1.00 86.69 363 HIS A O 1
ATOM 2790 N N . LEU A 1 364 ? -16.641 -10.851 10.256 1.00 88.56 364 LEU A N 1
ATOM 2791 C CA . LEU A 1 364 ? -17.235 -10.517 8.953 1.00 88.56 364 LEU A CA 1
ATOM 2792 C C . LEU A 1 364 ? -18.735 -10.846 8.823 1.00 88.56 364 LEU A C 1
ATOM 2794 O O . LEU A 1 364 ? -19.505 -10.014 8.361 1.00 88.56 364 LEU A O 1
ATOM 2798 N N . LEU A 1 365 ? -19.174 -12.045 9.228 1.00 89.25 365 LEU A N 1
ATOM 2799 C CA . LEU A 1 365 ? -20.600 -12.390 9.133 1.00 89.25 365 LEU A CA 1
ATOM 2800 C C . LEU A 1 365 ? -21.478 -11.475 10.002 1.00 89.25 365 LEU A C 1
ATOM 2802 O O . LEU A 1 365 ? -22.516 -11.039 9.525 1.00 89.25 365 LEU A O 1
ATOM 2806 N N . ALA A 1 366 ? -21.043 -11.156 11.226 1.00 84.88 366 ALA A N 1
ATOM 2807 C CA . ALA A 1 366 ? -21.770 -10.282 12.140 1.00 84.88 366 ALA A CA 1
ATOM 2808 C C . ALA A 1 366 ? -21.793 -8.836 11.622 1.00 84.88 366 ALA A C 1
ATOM 2810 O O . ALA A 1 366 ? -22.840 -8.208 11.564 1.00 84.88 366 ALA A O 1
ATOM 2811 N N . THR A 1 367 ? -20.660 -8.315 11.143 1.00 82.88 367 THR A N 1
ATOM 2812 C CA . THR A 1 367 ? -20.616 -6.945 10.603 1.00 82.88 367 THR A CA 1
ATOM 2813 C C . THR A 1 367 ? -21.462 -6.786 9.341 1.00 82.88 367 THR A C 1
ATOM 2815 O O . THR A 1 367 ? -22.026 -5.718 9.127 1.00 82.88 367 THR A O 1
ATOM 2818 N N . VAL A 1 368 ? -21.611 -7.835 8.526 1.00 86.50 368 VAL A N 1
ATOM 2819 C CA . VAL A 1 368 ? -22.529 -7.832 7.376 1.00 86.50 368 VAL A CA 1
ATOM 2820 C C . VAL A 1 368 ? -23.993 -7.915 7.817 1.00 86.50 368 VAL A C 1
ATOM 2822 O O . VAL A 1 368 ? -24.812 -7.166 7.286 1.00 86.50 368 VAL A O 1
ATOM 2825 N N . THR A 1 369 ? -24.341 -8.787 8.772 1.00 85.00 369 THR A N 1
ATOM 2826 C CA . THR A 1 369 ? -25.729 -8.896 9.267 1.00 85.00 369 THR A CA 1
ATOM 2827 C C . THR A 1 369 ? -26.190 -7.629 9.969 1.00 85.00 369 THR A C 1
ATOM 2829 O O . THR A 1 369 ? -27.341 -7.232 9.810 1.00 85.00 369 THR A O 1
ATOM 2832 N N . ASP A 1 370 ? -25.278 -6.968 10.677 1.00 75.81 370 ASP A N 1
ATOM 2833 C CA . ASP A 1 370 ? -25.550 -5.763 11.458 1.00 75.81 370 ASP A CA 1
ATOM 2834 C C . ASP A 1 370 ? -25.458 -4.484 10.603 1.00 75.81 370 ASP A C 1
ATOM 2836 O O . ASP A 1 370 ? -25.558 -3.376 11.124 1.00 75.81 370 ASP A O 1
ATOM 2840 N N . GLY A 1 371 ? -25.224 -4.606 9.288 1.00 75.44 371 GLY A N 1
ATOM 2841 C CA . GLY A 1 371 ? -25.140 -3.469 8.363 1.00 75.44 371 GLY A CA 1
ATOM 2842 C C . GLY A 1 371 ? -23.887 -2.595 8.516 1.00 75.44 371 GLY A C 1
ATOM 2843 O O . GLY A 1 371 ? -23.811 -1.513 7.933 1.00 75.44 371 GLY A O 1
ATOM 2844 N N . GLN A 1 372 ? -22.873 -3.052 9.252 1.00 76.19 372 GLN A N 1
ATOM 2845 C CA . GLN A 1 372 ? -21.622 -2.337 9.530 1.00 76.19 372 GLN A CA 1
ATOM 2846 C C . GLN A 1 372 ? -20.624 -2.472 8.364 1.00 76.19 372 GLN A C 1
ATOM 2848 O O . GLN A 1 372 ? -19.518 -3.008 8.500 1.00 76.19 372 GLN A O 1
ATOM 2853 N N . TRP A 1 373 ? -21.011 -1.964 7.190 1.00 81.50 373 TRP A N 1
ATOM 2854 C CA . TRP A 1 373 ? -20.276 -2.143 5.932 1.00 81.50 373 TRP A CA 1
ATOM 2855 C C . TRP A 1 373 ? -18.847 -1.589 5.940 1.00 81.50 373 TRP A C 1
ATOM 2857 O O . TRP A 1 373 ? -17.986 -2.163 5.279 1.00 81.50 373 TRP A O 1
ATOM 2867 N N . GLY A 1 374 ? -18.564 -0.527 6.703 1.00 76.12 374 GLY A N 1
ATOM 2868 C CA . GLY A 1 374 ? -17.202 0.011 6.839 1.00 76.12 374 GLY A CA 1
ATOM 2869 C C . GLY A 1 374 ? -16.228 -0.995 7.462 1.00 76.12 374 GLY A C 1
ATOM 2870 O O . GLY A 1 374 ? -15.110 -1.164 6.982 1.00 76.12 374 GLY A O 1
ATOM 2871 N N . LEU A 1 375 ? -16.681 -1.743 8.472 1.00 80.69 375 LEU A N 1
ATOM 2872 C CA . LEU A 1 375 ? -15.888 -2.790 9.118 1.00 80.69 375 LEU A CA 1
ATOM 2873 C C . LEU A 1 375 ? -15.810 -4.055 8.259 1.00 80.69 375 LEU A C 1
ATOM 2875 O O . LEU A 1 375 ? -14.737 -4.642 8.117 1.00 80.69 375 LEU A O 1
ATOM 2879 N N . ALA A 1 376 ? -16.931 -4.456 7.651 1.00 87.62 376 ALA A N 1
ATOM 2880 C CA . ALA A 1 376 ? -16.971 -5.599 6.741 1.00 87.62 376 ALA A CA 1
ATOM 2881 C C . ALA A 1 376 ? -16.059 -5.395 5.518 1.00 87.62 376 ALA A C 1
ATOM 2883 O O . ALA A 1 376 ? -15.445 -6.348 5.034 1.00 87.62 376 ALA A O 1
ATOM 2884 N N . ALA A 1 377 ? -15.924 -4.155 5.033 1.00 89.81 377 ALA A N 1
ATOM 2885 C CA . ALA A 1 377 ? -15.088 -3.823 3.885 1.00 89.81 377 ALA A CA 1
ATOM 2886 C C . ALA A 1 377 ? -13.612 -4.187 4.094 1.00 89.81 377 ALA A C 1
ATOM 2888 O O . ALA A 1 377 ? -12.973 -4.633 3.140 1.00 89.81 377 ALA A O 1
ATOM 2889 N N . VAL A 1 378 ? -13.075 -4.055 5.312 1.00 91.38 378 VAL A N 1
ATOM 2890 C CA . VAL A 1 378 ? -11.684 -4.431 5.622 1.00 91.38 378 VAL A CA 1
ATOM 2891 C C . VAL A 1 378 ? -11.484 -5.937 5.430 1.00 91.38 378 VAL A C 1
ATOM 2893 O O . VAL A 1 378 ? -10.592 -6.357 4.689 1.00 91.38 378 VAL A O 1
ATOM 2896 N N . ASP A 1 379 ? -12.366 -6.752 6.012 1.00 94.69 379 ASP A N 1
ATOM 2897 C CA . ASP A 1 379 ? -12.318 -8.212 5.894 1.00 94.69 379 ASP A CA 1
ATOM 2898 C C . ASP A 1 379 ? -12.529 -8.668 4.436 1.00 94.69 379 ASP A C 1
ATOM 2900 O O . ASP A 1 379 ? -11.746 -9.468 3.918 1.00 94.69 379 ASP A O 1
ATOM 2904 N N . ILE A 1 380 ? -13.519 -8.114 3.725 1.00 95.88 380 ILE A N 1
ATOM 2905 C CA . ILE A 1 380 ? -13.788 -8.431 2.308 1.00 95.88 380 ILE A CA 1
ATOM 2906 C C . ILE A 1 380 ? -12.591 -8.063 1.423 1.00 95.88 380 ILE A C 1
ATOM 2908 O O . ILE A 1 380 ? -12.168 -8.857 0.577 1.00 95.88 380 ILE A O 1
ATOM 2912 N N . THR A 1 381 ? -12.011 -6.880 1.633 1.00 95.12 381 THR A N 1
ATOM 2913 C CA . THR A 1 381 ? -10.842 -6.418 0.874 1.00 95.12 381 THR A CA 1
ATOM 2914 C C . THR A 1 381 ? -9.638 -7.307 1.149 1.00 95.12 381 THR A C 1
ATOM 2916 O O . THR A 1 381 ? -8.928 -7.670 0.210 1.00 95.12 381 THR A O 1
ATOM 2919 N N . SER A 1 382 ? -9.434 -7.734 2.400 1.00 96.62 382 SER A N 1
ATOM 2920 C CA . SER A 1 382 ? -8.357 -8.663 2.752 1.00 96.62 382 SER A CA 1
ATOM 2921 C C . SER A 1 382 ? -8.493 -10.006 2.021 1.00 96.62 382 SER A C 1
ATOM 2923 O O . SER A 1 382 ? -7.520 -10.473 1.428 1.00 96.62 382 SER A O 1
ATOM 2925 N N . LEU A 1 383 ? -9.702 -10.579 1.935 1.00 97.38 383 LEU A N 1
ATOM 2926 C CA . LEU A 1 383 ? -9.954 -11.816 1.184 1.00 97.38 383 LEU A CA 1
ATOM 2927 C C . LEU A 1 383 ? -9.675 -11.643 -0.305 1.00 97.38 383 LEU A C 1
ATOM 2929 O O . LEU A 1 383 ? -9.009 -12.482 -0.919 1.00 97.38 383 LEU A O 1
ATOM 2933 N N . PHE A 1 384 ? -10.176 -10.556 -0.890 1.00 96.62 384 PHE A N 1
ATOM 2934 C CA . PHE A 1 384 ? -10.019 -10.279 -2.312 1.00 96.62 384 PHE A CA 1
ATOM 2935 C C . PHE A 1 384 ? -8.548 -10.067 -2.688 1.00 96.62 384 PHE A C 1
ATOM 2937 O O . PHE A 1 384 ? -8.023 -10.753 -3.572 1.00 96.62 384 PHE A O 1
ATOM 2944 N N . VAL A 1 385 ? -7.859 -9.159 -1.989 1.00 96.00 385 VAL A N 1
ATOM 2945 C CA . VAL A 1 385 ? -6.437 -8.871 -2.217 1.00 96.00 385 VAL A CA 1
ATOM 2946 C C . VAL A 1 385 ? -5.594 -10.108 -1.918 1.00 96.00 385 VAL A C 1
ATOM 2948 O O . VAL A 1 385 ? -4.739 -10.466 -2.727 1.00 96.00 385 VAL A O 1
ATOM 2951 N N . GLY A 1 386 ? -5.874 -10.819 -0.824 1.00 97.31 386 GLY A N 1
ATOM 2952 C CA . GLY A 1 386 ? -5.179 -12.050 -0.458 1.00 97.31 386 GLY A CA 1
ATOM 2953 C C . GLY A 1 386 ? -5.281 -13.129 -1.540 1.00 97.31 386 GLY A C 1
ATOM 2954 O O . GLY A 1 386 ? -4.267 -13.698 -1.954 1.00 97.31 386 GLY A O 1
ATOM 2955 N N . THR A 1 387 ? -6.482 -13.326 -2.092 1.00 96.88 387 THR A N 1
ATOM 2956 C CA . THR A 1 387 ? -6.729 -14.252 -3.209 1.00 96.88 387 THR A CA 1
ATOM 2957 C C . THR A 1 387 ? -5.964 -13.832 -4.464 1.00 96.88 387 THR A C 1
ATOM 2959 O O . THR A 1 387 ? -5.343 -14.669 -5.125 1.00 96.88 387 THR A O 1
ATOM 2962 N N . CYS A 1 388 ? -5.952 -12.535 -4.786 1.00 94.81 388 CYS A N 1
ATOM 2963 C CA . CYS A 1 388 ? -5.206 -12.012 -5.927 1.00 94.81 388 CYS A CA 1
ATOM 2964 C C . CYS A 1 388 ? -3.695 -12.244 -5.771 1.00 94.81 388 CYS A C 1
ATOM 2966 O O . CYS A 1 388 ? -3.051 -12.721 -6.706 1.00 94.81 388 CYS A O 1
ATOM 2968 N N . LEU A 1 389 ? -3.125 -11.972 -4.593 1.00 95.25 389 LEU A N 1
ATOM 2969 C CA . LEU A 1 389 ? -1.701 -12.186 -4.315 1.00 95.25 389 LEU A CA 1
ATOM 2970 C C . LEU A 1 389 ? -1.322 -13.672 -4.384 1.00 95.25 389 LEU A C 1
ATOM 2972 O O . LEU A 1 389 ? -0.334 -14.023 -5.036 1.00 95.25 389 LEU A O 1
ATOM 2976 N N . ALA A 1 390 ? -2.138 -14.555 -3.801 1.00 94.38 390 ALA A N 1
ATOM 2977 C CA . ALA A 1 390 ? -1.944 -16.001 -3.887 1.00 94.38 390 ALA A CA 1
ATOM 2978 C C . ALA A 1 390 ? -2.009 -16.497 -5.344 1.00 94.38 390 ALA A C 1
ATOM 2980 O O . ALA A 1 390 ? -1.166 -17.287 -5.784 1.00 94.38 390 ALA A O 1
ATOM 2981 N N . TRP A 1 391 ? -2.956 -15.985 -6.135 1.00 92.94 391 TRP A N 1
ATOM 2982 C CA . TRP A 1 391 ? -3.058 -16.293 -7.560 1.00 92.94 391 TRP A CA 1
ATOM 2983 C C . TRP A 1 391 ? -1.819 -15.836 -8.341 1.00 92.94 391 TRP A C 1
ATOM 2985 O O . TRP A 1 391 ? -1.267 -16.619 -9.123 1.00 92.94 391 TRP A O 1
ATOM 2995 N N . VAL A 1 392 ? -1.328 -14.613 -8.102 1.00 89.50 392 VAL A N 1
ATOM 2996 C CA . VAL A 1 392 ? -0.088 -14.116 -8.722 1.00 89.50 392 VAL A CA 1
ATOM 2997 C C . VAL A 1 392 ? 1.094 -15.009 -8.341 1.00 89.50 392 VAL A C 1
ATOM 2999 O O . VAL A 1 392 ? 1.856 -15.408 -9.223 1.00 89.50 392 VAL A O 1
ATOM 3002 N N . ALA A 1 393 ? 1.221 -15.409 -7.074 1.00 91.31 393 ALA A N 1
ATOM 3003 C CA . ALA A 1 393 ? 2.284 -16.309 -6.629 1.00 91.31 393 ALA A CA 1
ATOM 3004 C C . ALA A 1 393 ? 2.262 -17.656 -7.381 1.00 91.31 393 ALA A C 1
ATOM 3006 O O . ALA A 1 393 ? 3.299 -18.126 -7.863 1.00 91.31 393 ALA A O 1
ATOM 3007 N N . VAL A 1 394 ? 1.081 -18.255 -7.580 1.00 90.31 394 VAL A N 1
ATOM 3008 C CA . VAL A 1 394 ? 0.930 -19.487 -8.378 1.00 90.31 394 VAL A CA 1
ATOM 3009 C C . VAL A 1 394 ? 1.358 -19.271 -9.833 1.00 90.31 394 VAL A C 1
ATOM 3011 O O . VAL A 1 394 ? 2.010 -20.139 -10.422 1.00 90.31 394 VAL A O 1
ATOM 3014 N N . ARG A 1 395 ? 1.041 -18.115 -10.428 1.00 85.75 395 ARG A N 1
ATOM 3015 C CA . ARG A 1 395 ? 1.459 -17.784 -11.801 1.00 85.75 395 ARG A CA 1
ATOM 3016 C C . ARG A 1 395 ? 2.969 -17.605 -11.922 1.00 85.75 395 ARG A C 1
ATOM 3018 O O . ARG A 1 395 ? 3.547 -18.137 -12.868 1.00 85.75 395 ARG A O 1
ATOM 3025 N N . VAL A 1 396 ? 3.610 -16.949 -10.954 1.00 82.81 396 VAL A N 1
ATOM 3026 C CA . VAL A 1 396 ? 5.077 -16.827 -10.899 1.00 82.81 396 VAL A CA 1
ATOM 3027 C C . VAL A 1 396 ? 5.724 -18.213 -10.822 1.00 82.81 396 VAL A C 1
ATOM 3029 O O . VAL A 1 396 ? 6.653 -18.499 -11.575 1.00 82.81 396 VAL A O 1
ATOM 3032 N N . ARG A 1 397 ? 5.184 -19.123 -9.995 1.00 81.56 397 ARG A N 1
ATOM 3033 C CA . ARG A 1 397 ? 5.667 -20.512 -9.901 1.00 81.56 397 ARG A CA 1
ATOM 3034 C C . ARG A 1 397 ? 5.588 -21.252 -11.237 1.00 81.56 397 ARG A C 1
ATOM 3036 O O . ARG A 1 397 ? 6.552 -21.905 -11.620 1.00 81.56 397 ARG A O 1
ATOM 3043 N N . ARG A 1 398 ? 4.449 -21.173 -11.933 1.00 77.62 398 ARG A N 1
ATOM 3044 C CA . ARG A 1 398 ? 4.258 -21.852 -13.228 1.00 77.62 398 ARG A CA 1
ATOM 3045 C C . ARG A 1 398 ? 5.208 -21.316 -14.299 1.00 77.62 398 ARG A C 1
ATOM 3047 O O . ARG A 1 398 ? 5.751 -22.109 -15.058 1.00 77.62 398 ARG A O 1
ATOM 3054 N N . GLY A 1 399 ? 5.441 -20.002 -14.320 1.00 71.81 399 GLY A N 1
ATOM 3055 C CA . GLY A 1 399 ? 6.416 -19.381 -15.220 1.00 71.81 399 GLY A CA 1
ATOM 3056 C C . GLY A 1 399 ? 7.839 -19.896 -14.996 1.00 71.81 399 GLY A C 1
ATOM 3057 O O . GLY A 1 399 ? 8.529 -20.203 -15.962 1.00 71.81 399 GLY A O 1
ATOM 3058 N N . LEU A 1 400 ? 8.245 -20.075 -13.734 1.00 65.31 400 LEU A N 1
ATOM 3059 C CA . LEU A 1 400 ? 9.551 -20.652 -13.401 1.00 65.31 400 LEU A CA 1
ATOM 3060 C C . LEU A 1 400 ? 9.694 -22.100 -13.874 1.00 65.31 400 LEU A C 1
ATOM 3062 O O . LEU A 1 400 ? 10.697 -22.440 -14.488 1.00 65.31 400 LEU A O 1
ATOM 3066 N N . VAL A 1 401 ? 8.689 -22.944 -13.625 1.00 62.97 401 VAL A N 1
ATOM 3067 C CA . VAL A 1 401 ? 8.723 -24.360 -14.037 1.00 62.97 401 VAL A CA 1
ATOM 3068 C C . VAL A 1 401 ? 8.836 -24.502 -15.560 1.00 62.97 401 VAL A C 1
ATOM 3070 O O . VAL A 1 401 ? 9.600 -25.343 -16.025 1.00 62.97 401 VAL A O 1
ATOM 3073 N N . GLY A 1 402 ? 8.137 -23.658 -16.328 1.00 60.88 402 GLY A N 1
ATOM 3074 C CA . GLY A 1 402 ? 8.251 -23.635 -17.791 1.00 60.88 402 GLY A CA 1
ATOM 3075 C C . GLY A 1 402 ? 9.660 -23.279 -18.278 1.00 60.88 402 GLY A C 1
ATOM 3076 O O . GLY A 1 402 ? 10.210 -23.989 -19.112 1.00 60.88 402 GLY A O 1
ATOM 3077 N N . GLU A 1 403 ? 10.287 -22.245 -17.704 1.00 60.06 403 GLU A N 1
ATOM 3078 C CA . GLU A 1 403 ? 11.659 -21.852 -18.073 1.00 60.06 403 GLU A CA 1
ATOM 3079 C C . GLU A 1 403 ? 12.703 -22.939 -17.750 1.00 60.06 403 GLU A C 1
ATOM 3081 O O . GLU A 1 403 ? 13.653 -23.122 -18.513 1.00 60.06 403 GLU A O 1
ATOM 3086 N N . PHE A 1 404 ? 12.548 -23.671 -16.639 1.00 56.75 404 PHE A N 1
ATOM 3087 C CA . PHE A 1 404 ? 13.438 -24.790 -16.304 1.00 56.75 404 PHE A CA 1
ATOM 3088 C C . PHE A 1 404 ? 13.258 -25.987 -17.248 1.00 56.75 404 PHE A C 1
ATOM 3090 O O . PHE A 1 404 ? 14.255 -26.585 -17.653 1.00 56.75 404 PHE A O 1
ATOM 3097 N N . GLY A 1 405 ? 12.017 -26.314 -17.625 1.00 52.41 405 GLY A N 1
ATOM 3098 C CA . GLY A 1 405 ? 11.725 -27.379 -18.591 1.00 52.41 405 GLY A CA 1
ATOM 3099 C C . GLY A 1 405 ? 12.342 -27.107 -19.965 1.00 52.41 405 GLY A C 1
ATOM 3100 O O . GLY A 1 405 ? 13.028 -27.972 -20.511 1.00 52.41 405 GLY A O 1
ATOM 3101 N N . ASP A 1 406 ? 12.193 -25.879 -20.470 1.00 59.44 406 ASP A N 1
ATOM 3102 C CA . ASP A 1 406 ? 12.781 -25.467 -21.748 1.00 59.44 406 ASP A CA 1
ATOM 3103 C C . ASP A 1 406 ? 14.316 -25.565 -21.718 1.00 59.44 406 ASP A C 1
ATOM 3105 O O . ASP A 1 406 ? 14.914 -26.122 -22.638 1.00 59.44 406 ASP A O 1
ATOM 3109 N N . ARG A 1 407 ? 14.976 -25.118 -20.636 1.00 58.12 407 ARG A N 1
ATOM 3110 C CA . ARG A 1 407 ? 16.445 -25.216 -20.505 1.00 58.12 407 ARG A CA 1
ATOM 3111 C C . ARG A 1 407 ? 16.955 -26.656 -20.506 1.00 58.12 407 ARG A C 1
ATOM 3113 O O . ARG A 1 407 ? 17.960 -26.935 -21.156 1.00 58.12 407 ARG A O 1
ATOM 3120 N N . LEU A 1 408 ? 16.278 -27.564 -19.805 1.00 54.84 408 LEU A N 1
ATOM 3121 C CA . LEU A 1 408 ? 16.650 -28.982 -19.789 1.00 54.84 408 LEU A CA 1
ATOM 3122 C C . LEU A 1 408 ? 16.482 -29.619 -21.173 1.00 54.84 408 LEU A C 1
ATOM 3124 O O . LEU A 1 408 ? 17.357 -30.365 -21.605 1.00 54.84 408 LEU A O 1
ATOM 3128 N N . SER A 1 409 ? 15.422 -29.258 -21.905 1.00 50.84 409 SER A N 1
ATOM 3129 C CA . SER A 1 409 ? 15.227 -29.733 -23.280 1.00 50.84 409 SER A CA 1
ATOM 3130 C C . SER A 1 409 ? 16.327 -29.238 -24.228 1.00 50.84 409 SER A C 1
ATOM 3132 O O . SER A 1 409 ? 16.857 -30.025 -25.006 1.00 50.84 409 SER A O 1
ATOM 3134 N N . THR A 1 410 ? 16.766 -27.978 -24.102 1.00 55.56 410 THR A N 1
ATOM 3135 C CA . THR A 1 410 ? 17.858 -27.435 -24.928 1.00 55.56 410 THR A CA 1
ATOM 3136 C C . THR A 1 410 ? 19.225 -28.041 -24.615 1.00 55.56 410 THR A C 1
ATOM 3138 O O . THR A 1 410 ? 20.048 -28.136 -25.517 1.00 55.56 410 THR A O 1
ATOM 3141 N N . LEU A 1 411 ? 19.462 -28.473 -23.371 1.00 51.19 411 LEU A N 1
ATOM 3142 C CA . LEU A 1 411 ? 20.693 -29.175 -22.992 1.00 51.19 411 LEU A CA 1
ATOM 3143 C C . LEU A 1 411 ? 20.681 -30.632 -23.476 1.00 51.19 411 LEU A C 1
ATOM 3145 O O . LEU A 1 411 ? 21.709 -31.136 -23.899 1.00 51.19 411 LEU A O 1
ATOM 3149 N N . SER A 1 412 ? 19.515 -31.287 -23.510 1.00 50.69 412 SER A N 1
ATOM 3150 C CA . SER A 1 412 ? 19.399 -32.655 -24.043 1.00 50.69 412 SER A CA 1
ATOM 3151 C C . SER A 1 412 ? 19.580 -32.762 -25.564 1.00 50.69 412 SER A C 1
ATOM 3153 O O . SER A 1 412 ? 19.836 -33.848 -26.067 1.00 50.69 412 SER A O 1
ATOM 3155 N N . VAL A 1 413 ? 19.446 -31.649 -26.296 1.00 55.25 413 VAL A N 1
ATOM 3156 C CA . VAL A 1 413 ? 19.575 -31.596 -27.764 1.00 55.25 413 VAL A CA 1
ATOM 3157 C C . VAL A 1 413 ? 20.987 -31.185 -28.210 1.00 55.25 413 VAL A C 1
ATOM 3159 O O . VAL A 1 413 ? 21.317 -31.369 -29.373 1.00 55.25 413 VAL A O 1
ATOM 3162 N N . SER A 1 414 ? 21.844 -30.658 -27.324 1.00 48.66 414 SER A N 1
ATOM 3163 C CA . SER A 1 414 ? 23.247 -30.362 -27.676 1.00 48.66 414 SER A CA 1
ATOM 3164 C C . SER A 1 414 ? 24.208 -31.538 -27.484 1.00 48.66 414 SER A C 1
ATOM 3166 O O . SER A 1 414 ? 25.361 -31.428 -27.891 1.00 48.66 414 SER A O 1
ATOM 3168 N N . ASP A 1 415 ? 23.737 -32.631 -26.876 1.00 47.62 415 ASP A N 1
ATOM 3169 C CA . ASP A 1 415 ? 24.528 -33.832 -26.566 1.00 47.62 415 ASP A CA 1
ATOM 3170 C C . ASP A 1 415 ? 24.168 -35.037 -27.471 1.00 47.62 415 ASP A C 1
ATOM 3172 O O . ASP A 1 415 ? 24.545 -36.172 -27.174 1.00 47.62 415 ASP A O 1
ATOM 3176 N N . ALA A 1 416 ? 23.449 -34.798 -28.576 1.00 42.16 416 ALA A N 1
ATOM 3177 C CA . ALA A 1 416 ? 23.135 -35.769 -29.631 1.00 42.16 416 ALA A CA 1
ATOM 3178 C C . ALA A 1 416 ? 23.553 -35.207 -30.994 1.00 42.16 416 ALA A C 1
ATOM 3180 O O . ALA A 1 416 ? 24.070 -36.000 -31.814 1.00 42.16 416 ALA A O 1
#

Solvent-accessible surface area (backbone atoms only — not comparable to full-atom values): 21985 Å² total; per-residue (Å²): 114,77,64,60,55,53,52,50,40,53,50,49,32,53,50,52,44,63,74,37,34,64,58,47,29,50,28,28,51,26,41,31,50,30,62,42,20,66,45,45,28,51,52,69,41,42,74,56,49,61,76,43,80,80,52,92,56,78,69,58,76,62,80,81,62,73,79,46,76,67,52,79,53,50,87,66,81,86,56,91,87,78,62,75,53,39,39,46,32,34,74,58,100,90,44,80,50,69,50,40,28,30,59,43,76,54,44,79,55,84,69,64,67,64,46,52,18,56,49,27,43,45,34,32,60,15,6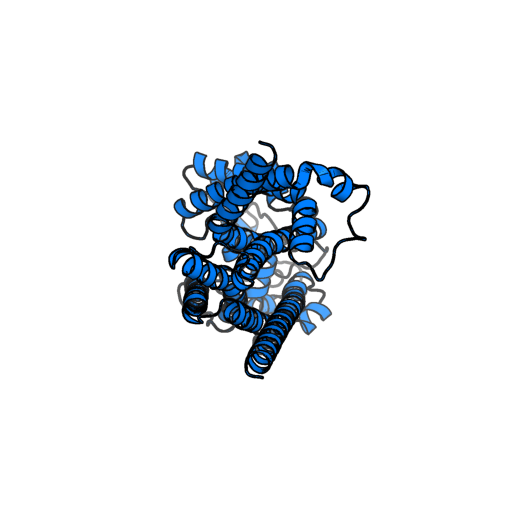3,75,49,58,70,63,24,32,50,51,42,51,52,38,45,52,47,50,52,55,35,51,53,35,50,47,64,73,40,56,91,48,45,65,41,50,74,77,76,59,57,73,91,77,57,45,91,87,37,65,69,49,49,35,52,52,53,45,59,70,41,43,67,57,53,52,50,45,39,52,22,43,48,53,48,52,47,32,23,64,74,49,75,67,39,67,82,66,21,63,83,78,33,63,68,37,47,39,63,52,61,28,68,80,53,55,73,62,33,32,53,51,48,29,52,52,27,46,50,50,24,47,32,41,54,46,52,56,50,50,54,54,50,39,40,75,70,69,73,38,74,89,83,68,53,72,66,58,59,49,49,53,16,34,46,40,7,50,59,35,12,43,49,30,16,56,34,45,39,60,49,45,61,72,68,54,66,71,84,48,81,69,35,28,59,51,50,54,52,50,27,53,49,48,23,51,52,28,25,50,46,16,53,69,59,74,43,49,65,60,32,44,23,54,31,27,32,49,20,8,51,47,22,48,44,40,45,58,51,37,49,76,72,36,82,76,16,52,71,45,20,54,75,70,66,38,54,65,52,25,46,55,44,53,48,29,37,52,53,9,49,50,31,34,52,50,18,54,50,48,51,52,54,51,54,52,56,53,53,53,52,53,54,59,55,63,61,74,79,113